Protein AF-0000000068388690 (afdb_homodimer)

Radius of gyration: 27.3 Å; Cα contacts (8 Å, |Δi|>4): 1243; chains: 2; bounding box: 84×77×70 Å

Solvent-accessible surface area (backbone atoms only — not comparable to full-atom values): 32000 Å² total; per-residue (Å²): 127,70,70,65,56,53,54,53,51,48,47,50,50,45,45,54,47,45,59,51,48,61,63,45,62,78,44,40,76,71,31,57,54,42,53,48,52,52,50,44,50,50,47,51,52,51,33,48,70,71,17,87,57,49,79,32,64,66,42,43,25,53,46,38,42,50,20,23,35,38,23,29,34,4,51,15,34,40,40,26,18,24,55,36,36,46,57,62,20,44,23,10,35,5,43,40,7,25,42,48,20,33,42,32,33,69,74,70,62,39,58,62,74,59,15,51,50,50,9,34,48,44,3,26,48,53,13,34,51,52,20,48,49,26,59,75,52,67,47,63,33,49,62,54,20,52,18,43,12,29,32,46,33,33,52,42,34,65,75,54,68,61,53,65,36,61,82,56,64,64,64,42,38,48,51,46,66,39,60,47,92,74,45,36,30,55,50,37,53,54,37,49,52,49,46,50,51,50,44,44,34,54,74,70,36,70,65,25,44,48,40,30,41,33,10,58,38,47,69,61,28,40,74,73,67,44,62,50,65,60,47,51,20,49,24,24,19,51,17,16,29,32,16,8,50,24,30,43,51,48,23,17,62,70,39,36,26,44,70,61,76,31,33,78,54,9,52,65,40,47,62,53,19,49,40,2,20,52,56,16,58,28,36,66,72,19,32,38,73,33,61,67,19,13,43,52,25,11,38,43,53,37,51,53,45,52,40,40,47,65,63,65,45,58,75,65,53,43,47,16,49,50,14,47,48,45,48,49,46,52,48,48,54,40,50,52,51,51,51,52,54,53,53,66,74,96,126,70,71,65,56,52,55,52,50,45,47,49,48,45,43,53,43,46,61,51,49,62,63,45,63,78,45,41,76,68,30,57,55,43,52,49,50,53,50,42,50,50,49,50,52,51,30,47,72,71,15,86,56,48,78,31,62,66,41,42,25,53,47,39,42,50,20,23,36,38,22,30,34,3,50,14,34,41,40,25,17,25,56,36,35,47,57,61,20,44,24,11,36,6,42,38,6,24,43,47,19,33,42,31,32,68,73,69,60,38,59,61,74,59,16,49,50,48,10,35,49,45,4,26,50,53,13,34,52,52,20,48,49,26,61,74,52,68,48,63,32,49,62,54,20,52,16,42,11,28,32,46,32,34,52,42,34,65,76,52,67,62,54,66,32,61,80,56,63,63,64,41,37,48,50,45,66,38,59,48,90,75,44,36,30,54,50,38,52,54,37,50,53,49,47,51,51,50,42,44,34,54,73,70,35,69,65,24,45,50,40,29,41,33,10,58,38,46,69,62,29,41,75,73,67,44,65,49,66,58,46,52,20,50,25,24,19,50,18,15,30,31,17,9,49,22,30,44,52,48,23,18,62,72,39,37,27,44,72,61,77,32,34,77,53,9,52,63,40,48,64,54,19,49,39,2,19,53,57,16,59,27,36,64,72,19,32,39,75,34,60,67,19,14,42,52,26,11,39,43,53,38,49,51,46,52,39,41,46,63,61,66,45,58,74,63,52,45,46,16,52,50,14,47,48,44,49,49,45,53,47,48,52,39,52,50,51,53,52,51,54,52,53,67,74,96

pLDDT: mean 87.23, std 14.78, range [34.41, 98.88]

InterPro domains:
  IPR001851 ABC transporter, permease [PF02653] (63-330)

Sequence (692 aa):
MTVNDSLLTKGVQDAEERMGSSLSQGRFFLTNEFGLILLIVVFAVSFGVAAGGFLSPFNLFTLGRSAAINIMIGLSMMAVIVTGGLNLAVGAIGVSAAMACGYLIEVLGVPWPLALIGGLATGAALGFINGWTVIRTGLHSFIITLATMSIFFGVMIFLTRAEAYRGLPPIFAAFGKMKLATYFSPLLLVTLVTALALSFLYRRTVLGREMLASGARPEAAELSGIRVDRIFIACHVLSGLLAALAALMLVTRTGAAIPSMAGQLGQDWLLPAFLGPVLGGTLLQGGKVSVLGTCLGALLVTMLTSGLLLLQLGEFWVQTFLGLLLLLAVLMDKARGSYLARRNLAMTVNDSLLTKGVQDAEERMGSSLSQGRFFLTNEFGLILLIVVFAVSFGVAAGGFLSPFNLFTLGRSAAINIMIGLSMMAVIVTGGLNLAVGAIGVSAAMACGYLIEVLGVPWPLALIGGLATGAALGFINGWTVIRTGLHSFIITLATMSIFFGVMIFLTRAEAYRGLPPIFAAFGKMKLATYFSPLLLVTLVTALALSFLYRRTVLGREMLASGARPEAAELSGIRVDRIFIACHVLSGLLAALAALMLVTRTGAAIPSMAGQLGQDWLLPAFLGPVLGGTLLQGGKVSVLGTCLGALLVTMLTSGLLLLQLGEFWVQTFLGLLLLLAVLMDKARGSYLARRNLA

Secondary structure (DSSP, 8-state):
--HHHHHHHHHHHHHHHHHHHHHHHTTSTTSHHHHHHHHHHHHHHHHHHHSTTTTSHHHHHHHHHHHHHHHHHHHHHHHHHTTT---TTHHHHHHHHHHHHHHHHHTT---HHHHHHHHHHHHHHHHHHHHHHHHHH---HHHHHHHHHHHHHHHHHHHHTT--B----HHHHHHHH--BTTTB-HHHHHHHHHHHHHHHHHHH-HHHHHHHHHHH-HHHHHHTT--HHHHHHHHHHHHHHHHHHHHHHHHHHHSSB-GGGG-GGGGGGHHHHHHHHHHHT--TTSS---HHHHHHHHHHHHHHHHHHHHTT--HHHHHHHHHHHHHHHHHHHHHHHHHHHHHHH-/--HHHHHHHHHHHHHHHHHHHHHHHTTSTTSHHHHHHHHHHHHHHHHHHHSTTTTSHHHHHHHHHHHHHHHHHHHHHHHHHTTT---TTHHHHHHHHHHHHHHHHHTT---HHHHHHHHHHHHHHHHHHHHHHHHHH---HHHHHHHHHHHHHHHHHHHHTT--B----HHHHHHHH--BTTTB-HHHHHHHHHHHHHHHHHHH-HHHHHHHHHHH-HHHHHHTT--HHHHHHHHHHHHHHHHHHHHHHHHHHHSSB-GGGG-GGGGGGHHHHHHHHHHHT--TTSS---HHHHHHHHHHHHHHHHHHHHTT--HHHHHHHHHHHHHHHHHHHHHHHHHHHHHHH-

Foldseek 3Di:
DVVVVVVVVVVVVVVVVVVVVVVVPVCVCVDLLVVLVVLVVVLCVVLPVLFPCCPPLVNLQVLQLQLLLLLLLQVLQLLLLQQLAGAQLLQLLQLLLLLQLLCCCPPVNDDNVVSLVSSLVSLLVLLLVLLLVCLVVVDGSVVSNVVVLVVSLVVSCVVNVQDKRQPDDCVLQCQQPDDDVSRHHVSNVVSVVVLVVVVCQLPPDPLNQLSLVCNVPVVVSVVVPRPSSVSSSVSSSSSSSSSNVSSSSLCSNVNMRGSCSCHDSNNVSRLSNNQLFLSLPRDSSHNDTDSSSSSSRSSSLSSLLSSCVSSVNDPVVSVVVSVVSSVVSVVVVVVSVVVVVVVVVD/DVVVVVVVVVVVVVVVVCVVPVVPPVCVCVDLLVVLVVLVVVLCVVLPVLFPCCPPLVNLQVLQLQLLLLLLLQVLQLLLLQQLAGAQLLQLLQLLLLLQLLCCCPPVNDDNVVSLVSSLVSLLVLLLVLLLVCLVVVDGSVVSNVVVLVVSLVVSCVVNVQDKRQPDDCVLQCQQPDDDVSRHHVSNVVSVVVLVVVVCQLPPDPLNQLSLVCNVPVVVSVVVPRPSSVSSSVSSSSSSSSSNVSSSSLCSNVNMRGSCSCHDSNNVSRLSNNQLFLSLPRDSSHNDTDSSSSSSRSSSLSSLLSSCVSSVNDPVVSVVVSVVSSVVSVVVVVVSVVVVVVVVVD

Nearest PDB structures (foldseek):
  4dbl-assembly2_F  TM=4.792E-01  e=1.348E-02  Escherichia coli K-12
  7lb8-assembly1_B  TM=5.293E-01  e=7.554E-02  Escherichia coli K-12
  5b57-assembly1_A  TM=4.530E-01  e=1.305E-01  Burkholderia cenocepacia J2315
  4dbl-assembly2_F  TM=4.797E-01  e=1.770E-02  Escherichia coli K-12
  7lb8-assembly1_B  TM=5.293E-01  e=7.963E-02  Escherichia coli K-12

Organism: Agrobacterium fabrum (strain C58 / ATCC 33970) (NCBI:txid176299)

Structure (mmCIF, N/CA/C/O backbone):
data_AF-0000000068388690-model_v1
#
loop_
_entity.id
_entity.type
_entity.pdbx_description
1 polymer 'Autoinducer 2 import system permease protein LsrC'
#
loop_
_atom_site.group_PDB
_atom_site.id
_atom_site.type_symbol
_atom_site.label_atom_id
_atom_site.label_alt_id
_atom_site.label_comp_id
_atom_site.label_asym_id
_atom_site.label_entity_id
_atom_site.label_seq_id
_atom_site.pdbx_PDB_ins_code
_atom_site.Cartn_x
_atom_site.Cartn_y
_atom_site.Cartn_z
_atom_site.occupancy
_atom_site.B_iso_or_equiv
_atom_site.auth_seq_id
_atom_site.auth_comp_id
_atom_site.auth_asym_id
_atom_site.auth_atom_id
_atom_site.pdbx_PDB_model_num
ATOM 1 N N . MET A 1 1 ? -36.062 43.844 33.125 1 34.47 1 MET A N 1
ATOM 2 C CA . MET A 1 1 ? -36.156 42.406 33 1 34.47 1 MET A CA 1
ATOM 3 C C . MET A 1 1 ? -34.969 41.844 32.188 1 34.47 1 MET A C 1
ATOM 5 O O . MET A 1 1 ? -34.906 40.625 31.953 1 34.47 1 MET A O 1
ATOM 9 N N . THR A 1 2 ? -34.188 42.656 31.453 1 46.12 2 THR A N 1
ATOM 10 C CA . THR A 1 2 ? -33.156 42.344 30.484 1 46.12 2 THR A CA 1
ATOM 11 C C . THR A 1 2 ? -31.844 42.031 31.188 1 46.12 2 THR A C 1
ATOM 13 O O . THR A 1 2 ? -30.984 41.344 30.625 1 46.12 2 THR A O 1
ATOM 16 N N . VAL A 1 3 ? -31.609 42.562 32.438 1 53.59 3 VAL A N 1
ATOM 17 C CA . VAL A 1 3 ? -30.312 42.438 33.062 1 53.59 3 VAL A CA 1
ATOM 18 C C . VAL A 1 3 ? -30.188 41.031 33.688 1 53.59 3 VAL A C 1
ATOM 20 O O . VAL A 1 3 ? -29.094 40.469 33.75 1 53.59 3 VAL A O 1
ATOM 23 N N . ASN A 1 4 ? -31.328 40.406 34.094 1 48.12 4 ASN A N 1
ATOM 24 C CA . ASN A 1 4 ? -31.25 39.125 34.781 1 48.12 4 ASN A CA 1
ATOM 25 C C . ASN A 1 4 ? -31 37.969 33.812 1 48.12 4 ASN A C 1
ATOM 27 O O . ASN A 1 4 ? -30.562 36.906 34.219 1 48.12 4 ASN A O 1
ATOM 31 N N . ASP A 1 5 ? -31.406 38.156 32.531 1 50.31 5 ASP A N 1
ATOM 32 C CA . ASP A 1 5 ? -31.188 37.062 31.562 1 50.31 5 ASP A CA 1
ATOM 33 C C . ASP A 1 5 ? -29.719 37 31.156 1 50.31 5 ASP A C 1
ATOM 35 O O . ASP A 1 5 ? -29.234 35.906 30.797 1 50.31 5 ASP A O 1
ATOM 39 N N . SER A 1 6 ? -28.969 38.125 31.297 1 53.84 6 SER A N 1
ATOM 40 C CA . SER A 1 6 ? -27.578 38.094 30.906 1 53.84 6 SER A CA 1
ATOM 41 C C . SER A 1 6 ? -26.703 37.406 31.953 1 53.84 6 SER A C 1
ATOM 43 O O . SER A 1 6 ? -25.734 36.75 31.609 1 53.84 6 SER A O 1
ATOM 45 N N . LEU A 1 7 ? -27.125 37.438 33.219 1 55.31 7 LEU A N 1
ATOM 46 C CA . LEU A 1 7 ? -26.328 36.812 34.25 1 55.31 7 LEU A CA 1
ATOM 47 C C . LEU A 1 7 ? -26.547 35.312 34.281 1 55.31 7 LEU A C 1
ATOM 49 O O . LEU A 1 7 ? -25.625 34.531 34.531 1 55.31 7 LEU A O 1
ATOM 53 N N . LEU A 1 8 ? -27.75 34.875 33.938 1 51.41 8 LEU A N 1
ATOM 54 C CA . LEU A 1 8 ? -28 33.438 33.906 1 51.41 8 LEU A CA 1
ATOM 55 C C . LEU A 1 8 ? -27.328 32.781 32.719 1 51.41 8 LEU A C 1
ATOM 57 O O . LEU A 1 8 ? -26.781 31.688 32.812 1 51.41 8 LEU A O 1
ATOM 61 N N . THR A 1 9 ? -27.328 33.531 31.562 1 52.34 9 THR A N 1
ATOM 62 C CA . THR A 1 9 ? -26.656 32.969 30.406 1 52.34 9 THR A CA 1
ATOM 63 C C . THR A 1 9 ? -25.141 32.938 30.594 1 52.34 9 THR A C 1
ATOM 65 O O . THR A 1 9 ? -24.453 32 30.203 1 52.34 9 THR A O 1
ATOM 68 N N . LYS A 1 10 ? -24.578 33.969 31.297 1 55.47 10 LYS A N 1
ATOM 69 C CA . LYS A 1 10 ? -23.141 33.938 31.578 1 55.47 10 LYS A CA 1
ATOM 70 C C . LYS A 1 10 ? -22.812 32.844 32.625 1 55.47 10 LYS A C 1
ATOM 72 O O . LYS A 1 10 ? -21.766 32.188 32.531 1 55.47 10 LYS A O 1
ATOM 77 N N . GLY A 1 11 ? -23.688 32.562 33.531 1 51.31 11 GLY A N 1
ATOM 78 C CA . GLY A 1 11 ? -23.438 31.5 34.469 1 51.31 11 GLY A CA 1
ATOM 79 C C . GLY A 1 11 ? -23.484 30.125 33.844 1 51.31 11 GLY A C 1
ATOM 80 O O . GLY A 1 11 ? -22.703 29.234 34.188 1 51.31 11 GLY A O 1
ATOM 81 N N . VAL A 1 12 ? -24.516 29.969 32.906 1 52.34 12 VAL A N 1
ATOM 82 C CA . VAL A 1 12 ? -24.547 28.688 32.219 1 52.34 12 VAL A CA 1
ATOM 83 C C . VAL A 1 12 ? -23.359 28.594 31.25 1 52.34 12 VAL A C 1
ATOM 85 O O . VAL A 1 12 ? -22.812 27.516 31.047 1 52.34 12 VAL A O 1
ATOM 88 N N . GLN A 1 13 ? -23.031 29.766 30.594 1 47.91 13 GLN A N 1
ATOM 89 C CA . GLN A 1 13 ? -21.844 29.734 29.734 1 47.91 13 GLN A CA 1
ATOM 90 C C . GLN A 1 13 ? -20.578 29.531 30.562 1 47.91 13 GLN A C 1
ATOM 92 O O . GLN A 1 13 ? -19.672 28.797 30.156 1 47.91 13 GLN A O 1
ATOM 97 N N . ASP A 1 14 ? -20.516 30.203 31.656 1 49.72 14 ASP A N 1
ATOM 98 C CA . ASP A 1 14 ? -19.359 29.984 32.531 1 49.72 14 ASP A CA 1
ATOM 99 C C . ASP A 1 14 ? -19.391 28.562 33.125 1 49.72 14 ASP A C 1
ATOM 101 O O . ASP A 1 14 ? -18.328 27.969 33.344 1 49.72 14 ASP A O 1
ATOM 105 N N . ALA A 1 15 ? -20.547 28.047 33.562 1 48.69 15 ALA A N 1
ATOM 106 C CA . ALA A 1 15 ? -20.641 26.672 34.031 1 48.69 15 ALA A CA 1
ATOM 107 C C . ALA A 1 15 ? -20.344 25.672 32.906 1 48.69 15 ALA A C 1
ATOM 109 O O . ALA A 1 15 ? -19.688 24.656 33.156 1 48.69 15 ALA A O 1
ATOM 110 N N . GLU A 1 16 ? -20.859 25.891 31.672 1 46.75 16 GLU A N 1
ATOM 111 C CA . GLU A 1 16 ? -20.484 25.047 30.547 1 46.75 16 GLU A CA 1
ATOM 112 C C . GLU A 1 16 ? -19 25.188 30.234 1 46.75 16 GLU A C 1
ATOM 114 O O . GLU A 1 16 ? -18.328 24.203 29.891 1 46.75 16 GLU A O 1
ATOM 119 N N . GLU A 1 17 ? -18.406 26.422 30.344 1 45.44 17 GLU A N 1
ATOM 120 C CA . GLU A 1 17 ? -16.969 26.578 30.188 1 45.44 17 GLU A CA 1
ATOM 121 C C . GLU A 1 17 ? -16.219 25.984 31.391 1 45.44 17 GLU A C 1
ATOM 123 O O . GLU A 1 17 ? -15.141 25.406 31.234 1 45.44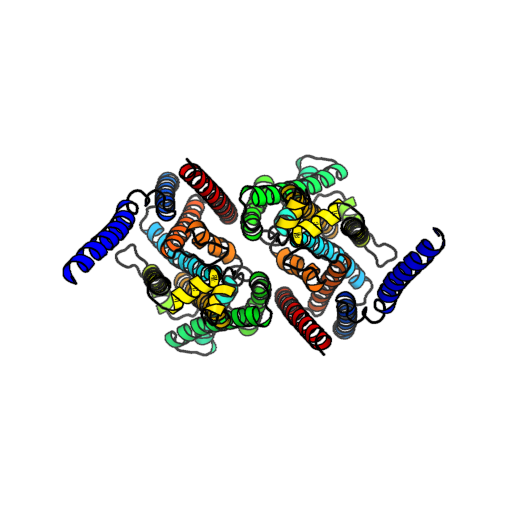 17 GLU A O 1
ATOM 128 N N . ARG A 1 18 ? -16.656 26.266 32.656 1 44.41 18 ARG A N 1
ATOM 129 C CA . ARG A 1 18 ? -16 25.656 33.812 1 44.41 18 ARG A CA 1
ATOM 130 C C . ARG A 1 18 ? -16.25 24.156 33.875 1 44.41 18 ARG A C 1
ATOM 132 O O . ARG A 1 18 ? -15.367 23.391 34.281 1 44.41 18 ARG A O 1
ATOM 139 N N . MET A 1 19 ? -17.453 23.594 33.688 1 41.88 19 MET A N 1
ATOM 140 C CA . MET A 1 19 ? -17.609 22.156 33.594 1 41.88 19 MET A CA 1
ATOM 141 C C . MET A 1 19 ? -16.812 21.609 32.406 1 41.88 19 MET A C 1
ATOM 143 O O . MET A 1 19 ? -16.406 20.453 32.375 1 41.88 19 MET A O 1
ATOM 147 N N . GLY A 1 20 ? -16.672 22.328 31.312 1 41.03 20 GLY A N 1
ATOM 148 C CA . GLY A 1 20 ? -15.797 21.953 30.203 1 41.03 20 GLY A CA 1
ATOM 149 C C . GLY A 1 20 ? -14.32 22.078 30.547 1 41.03 20 GLY A C 1
ATOM 150 O O . GLY A 1 20 ? -13.492 21.328 30.031 1 41.03 20 GLY A O 1
ATOM 151 N N . SER A 1 21 ? -13.891 23.125 31.312 1 40.75 21 SER A N 1
ATOM 152 C CA . SER A 1 21 ? -12.492 23.328 31.672 1 40.75 21 SER A CA 1
ATOM 153 C C . SER A 1 21 ? -12.055 22.359 32.75 1 40.75 21 SER A C 1
ATOM 155 O O . SER A 1 21 ? -10.906 21.906 32.781 1 40.75 21 SER A O 1
ATOM 157 N N . SER A 1 22 ? -12.664 22.297 33.906 1 41.59 22 SER A N 1
ATOM 158 C CA . SER A 1 22 ? -12.211 21.453 35.031 1 41.59 22 SER A CA 1
ATOM 159 C C . SER A 1 22 ? -12.203 19.984 34.625 1 41.59 22 SER A C 1
ATOM 161 O O . SER A 1 22 ? -11.375 19.203 35.094 1 41.59 22 SER A O 1
ATOM 163 N N . LEU A 1 23 ? -13.203 19.438 34.062 1 39.5 23 LEU A N 1
ATOM 164 C CA . LEU A 1 23 ? -13.203 18.078 33.531 1 39.5 23 LEU A CA 1
ATOM 165 C C . LEU A 1 23 ? -12.133 17.922 32.469 1 39.5 23 LEU A C 1
ATOM 167 O O . LEU A 1 23 ? -11.875 16.812 31.984 1 39.5 23 LEU A O 1
ATOM 171 N N . SER A 1 24 ? -11.602 18.969 31.906 1 42.5 24 SER A N 1
ATOM 172 C CA . SER A 1 24 ? -10.602 19.031 30.844 1 42.5 24 SER A CA 1
ATOM 173 C C . SER A 1 24 ? -9.211 18.703 31.391 1 42.5 24 SER A C 1
ATOM 175 O O . SER A 1 24 ? -8.383 18.125 30.672 1 42.5 24 SER A O 1
ATOM 177 N N . GLN A 1 25 ? -8.789 19.156 32.594 1 43.09 25 GLN A N 1
ATOM 178 C CA . GLN A 1 25 ? -7.441 18.953 33.125 1 43.09 25 GLN A CA 1
ATOM 179 C C . GLN A 1 25 ? -7.207 17.484 33.469 1 43.09 25 GLN A C 1
ATOM 181 O O . GLN A 1 25 ? -6.098 16.969 33.281 1 43.09 25 GLN A O 1
ATOM 186 N N . GLY A 1 26 ? -7.93 16.844 34.344 1 44.97 26 GLY A N 1
ATOM 187 C CA . GLY A 1 26 ? -7.844 15.453 34.812 1 44.97 26 GLY A CA 1
ATOM 188 C C . GLY A 1 26 ? -7.797 14.469 33.656 1 44.97 26 GLY A C 1
ATOM 189 O O . GLY A 1 26 ? -7.316 13.344 33.812 1 44.97 26 GLY A O 1
ATOM 190 N N . ARG A 1 27 ? -8.422 14.766 32.531 1 51.78 27 ARG A N 1
ATOM 191 C CA . ARG A 1 27 ? -8.688 13.914 31.375 1 51.78 27 ARG A CA 1
ATOM 192 C C . ARG A 1 27 ? -7.539 13.984 30.375 1 51.78 27 ARG A C 1
ATOM 194 O O . ARG A 1 27 ? -7.602 13.359 29.312 1 51.78 27 ARG A O 1
ATOM 201 N N . PHE A 1 28 ? -6.59 14.938 30.703 1 52.03 28 PHE A N 1
ATOM 202 C CA . PHE A 1 28 ? -5.422 15.008 29.828 1 52.03 28 PHE A CA 1
ATOM 203 C C . PHE A 1 28 ? -4.688 13.68 29.797 1 52.03 28 PHE A C 1
ATOM 205 O O . PHE A 1 28 ? -4.227 13.242 28.75 1 52.03 28 PHE A O 1
ATOM 212 N N . PHE A 1 29 ? -4.551 13.047 31.031 1 54.53 29 PHE A N 1
ATOM 213 C CA . PHE A 1 29 ? -3.836 11.773 31.125 1 54.53 29 PHE A CA 1
ATOM 214 C C . PHE A 1 29 ? -4.57 10.68 30.359 1 54.53 29 PHE A C 1
ATOM 216 O O . PHE A 1 29 ? -4.012 9.609 30.125 1 54.53 29 PHE A O 1
ATOM 223 N N . LEU A 1 30 ? -5.715 11.094 30 1 59.34 30 LEU A N 1
ATOM 224 C CA . LEU A 1 30 ? -6.48 10.086 29.266 1 59.34 30 LEU A CA 1
ATOM 225 C C . LEU A 1 30 ? -6.527 10.398 27.781 1 59.34 30 LEU A C 1
ATOM 227 O O . LEU A 1 30 ? -7.184 9.688 27.016 1 59.34 30 LEU A O 1
ATOM 231 N N . THR A 1 31 ? -5.719 11.492 27.531 1 69.62 31 THR A N 1
ATOM 232 C CA . THR A 1 31 ? -5.742 11.852 26.109 1 69.62 31 THR A CA 1
ATOM 233 C C . THR A 1 31 ? -4.699 11.055 25.344 1 69.62 31 THR A C 1
ATOM 235 O O . THR A 1 31 ? -3.768 10.508 25.922 1 69.62 31 THR A O 1
ATOM 238 N N . ASN A 1 32 ? -4.906 10.766 24.078 1 78.44 32 ASN A N 1
ATOM 239 C CA . ASN A 1 32 ? -3.963 10.094 23.188 1 78.44 32 ASN A CA 1
ATOM 240 C C . ASN A 1 32 ? -2.602 10.789 23.188 1 78.44 32 ASN A C 1
ATOM 242 O O . ASN A 1 32 ? -1.563 10.125 23.141 1 78.44 32 ASN A O 1
ATOM 246 N N . GLU A 1 33 ? -2.619 12.07 23.375 1 80.38 33 GLU A N 1
ATOM 247 C CA . GLU A 1 33 ? -1.381 12.844 23.344 1 80.38 33 GLU A CA 1
ATOM 248 C C . GLU A 1 33 ? -0.525 12.555 24.578 1 80.38 33 GLU A C 1
ATOM 250 O O . GLU A 1 33 ? 0.701 12.469 24.484 1 80.38 33 GLU A O 1
ATOM 255 N N . PHE A 1 34 ? -1.177 12.375 25.688 1 80.19 34 PHE A N 1
ATOM 256 C CA . PHE A 1 34 ? -0.438 12.062 26.906 1 80.19 34 PHE A CA 1
ATOM 257 C C . PHE A 1 34 ? 0.212 10.688 26.797 1 80.19 34 PHE A C 1
ATOM 259 O O . PHE A 1 34 ? 1.36 10.5 27.203 1 80.19 34 PHE A O 1
ATOM 266 N N . GLY A 1 35 ? -0.525 9.766 26.266 1 80.31 35 GLY A N 1
ATOM 267 C CA . GLY A 1 35 ? 0.038 8.445 26.062 1 80.31 35 GLY A CA 1
ATOM 268 C C . GLY A 1 35 ? 1.257 8.453 25.156 1 80.31 35 GLY A C 1
ATOM 269 O O . GLY A 1 35 ? 2.234 7.746 25.406 1 80.31 35 GLY A O 1
ATOM 270 N N . LEU A 1 36 ? 1.175 9.297 24.172 1 86.88 36 LEU A N 1
ATOM 271 C CA . LEU A 1 36 ? 2.283 9.375 23.234 1 86.88 36 LEU A CA 1
ATOM 272 C C . LEU A 1 36 ? 3.506 10.016 23.891 1 86.88 36 LEU A C 1
ATOM 274 O O . LEU A 1 36 ? 4.637 9.586 23.641 1 86.88 36 LEU A O 1
ATOM 278 N N . ILE A 1 37 ? 3.248 10.992 24.688 1 88.62 37 ILE A N 1
ATOM 279 C CA . ILE A 1 37 ? 4.352 11.648 25.391 1 88.62 37 ILE A CA 1
ATOM 280 C C . ILE A 1 37 ? 5.039 10.664 26.328 1 88.62 37 ILE A C 1
ATOM 282 O O . ILE A 1 37 ? 6.27 10.602 26.375 1 88.62 37 ILE A O 1
ATOM 286 N N . LEU A 1 38 ? 4.258 9.891 27 1 85.44 38 LEU A N 1
ATOM 287 C CA . LEU A 1 38 ? 4.816 8.867 27.875 1 85.44 38 LEU A CA 1
ATOM 288 C C . LEU A 1 38 ? 5.637 7.855 27.078 1 85.44 38 LEU A C 1
ATOM 290 O O . LEU A 1 38 ? 6.723 7.461 27.516 1 85.44 38 LEU A O 1
ATOM 294 N N . LEU A 1 39 ? 5.137 7.457 25.969 1 86.5 39 LEU A N 1
ATOM 295 C CA . LEU A 1 39 ? 5.848 6.5 25.141 1 86.5 39 LEU A CA 1
ATOM 296 C C . LEU A 1 39 ? 7.156 7.098 24.625 1 86.5 39 LEU A C 1
ATOM 298 O O . LEU A 1 39 ? 8.164 6.398 24.516 1 86.5 39 LEU A O 1
ATOM 302 N N . ILE A 1 40 ? 7.098 8.344 24.281 1 90.69 40 ILE A N 1
ATOM 303 C CA . ILE A 1 40 ? 8.297 9.039 23.828 1 90.69 40 ILE A CA 1
ATOM 304 C C . ILE A 1 40 ? 9.344 9.055 24.922 1 90.69 40 ILE A C 1
ATOM 306 O O . ILE A 1 40 ? 10.523 8.781 24.672 1 90.69 40 ILE A O 1
ATOM 310 N N . VAL A 1 41 ? 8.906 9.281 26.125 1 90.69 41 VAL A N 1
ATOM 311 C CA . VAL A 1 41 ? 9.82 9.297 27.266 1 90.69 41 VAL A CA 1
ATOM 312 C C . VAL A 1 41 ? 10.391 7.898 27.484 1 90.69 41 VAL A C 1
ATOM 314 O O . VAL A 1 41 ? 11.594 7.738 27.719 1 90.69 41 VAL A O 1
ATOM 317 N N . VAL A 1 42 ? 9.594 6.91 27.391 1 89.56 42 VAL A N 1
ATOM 318 C CA . VAL A 1 42 ? 10.023 5.531 27.578 1 89.56 42 VAL A CA 1
ATOM 319 C C . VAL A 1 42 ? 11.055 5.172 26.516 1 89.56 42 VAL A C 1
ATOM 321 O O . VAL A 1 42 ? 12.078 4.547 26.812 1 89.56 42 VAL A O 1
ATOM 324 N N . PHE A 1 43 ? 10.789 5.547 25.266 1 90.44 43 PHE A N 1
ATOM 325 C CA . PHE A 1 43 ? 11.734 5.266 24.188 1 90.44 43 PHE A CA 1
ATOM 3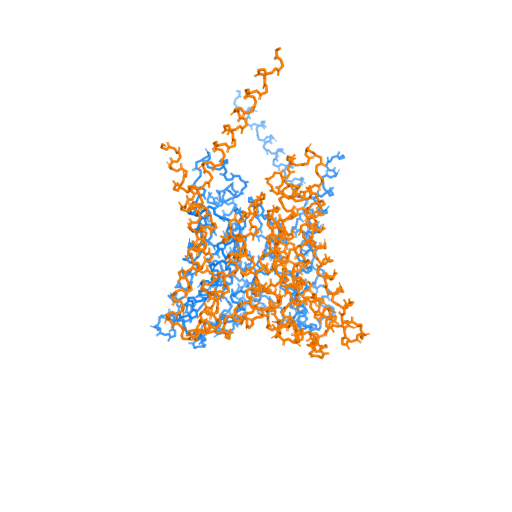26 C C . PHE A 1 43 ? 13.039 6.012 24.406 1 90.44 43 PHE A C 1
ATOM 328 O O . PHE A 1 43 ? 14.125 5.453 24.203 1 90.44 43 PHE A O 1
ATOM 335 N N . ALA A 1 44 ? 12.906 7.262 24.812 1 90.5 44 ALA A N 1
ATOM 336 C CA . ALA A 1 44 ? 14.102 8.07 25.047 1 90.5 44 ALA A CA 1
ATOM 337 C C . ALA A 1 44 ? 14.984 7.441 26.125 1 90.5 44 ALA A C 1
ATOM 339 O O . ALA A 1 44 ? 16.203 7.352 25.969 1 90.5 44 ALA A O 1
ATOM 340 N N . VAL A 1 45 ? 14.352 6.98 27.172 1 91.94 45 VAL A N 1
ATOM 341 C CA . VAL A 1 45 ? 15.094 6.379 28.281 1 91.94 45 VAL A CA 1
ATOM 342 C C . VAL A 1 45 ? 15.648 5.023 27.844 1 91.94 45 VAL A C 1
ATOM 344 O O . VAL A 1 45 ? 16.812 4.723 28.094 1 91.94 45 VAL A O 1
ATOM 347 N N . SER A 1 46 ? 14.867 4.23 27.188 1 92.12 46 SER A N 1
ATOM 348 C CA . SER A 1 46 ? 15.289 2.891 26.797 1 92.12 46 SER A CA 1
ATOM 349 C C . SER A 1 46 ? 16.453 2.947 25.812 1 92.12 46 SER A C 1
ATOM 351 O O . SER A 1 46 ? 17.453 2.258 26 1 92.12 46 SER A O 1
ATOM 353 N N . PHE A 1 47 ? 16.344 3.822 24.812 1 91.88 47 PHE A N 1
ATOM 354 C CA . PHE A 1 47 ? 17.406 3.914 23.812 1 91.88 47 PHE A CA 1
ATOM 355 C C . PHE A 1 47 ? 18.594 4.691 24.375 1 91.88 47 PHE A C 1
ATOM 357 O O . PHE A 1 47 ? 19.734 4.449 23.984 1 91.88 47 PHE A O 1
ATOM 364 N N . GLY A 1 48 ? 18.328 5.648 25.281 1 91.31 48 GLY A N 1
ATOM 365 C CA . GLY A 1 48 ? 19.406 6.363 25.938 1 91.31 48 GLY A CA 1
ATOM 366 C C . GLY A 1 48 ? 20.328 5.453 26.719 1 91.31 48 GLY A C 1
ATOM 367 O O . GLY A 1 48 ? 21.547 5.66 26.75 1 91.31 48 GLY A O 1
ATOM 368 N N . VAL A 1 49 ? 19.734 4.414 27.266 1 91.12 49 VAL A N 1
ATOM 369 C CA . VAL A 1 49 ? 20.5 3.482 28.078 1 91.12 49 VAL A CA 1
ATOM 370 C C . VAL A 1 49 ? 21.078 2.375 27.203 1 91.12 49 VAL A C 1
ATOM 372 O O . VAL A 1 49 ? 22.234 1.971 27.375 1 91.12 49 VAL A O 1
ATOM 375 N N . ALA A 1 50 ? 20.375 1.947 26.266 1 90.44 50 ALA A N 1
ATOM 376 C CA . ALA A 1 50 ? 20.734 0.755 25.516 1 90.44 50 ALA A CA 1
ATOM 377 C C . ALA A 1 50 ? 21.672 1.104 24.359 1 90.44 50 ALA A C 1
ATOM 379 O O . ALA A 1 50 ? 22.5 0.282 23.938 1 90.44 50 ALA A O 1
ATOM 380 N N . ALA A 1 51 ? 21.516 2.248 23.75 1 87.38 51 ALA A N 1
ATOM 381 C CA . ALA A 1 51 ? 22.281 2.641 22.578 1 87.38 51 ALA A CA 1
ATOM 382 C C . ALA A 1 51 ? 23.25 3.777 22.906 1 87.38 51 ALA A C 1
ATOM 384 O O . ALA A 1 51 ? 22.828 4.934 23.031 1 87.38 51 ALA A O 1
ATOM 385 N N . GLY A 1 52 ? 24.469 3.467 22.984 1 85.44 52 GLY A N 1
ATOM 386 C CA . GLY A 1 52 ? 25.484 4.477 23.25 1 85.44 52 GLY A CA 1
ATOM 387 C C . GLY A 1 52 ? 25.469 5.617 22.25 1 85.44 52 GLY A C 1
ATOM 388 O O . GLY A 1 52 ? 25.453 5.387 21.047 1 85.44 52 GLY A O 1
ATOM 389 N N . GLY A 1 53 ? 25.219 6.879 22.719 1 88.25 53 GLY A N 1
ATOM 390 C CA . GLY A 1 53 ? 25.266 8.031 21.828 1 88.25 53 GLY A CA 1
ATOM 391 C C . GLY A 1 53 ? 23.906 8.523 21.406 1 88.25 53 GLY A C 1
ATOM 392 O O . GLY A 1 53 ? 23.781 9.523 20.703 1 88.25 53 GLY A O 1
ATOM 393 N N . PHE A 1 54 ? 22.922 7.824 21.859 1 91.19 54 PHE A N 1
ATOM 394 C CA . PHE A 1 54 ? 21.578 8.203 21.453 1 91.19 54 PHE A CA 1
ATOM 395 C C . PHE A 1 54 ? 21.266 9.641 21.828 1 91.19 54 PHE A C 1
ATOM 397 O O . PHE A 1 54 ? 20.672 10.383 21.047 1 91.19 54 PHE A O 1
ATOM 404 N N . LEU A 1 55 ? 21.766 10.047 23 1 87.94 55 LEU A N 1
ATOM 405 C CA . LEU A 1 55 ? 21.453 11.391 23.469 1 87.94 55 LEU A CA 1
ATOM 406 C C . LEU A 1 55 ? 22.594 12.352 23.156 1 87.94 55 LEU A C 1
ATOM 408 O O . LEU A 1 55 ? 22.656 13.461 23.688 1 87.94 55 LEU A O 1
ATOM 412 N N . SER A 1 56 ? 23.547 11.969 22.312 1 88.25 56 SER A N 1
ATOM 413 C CA . SER A 1 56 ? 24.625 12.859 21.859 1 88.25 56 SER A CA 1
ATOM 414 C C . SER A 1 56 ? 24.078 14 21.016 1 88.25 56 SER A C 1
ATOM 416 O O . SER A 1 56 ? 23.047 13.859 20.359 1 88.25 56 SER A O 1
ATOM 418 N N . PRO A 1 57 ? 24.75 15.117 21.109 1 85.56 57 PRO A N 1
ATOM 419 C CA . PRO A 1 57 ? 24.297 16.25 20.297 1 85.56 57 PRO A CA 1
ATOM 420 C C . PRO A 1 57 ? 24.203 15.93 18.812 1 85.56 57 PRO A C 1
ATOM 422 O O . PRO A 1 57 ? 23.297 16.391 18.125 1 85.56 57 PRO A O 1
ATOM 425 N N . PHE A 1 58 ? 25.125 15.164 18.391 1 85.69 58 PHE A N 1
ATOM 426 C CA . PHE A 1 58 ? 25.125 14.781 16.984 1 85.69 58 PHE A CA 1
ATOM 427 C C . PHE A 1 58 ? 23.891 13.961 16.641 1 85.69 58 PHE A C 1
ATOM 429 O O . PHE A 1 58 ? 23.203 14.25 15.656 1 85.69 58 PHE A O 1
ATOM 436 N N . ASN A 1 59 ? 23.641 13.016 17.5 1 88.62 59 ASN A N 1
ATOM 437 C CA . ASN A 1 59 ? 22.484 12.156 17.23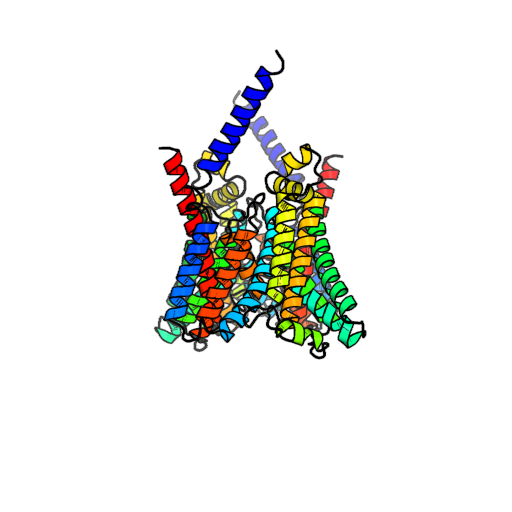4 1 88.62 59 ASN A CA 1
ATOM 438 C C . ASN A 1 59 ? 21.172 12.914 17.391 1 88.62 59 ASN A C 1
ATOM 440 O O . ASN A 1 59 ? 20.219 12.688 16.625 1 88.62 59 ASN A O 1
ATOM 444 N N . LEU A 1 60 ? 21.141 13.719 18.328 1 87.88 60 LEU A N 1
ATOM 445 C CA . LEU A 1 60 ? 19.922 14.5 18.531 1 87.88 60 LEU A CA 1
ATOM 446 C C . LEU A 1 60 ? 19.672 15.43 17.359 1 87.88 60 LEU A C 1
ATOM 448 O O . LEU A 1 60 ? 18.516 15.641 16.953 1 87.88 60 LEU A O 1
ATOM 452 N N . PHE A 1 61 ? 20.719 15.969 16.828 1 88.75 61 PHE A N 1
ATOM 453 C CA . PHE A 1 61 ? 20.594 16.812 15.648 1 88.75 61 PHE A CA 1
ATOM 454 C C . PHE A 1 61 ? 20.078 16.016 14.453 1 88.75 61 PHE A C 1
ATOM 456 O O . PHE A 1 61 ? 19.156 16.438 13.766 1 88.75 61 PHE A O 1
ATOM 463 N N . THR A 1 62 ? 20.656 14.867 14.242 1 89.88 62 THR A N 1
ATOM 464 C CA . THR A 1 62 ? 20.25 14.023 13.117 1 89.88 62 THR A CA 1
ATOM 465 C C . THR A 1 62 ? 18.828 13.5 13.312 1 89.88 62 THR A C 1
ATOM 467 O O . THR A 1 62 ? 18.062 13.406 12.352 1 89.88 62 THR A O 1
ATOM 470 N N . LEU A 1 63 ? 18.562 13.203 14.508 1 91.69 63 LEU A N 1
ATOM 471 C CA . LEU A 1 63 ? 17.203 12.766 14.852 1 91.69 63 LEU A CA 1
ATOM 472 C C . LEU A 1 63 ? 16.203 13.867 14.57 1 91.69 63 LEU A C 1
ATOM 474 O O . LEU A 1 63 ? 15.109 13.602 14.062 1 91.69 63 LEU A O 1
ATOM 478 N N . GLY A 1 64 ? 16.562 15.039 14.922 1 92.06 64 GLY A N 1
ATOM 479 C CA . GLY A 1 64 ? 15.688 16.172 14.656 1 92.06 64 GLY A CA 1
ATOM 480 C C . GLY A 1 64 ? 15.406 16.375 13.18 1 92.06 64 GLY A C 1
ATOM 481 O O . GLY A 1 64 ? 14.273 16.656 12.789 1 92.06 64 GLY A O 1
ATOM 482 N N . ARG A 1 65 ? 16.438 16.219 12.398 1 93.12 65 ARG A N 1
ATOM 483 C CA . ARG A 1 65 ? 16.281 16.375 10.953 1 93.12 65 ARG A CA 1
ATOM 484 C C . ARG A 1 65 ? 15.367 15.297 10.383 1 93.12 65 ARG A C 1
ATOM 486 O O . ARG A 1 65 ? 14.477 15.586 9.578 1 93.12 65 ARG A O 1
ATOM 493 N N . SER A 1 66 ? 15.594 14.102 10.844 1 94.44 66 SER A N 1
ATOM 494 C CA . SER A 1 66 ? 14.781 12.984 10.383 1 94.44 66 SER A CA 1
ATOM 495 C C . SER A 1 66 ? 13.344 13.109 10.859 1 94.44 66 SER A C 1
ATOM 497 O O . SER A 1 66 ? 12.406 12.789 10.117 1 94.44 66 SER A O 1
ATOM 499 N N . ALA A 1 67 ? 13.227 13.547 12.039 1 96.19 67 ALA A N 1
ATOM 500 C CA . ALA A 1 67 ? 11.891 13.734 12.602 1 96.19 67 ALA A CA 1
ATOM 501 C C . ALA A 1 67 ? 11.109 14.781 11.805 1 96.19 67 ALA A C 1
ATOM 503 O O . ALA A 1 67 ? 9.914 14.609 11.555 1 96.19 67 ALA A O 1
ATOM 504 N N . ALA A 1 68 ? 11.789 15.844 11.484 1 97 68 ALA A N 1
ATOM 505 C CA . ALA A 1 68 ? 11.133 16.906 10.719 1 97 68 ALA A CA 1
ATOM 506 C C . ALA A 1 68 ? 10.531 16.359 9.43 1 97 68 ALA A C 1
ATOM 508 O O . ALA A 1 68 ? 9.383 16.656 9.102 1 97 68 ALA A O 1
ATOM 509 N N . ILE A 1 69 ? 11.234 15.562 8.75 1 97.12 69 ILE A N 1
ATOM 510 C CA . ILE A 1 69 ? 10.805 15.008 7.473 1 97.12 69 ILE A CA 1
ATOM 511 C C . ILE A 1 69 ? 9.68 14 7.703 1 97.12 69 ILE A C 1
ATOM 513 O O . ILE A 1 69 ? 8.656 14.047 7.02 1 97.12 69 ILE A O 1
ATOM 517 N N . ASN A 1 70 ? 9.812 13.148 8.688 1 97.5 70 ASN A N 1
ATOM 518 C CA . ASN A 1 70 ? 8.797 12.141 8.961 1 97.5 70 ASN A CA 1
ATOM 519 C C . ASN A 1 70 ? 7.484 12.773 9.422 1 97.5 70 ASN A C 1
ATOM 521 O O . ASN A 1 70 ? 6.402 12.266 9.117 1 97.5 70 ASN A O 1
ATOM 525 N N . ILE A 1 71 ? 7.617 13.789 10.203 1 98.44 71 ILE A N 1
ATOM 526 C CA . ILE A 1 71 ? 6.418 14.508 10.617 1 98.44 71 ILE A CA 1
ATOM 527 C C . ILE A 1 71 ? 5.695 15.062 9.391 1 98.44 71 ILE A C 1
ATOM 529 O O . ILE A 1 71 ? 4.477 14.938 9.273 1 98.44 71 ILE A O 1
ATOM 533 N N . MET A 1 72 ? 6.438 15.641 8.5 1 98.62 72 MET A N 1
ATOM 534 C CA . MET A 1 72 ? 5.848 16.188 7.281 1 98.62 72 MET A CA 1
ATOM 535 C C . MET A 1 72 ? 5.145 15.094 6.48 1 98.62 72 MET A C 1
ATOM 537 O O . MET A 1 72 ? 4.051 15.312 5.961 1 98.62 72 MET A O 1
ATOM 541 N N . ILE A 1 73 ? 5.762 13.953 6.398 1 98.44 73 ILE A N 1
ATOM 542 C CA . ILE A 1 73 ? 5.18 12.805 5.715 1 98.44 73 ILE A CA 1
ATOM 543 C C . ILE A 1 73 ? 3.871 12.406 6.395 1 98.44 73 ILE A C 1
ATOM 545 O O . ILE A 1 73 ? 2.861 12.18 5.727 1 98.44 73 ILE A O 1
ATOM 549 N N . GLY A 1 74 ? 3.883 12.328 7.688 1 98.38 74 GLY A N 1
ATOM 550 C CA . GLY A 1 74 ? 2.672 12.023 8.43 1 98.38 74 GLY A CA 1
ATOM 551 C C . GLY A 1 74 ? 1.571 13.047 8.227 1 98.38 74 GLY A C 1
ATOM 552 O O . GLY A 1 74 ? 0.401 12.688 8.086 1 98.38 74 GLY A O 1
ATOM 553 N N . LEU A 1 75 ? 1.955 14.312 8.25 1 98.75 75 LEU A N 1
ATOM 554 C CA . LEU A 1 75 ? 0.983 15.375 8.031 1 98.75 75 LEU A CA 1
ATOM 555 C C . LEU A 1 75 ? 0.379 15.289 6.637 1 98.75 75 LEU A C 1
ATOM 557 O O . LEU A 1 75 ? -0.796 15.609 6.441 1 98.75 75 LEU A O 1
ATOM 561 N N . SER A 1 76 ? 1.197 14.906 5.691 1 98.75 76 SER A N 1
ATOM 562 C CA . SER A 1 76 ? 0.708 14.711 4.332 1 98.75 76 SER A CA 1
ATOM 563 C C . SER A 1 76 ? -0.413 13.68 4.289 1 98.75 76 SER A C 1
ATOM 565 O O . SER A 1 76 ? -1.461 13.914 3.686 1 98.75 76 SER A O 1
ATOM 567 N N . MET A 1 77 ? -0.241 12.602 4.926 1 98 77 MET A N 1
ATOM 568 C CA . MET A 1 77 ? -1.258 11.555 4.977 1 98 77 MET A CA 1
ATOM 569 C C . MET A 1 77 ? -2.482 12.023 5.758 1 98 77 MET A C 1
ATOM 571 O O . MET A 1 77 ? -3.617 11.758 5.355 1 98 77 MET A O 1
ATOM 575 N N . MET A 1 78 ? -2.256 12.688 6.84 1 98.19 78 MET A N 1
ATOM 576 C CA . MET A 1 78 ? -3.342 13.188 7.68 1 98.19 78 MET A CA 1
ATOM 577 C C . MET A 1 78 ? -4.301 14.055 6.871 1 98.19 78 MET A C 1
ATOM 579 O O . MET A 1 78 ? -5.516 14 7.074 1 98.19 78 MET A O 1
ATOM 583 N N . ALA A 1 79 ? -3.754 14.781 5.941 1 98.56 79 ALA A N 1
ATOM 584 C CA . ALA A 1 79 ? -4.543 15.727 5.145 1 98.56 79 ALA A CA 1
ATOM 585 C C . ALA A 1 79 ? -5.586 14.992 4.309 1 98.56 79 ALA A C 1
ATOM 587 O O . ALA A 1 79 ? -6.637 15.555 3.984 1 98.56 79 ALA A O 1
ATOM 588 N N . VAL A 1 80 ? -5.309 13.773 3.971 1 98.06 80 VAL A N 1
ATOM 589 C CA . VAL A 1 80 ? -6.281 13.023 3.186 1 98.06 80 VAL A CA 1
ATOM 590 C C . VAL A 1 80 ? -7.145 12.172 4.113 1 98.06 80 VAL A C 1
ATOM 592 O O . VAL A 1 80 ? -8.336 11.977 3.859 1 98.06 80 VAL A O 1
ATOM 595 N N . ILE A 1 81 ? -6.582 11.703 5.176 1 95.94 81 ILE A N 1
ATOM 596 C CA . ILE A 1 81 ? -7.312 10.875 6.125 1 95.94 81 ILE A CA 1
ATOM 597 C C . ILE A 1 81 ? -8.477 11.664 6.711 1 95.94 81 ILE A C 1
ATOM 599 O O . ILE A 1 81 ? -9.523 11.102 7.035 1 95.94 81 ILE A O 1
ATOM 603 N N . VAL A 1 82 ? -8.359 12.977 6.77 1 96.94 82 VAL A N 1
ATOM 604 C CA . VAL A 1 82 ? -9.414 13.828 7.309 1 96.94 82 VAL A CA 1
ATOM 605 C C . VAL A 1 82 ? -10.734 13.523 6.598 1 96.94 82 VAL A C 1
ATOM 607 O O . VAL A 1 82 ? -11.805 13.617 7.203 1 96.94 82 VAL A O 1
ATOM 610 N N . THR A 1 83 ? -10.68 13.078 5.344 1 95.69 83 THR A N 1
ATOM 611 C CA . THR A 1 83 ? -11.875 12.82 4.547 1 95.69 83 THR A CA 1
ATOM 612 C C . THR A 1 83 ? -12.203 11.336 4.531 1 95.69 83 THR A C 1
ATOM 614 O O . THR A 1 83 ? -13.078 10.891 3.779 1 95.69 83 THR A O 1
ATOM 617 N N . GLY A 1 84 ? -11.469 10.586 5.27 1 92.44 84 GLY A N 1
ATOM 618 C CA . GLY A 1 84 ? -11.656 9.148 5.234 1 92.44 84 GLY A CA 1
ATOM 619 C C . GLY A 1 84 ? -10.938 8.477 4.078 1 92.44 84 GLY A C 1
ATOM 620 O O . GLY A 1 84 ? -11.094 7.277 3.848 1 92.44 84 GLY A O 1
ATOM 621 N N . GLY A 1 85 ? -10.156 9.242 3.375 1 92.5 85 GLY A N 1
ATOM 622 C CA . GLY A 1 85 ? -9.383 8.711 2.26 1 92.5 85 GLY A CA 1
ATOM 623 C C . GLY A 1 85 ? -7.957 8.359 2.631 1 92.5 85 GLY A C 1
ATOM 624 O O . GLY A 1 85 ? -7.566 8.477 3.795 1 92.5 85 GLY A O 1
ATOM 625 N N . LEU A 1 86 ? -7.234 7.789 1.688 1 93.62 86 LEU A N 1
ATOM 626 C CA . LEU A 1 86 ? -5.828 7.426 1.83 1 93.62 86 LEU A CA 1
ATOM 627 C C . LEU A 1 86 ? -5.023 7.879 0.616 1 93.62 86 LEU A C 1
ATOM 629 O O . LEU A 1 86 ? -5.582 8.062 -0.468 1 93.62 86 LEU A O 1
ATOM 633 N N . ASN A 1 87 ? -3.842 8.18 0.837 1 96.5 87 ASN A N 1
ATOM 634 C CA . ASN A 1 87 ? -2.936 8.516 -0.255 1 96.5 87 ASN A CA 1
ATOM 635 C C . ASN A 1 87 ? -1.73 7.582 -0.294 1 96.5 87 ASN A C 1
ATOM 637 O O . ASN A 1 87 ? -0.709 7.848 0.342 1 96.5 87 ASN A O 1
ATOM 641 N N . LEU A 1 88 ? -1.792 6.59 -1.122 1 94.69 88 LEU A N 1
ATOM 642 C CA . LEU A 1 88 ? -0.686 5.645 -1.228 1 94.69 88 LEU A CA 1
ATOM 643 C C . LEU A 1 88 ? 0.439 6.219 -2.082 1 94.69 88 LEU A C 1
ATOM 645 O O . LEU A 1 88 ? 1.543 5.672 -2.111 1 94.69 88 LEU A O 1
ATOM 649 N N . ALA A 1 89 ? 0.172 7.297 -2.719 1 97.19 89 ALA A N 1
ATOM 650 C CA . ALA A 1 89 ? 1.136 7.867 -3.658 1 97.19 89 ALA A CA 1
ATOM 651 C C . ALA A 1 89 ? 1.976 8.953 -2.992 1 97.19 89 ALA A C 1
ATOM 653 O O . ALA A 1 89 ? 2.631 9.742 -3.674 1 97.19 89 ALA A O 1
ATOM 654 N N . VAL A 1 90 ? 1.932 9.031 -1.698 1 97.81 90 VAL A N 1
ATOM 655 C CA . VAL A 1 90 ? 2.607 10.094 -0.971 1 97.81 90 VAL A CA 1
ATOM 656 C C . VAL A 1 90 ? 4.082 10.133 -1.363 1 97.81 90 VAL A C 1
ATOM 658 O O . VAL A 1 90 ? 4.617 11.203 -1.687 1 97.81 90 VAL A O 1
ATOM 661 N N . GLY A 1 91 ? 4.707 9.008 -1.366 1 97.44 91 GLY A N 1
ATOM 662 C CA . GLY A 1 91 ? 6.117 8.945 -1.721 1 97.44 91 GLY A CA 1
ATOM 663 C C . GLY A 1 91 ? 6.379 9.273 -3.178 1 97.44 91 GLY A C 1
ATOM 664 O O . GLY A 1 91 ? 7.312 10.016 -3.492 1 97.44 91 GLY A O 1
ATOM 665 N N . ALA A 1 92 ? 5.57 8.719 -4.047 1 97.31 92 ALA A N 1
ATOM 666 C CA . ALA A 1 92 ? 5.734 8.969 -5.477 1 97.31 92 ALA A CA 1
ATOM 667 C C . ALA A 1 92 ? 5.559 10.453 -5.793 1 97.31 92 ALA A C 1
ATOM 669 O O . ALA A 1 92 ? 6.285 11.008 -6.621 1 97.31 92 ALA A O 1
ATOM 670 N N . ILE A 1 93 ? 4.613 11.062 -5.168 1 98.56 93 ILE A N 1
ATOM 671 C CA . ILE A 1 93 ? 4.375 12.492 -5.359 1 98.56 93 ILE A CA 1
ATOM 672 C C . ILE A 1 93 ? 5.574 13.289 -4.852 1 98.56 93 ILE A C 1
ATOM 674 O O . ILE A 1 93 ? 6.07 14.188 -5.539 1 98.56 93 ILE A O 1
ATOM 678 N N . GLY A 1 94 ? 6.039 12.969 -3.688 1 98.56 94 GLY A N 1
ATOM 679 C CA . GLY A 1 94 ? 7.191 13.656 -3.125 1 98.56 94 GLY A CA 1
ATOM 680 C C . GLY A 1 94 ? 8.43 13.547 -3.992 1 98.56 94 GLY A C 1
ATOM 681 O O . GLY A 1 94 ? 9.07 14.555 -4.301 1 98.56 94 GLY A O 1
ATOM 682 N N . VAL A 1 95 ? 8.719 12.359 -4.387 1 97.56 95 VAL A N 1
ATOM 683 C CA . VAL A 1 95 ? 9.914 12.125 -5.195 1 97.56 95 VAL A CA 1
ATOM 684 C C . VAL A 1 95 ? 9.789 12.859 -6.527 1 97.56 95 VAL A C 1
ATOM 686 O O . VAL A 1 95 ? 10.758 13.453 -7.012 1 97.56 95 VAL A O 1
ATOM 689 N N . SER A 1 96 ? 8.609 12.797 -7.109 1 97.94 96 SER A N 1
ATOM 690 C CA . SER A 1 96 ? 8.391 13.508 -8.359 1 97.94 96 SER A CA 1
ATOM 691 C C . SER A 1 96 ? 8.617 15.008 -8.195 1 97.94 96 SER A C 1
ATOM 693 O O . SER A 1 96 ? 9.188 15.656 -9.078 1 97.94 96 SER A O 1
ATOM 695 N N . ALA A 1 97 ? 8.195 15.523 -7.109 1 98.56 97 ALA A N 1
ATOM 696 C CA . ALA A 1 97 ? 8.375 16.953 -6.828 1 98.56 97 ALA A CA 1
ATOM 697 C C . ALA A 1 97 ? 9.852 17.297 -6.664 1 98.56 97 ALA A C 1
ATOM 699 O O . ALA A 1 97 ? 10.32 18.297 -7.195 1 98.56 97 ALA A O 1
ATOM 700 N N . ALA A 1 98 ? 10.562 16.484 -5.93 1 97.75 98 ALA A N 1
ATOM 701 C CA . ALA A 1 98 ? 11.992 16.703 -5.723 1 97.75 98 ALA A CA 1
ATOM 702 C C . ALA A 1 98 ? 12.75 16.609 -7.043 1 97.75 98 ALA A C 1
ATOM 704 O O . ALA A 1 98 ? 13.625 17.438 -7.32 1 97.75 98 ALA A O 1
ATOM 705 N N . MET A 1 99 ? 12.375 15.633 -7.809 1 97.56 99 MET A N 1
ATOM 706 C CA . MET A 1 99 ? 13.031 15.438 -9.102 1 97.56 99 MET A CA 1
ATOM 707 C C . MET A 1 99 ? 12.711 16.578 -10.047 1 97.56 99 MET A C 1
ATOM 709 O O . MET A 1 99 ? 13.562 17 -10.836 1 97.56 99 MET A O 1
ATOM 713 N N . ALA A 1 100 ? 11.508 17.031 -10 1 97.69 100 ALA A N 1
ATOM 714 C CA . ALA A 1 100 ? 11.141 18.188 -10.805 1 97.69 100 ALA A CA 1
ATOM 715 C C . ALA A 1 100 ? 11.977 19.422 -10.422 1 97.69 100 ALA A C 1
ATOM 717 O O . ALA A 1 100 ? 12.461 20.141 -11.289 1 97.69 100 ALA A O 1
ATOM 718 N N . CYS A 1 101 ? 12.117 19.641 -9.172 1 97.38 101 CYS A N 1
ATOM 719 C CA . CYS A 1 101 ? 12.945 20.734 -8.688 1 97.38 101 CYS A CA 1
ATOM 720 C C . CYS A 1 101 ? 14.383 20.594 -9.172 1 97.38 101 CYS A C 1
ATOM 722 O O . CYS A 1 101 ? 14.969 21.547 -9.688 1 97.38 101 CYS A O 1
ATOM 724 N N . GLY A 1 102 ? 14.953 19.422 -8.969 1 96.31 102 GLY A N 1
ATOM 725 C CA . GLY A 1 102 ? 16.297 19.156 -9.445 1 96.31 102 GLY A CA 1
ATOM 726 C C . GLY A 1 102 ? 16.453 19.359 -10.938 1 96.31 102 GLY A C 1
ATOM 727 O O . GLY A 1 102 ? 17.453 19.938 -11.391 1 96.31 102 GLY A O 1
ATOM 728 N N . TYR A 1 103 ? 15.469 18.891 -11.68 1 96.31 103 TYR A N 1
ATOM 729 C CA . TYR A 1 103 ? 15.484 19.031 -13.125 1 96.31 103 TYR A CA 1
ATOM 730 C C . TYR A 1 103 ? 15.469 20.5 -13.531 1 96.31 10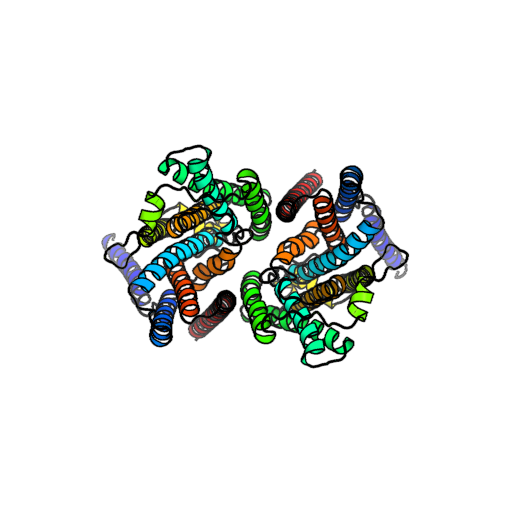3 TYR A C 1
ATOM 732 O O . TYR A 1 103 ? 16.219 20.922 -14.422 1 96.31 103 TYR A O 1
ATOM 740 N N . LEU A 1 104 ? 14.656 21.297 -12.93 1 96.44 104 LEU A N 1
ATOM 741 C CA . LEU A 1 104 ? 14.547 22.734 -13.219 1 96.44 104 LEU A CA 1
ATOM 742 C C . LEU A 1 104 ? 15.875 23.438 -12.961 1 96.44 104 LEU A C 1
ATOM 744 O O . LEU A 1 104 ? 16.281 24.312 -13.727 1 96.44 104 LEU A O 1
ATOM 748 N N . ILE A 1 105 ? 16.578 23.047 -11.961 1 95.5 105 ILE A N 1
ATOM 749 C CA . ILE A 1 105 ? 17.812 23.703 -11.586 1 95.5 105 ILE A CA 1
ATOM 750 C C . ILE A 1 105 ? 18.938 23.25 -12.508 1 95.5 105 ILE A C 1
ATOM 752 O O . ILE A 1 105 ? 19.578 24.078 -13.172 1 95.5 105 ILE A O 1
ATOM 756 N N . GLU A 1 106 ? 19.109 21.984 -12.602 1 94.31 106 GLU A N 1
ATOM 757 C CA . GLU A 1 106 ? 20.297 21.453 -13.234 1 94.31 106 GLU A CA 1
ATOM 758 C C . GLU A 1 106 ? 20.156 21.406 -14.75 1 94.31 106 GLU A C 1
ATOM 760 O O . GLU A 1 106 ? 21.109 21.609 -15.492 1 94.31 106 GLU A O 1
ATOM 765 N N . VAL A 1 107 ? 19 21.094 -15.242 1 93.81 107 VAL A N 1
ATOM 766 C CA . VAL A 1 107 ? 18.812 20.891 -16.672 1 93.81 107 VAL A CA 1
ATOM 767 C C . VAL A 1 107 ? 18.328 22.188 -17.312 1 93.81 107 VAL A C 1
ATOM 769 O O . VAL A 1 107 ? 18.875 22.625 -18.344 1 93.81 107 VAL A O 1
ATOM 772 N N . LEU A 1 108 ? 17.406 22.875 -16.719 1 95.06 108 LEU A N 1
ATOM 773 C CA . LEU A 1 108 ? 16.828 24.062 -17.344 1 95.06 108 LEU A CA 1
ATOM 774 C C . LEU A 1 108 ? 17.516 25.328 -16.828 1 95.06 108 LEU A C 1
ATOM 776 O O . LEU A 1 108 ? 17.297 26.406 -17.375 1 95.06 108 LEU A O 1
ATOM 780 N N . GLY A 1 109 ? 18.266 25.25 -15.703 1 94.31 109 GLY A N 1
ATOM 781 C CA . GLY A 1 109 ? 19.031 26.391 -15.195 1 94.31 109 GLY A CA 1
ATOM 782 C C . GLY A 1 109 ? 18.172 27.391 -14.461 1 94.31 109 GLY A C 1
ATOM 783 O O . GLY A 1 109 ? 18.516 28.578 -14.383 1 94.31 109 GLY A O 1
ATOM 784 N N . VAL A 1 110 ? 17.125 26.984 -13.969 1 95.94 110 VAL A N 1
ATOM 785 C CA . VAL A 1 110 ? 16.219 27.859 -13.234 1 95.94 110 VAL A CA 1
ATOM 786 C C . VAL A 1 110 ? 16.797 28.188 -11.859 1 95.94 110 VAL A C 1
ATOM 788 O O . VAL A 1 110 ? 17.359 27.312 -11.203 1 95.94 110 VAL A O 1
ATOM 791 N N . PRO A 1 111 ? 16.656 29.5 -11.492 1 96.25 111 PRO A N 1
ATOM 792 C CA . PRO A 1 111 ? 17.125 29.812 -10.141 1 96.25 111 PRO A CA 1
ATOM 793 C C . PRO A 1 111 ? 16.406 28.984 -9.062 1 96.25 111 PRO A C 1
ATOM 795 O O . PRO A 1 111 ? 15.227 28.688 -9.195 1 96.25 111 PRO A O 1
ATOM 798 N N . TRP A 1 112 ? 17.078 28.672 -7.957 1 93.31 112 TRP A N 1
ATOM 799 C CA . TRP A 1 112 ? 16.656 27.672 -6.98 1 93.31 112 TRP A CA 1
ATOM 800 C C . TRP A 1 112 ? 15.336 28.078 -6.328 1 93.31 112 TRP A C 1
ATOM 802 O O . TRP A 1 112 ? 14.484 27.234 -6.059 1 93.31 112 TRP A O 1
ATOM 812 N N . PRO A 1 113 ? 15.125 29.375 -6.027 1 95.19 113 PRO A N 1
ATOM 813 C CA . PRO A 1 113 ? 13.844 29.703 -5.395 1 95.19 113 PRO A CA 1
ATOM 814 C C . PRO A 1 113 ? 12.648 29.391 -6.293 1 95.19 113 PRO A C 1
ATOM 816 O O . PRO A 1 113 ? 11.617 28.922 -5.809 1 95.19 113 PRO A O 1
ATOM 819 N N . LEU A 1 114 ? 12.789 29.641 -7.547 1 96.62 114 LEU A N 1
ATOM 820 C CA . LEU A 1 114 ? 11.727 29.328 -8.5 1 96.62 114 LEU A CA 1
ATOM 821 C C . LEU A 1 114 ? 11.57 27.828 -8.672 1 96.62 114 LEU A C 1
ATOM 823 O O . LEU A 1 114 ? 10.461 27.328 -8.859 1 96.62 114 LEU A O 1
ATOM 827 N N . ALA A 1 115 ? 12.734 27.141 -8.664 1 97.19 115 ALA A N 1
ATOM 828 C CA . ALA A 1 115 ? 12.695 25.688 -8.773 1 97.19 115 ALA A CA 1
ATOM 829 C C . ALA A 1 115 ? 11.992 25.062 -7.578 1 97.19 115 ALA A C 1
ATOM 831 O O . ALA A 1 115 ? 11.289 24.062 -7.719 1 97.19 115 ALA A O 1
ATOM 832 N N . LEU A 1 116 ? 12.219 25.641 -6.434 1 97.06 116 LEU A N 1
ATOM 833 C CA . LEU A 1 116 ? 11.531 25.188 -5.238 1 97.06 116 LEU A CA 1
ATOM 834 C C . LEU A 1 116 ? 10.016 25.328 -5.391 1 97.06 116 LEU A C 1
ATOM 836 O O . LEU A 1 116 ? 9.266 24.406 -5.051 1 97.06 116 LEU A O 1
ATOM 840 N N . ILE A 1 117 ? 9.57 26.422 -5.902 1 98.06 117 ILE A N 1
ATOM 841 C CA . ILE A 1 117 ? 8.148 26.672 -6.141 1 98.06 117 ILE A CA 1
ATOM 842 C C . ILE A 1 117 ? 7.629 25.688 -7.188 1 98.06 117 ILE A C 1
ATOM 844 O O . ILE A 1 117 ? 6.504 25.188 -7.078 1 98.06 117 ILE A O 1
ATOM 848 N N . GLY A 1 118 ? 8.484 25.438 -8.188 1 98.25 118 GLY A N 1
ATOM 849 C CA . GLY A 1 118 ? 8.117 24.453 -9.195 1 98.25 118 GLY A CA 1
ATOM 850 C C . GLY A 1 118 ? 7.914 23.062 -8.617 1 98.25 118 GLY A C 1
ATOM 851 O O . GLY A 1 118 ? 6.98 22.359 -9 1 98.25 118 GLY A O 1
ATOM 852 N N . GLY A 1 119 ? 8.859 22.625 -7.707 1 98.31 119 GLY A N 1
ATOM 853 C CA . GLY A 1 119 ? 8.695 21.359 -7.02 1 98.31 119 GLY A CA 1
ATOM 854 C C . GLY A 1 119 ? 7.418 21.281 -6.199 1 98.31 119 GLY A C 1
ATOM 855 O O . GLY A 1 119 ? 6.684 20.297 -6.273 1 98.31 119 GLY A O 1
ATOM 856 N N . LEU A 1 120 ? 7.168 22.359 -5.473 1 98.69 120 LEU A N 1
ATOM 857 C CA . LEU A 1 120 ? 5.957 22.422 -4.66 1 98.69 120 LEU A CA 1
ATOM 858 C C . LEU A 1 120 ? 4.711 22.391 -5.539 1 98.69 120 LEU A C 1
ATOM 860 O O . LEU A 1 120 ? 3.736 21.703 -5.215 1 98.69 120 LEU A O 1
ATOM 864 N N . ALA A 1 121 ? 4.711 23.094 -6.633 1 98.75 121 ALA A N 1
ATOM 865 C CA . ALA A 1 121 ? 3.598 23.125 -7.578 1 98.75 121 ALA A CA 1
ATOM 866 C C . ALA A 1 121 ? 3.352 21.75 -8.18 1 98.75 121 ALA A C 1
ATOM 868 O O . ALA A 1 121 ? 2.203 21.359 -8.422 1 98.75 121 ALA A O 1
ATOM 869 N N . THR A 1 122 ? 4.473 21.047 -8.445 1 98.69 122 THR A N 1
ATOM 870 C CA . THR A 1 122 ? 4.344 19.688 -8.969 1 98.69 122 THR A CA 1
ATOM 871 C C . THR A 1 122 ? 3.602 18.797 -7.973 1 98.69 122 THR A C 1
ATOM 873 O O . THR A 1 122 ? 2.697 18.047 -8.352 1 98.69 122 THR A O 1
ATOM 876 N N . GLY A 1 123 ? 4.02 18.859 -6.699 1 98.88 123 GLY A N 1
ATOM 877 C CA . GLY A 1 123 ? 3.32 18.109 -5.676 1 98.88 123 GLY A CA 1
ATOM 878 C C . GLY A 1 123 ? 1.847 18.438 -5.578 1 98.88 123 GLY A C 1
ATOM 879 O O . GLY A 1 123 ? 0.999 17.547 -5.523 1 98.88 123 GLY A O 1
ATOM 880 N N . ALA A 1 124 ? 1.541 19.719 -5.59 1 98.88 124 ALA A N 1
ATOM 881 C CA . ALA A 1 124 ? 0.155 20.172 -5.531 1 98.88 124 ALA A CA 1
ATOM 882 C C . ALA A 1 124 ? -0.63 19.703 -6.754 1 98.88 124 ALA A C 1
ATOM 884 O O . ALA A 1 124 ? -1.786 19.297 -6.633 1 98.88 124 ALA A O 1
ATOM 885 N N . ALA A 1 125 ? -0.05 19.766 -7.898 1 98.88 125 ALA A N 1
ATOM 886 C CA . ALA A 1 125 ? -0.699 19.359 -9.141 1 98.88 125 ALA A CA 1
ATOM 887 C C . ALA A 1 125 ? -1.019 17.875 -9.141 1 98.88 125 ALA A C 1
ATOM 889 O O . ALA A 1 125 ? -2.104 17.469 -9.562 1 98.88 125 ALA A O 1
ATOM 890 N N . LEU A 1 126 ? -0.071 17.109 -8.711 1 98.81 126 LEU A N 1
ATOM 891 C CA . LEU A 1 126 ? -0.3 15.664 -8.656 1 98.81 126 LEU A CA 1
ATOM 892 C C . LEU A 1 126 ? -1.362 15.32 -7.617 1 98.81 126 LEU A C 1
ATOM 894 O O . LEU A 1 126 ? -2.154 14.398 -7.816 1 98.81 126 LEU A O 1
ATOM 898 N N . GLY A 1 127 ? -1.318 16.031 -6.48 1 98.81 127 GLY A N 1
ATOM 899 C CA . GLY A 1 127 ? -2.416 15.891 -5.539 1 98.81 127 GLY A CA 1
ATOM 900 C C . GLY A 1 127 ? -3.766 16.234 -6.137 1 98.81 127 GLY A C 1
ATOM 901 O O . GLY A 1 127 ? -4.758 15.547 -5.879 1 98.81 127 GLY A O 1
ATOM 902 N N . PHE A 1 128 ? -3.795 17.266 -6.945 1 98.81 128 PHE A N 1
ATOM 903 C CA . PHE A 1 128 ? -5.023 17.656 -7.625 1 98.81 128 PHE A CA 1
ATOM 904 C C . PHE A 1 128 ? -5.512 16.547 -8.547 1 98.81 128 PHE A C 1
ATOM 906 O O . PHE A 1 128 ? -6.707 16.25 -8.578 1 98.81 128 PHE A O 1
ATOM 913 N N . ILE A 1 129 ? -4.625 15.984 -9.297 1 98 129 ILE A N 1
ATOM 914 C CA . ILE A 1 129 ? -4.988 14.898 -10.203 1 98 129 ILE A CA 1
ATOM 915 C C . ILE A 1 129 ? -5.633 13.758 -9.414 1 98 129 ILE A C 1
ATOM 917 O O . ILE A 1 129 ? -6.676 13.234 -9.805 1 98 129 ILE A O 1
ATOM 921 N N . ASN A 1 130 ? -5.035 13.383 -8.32 1 97.94 130 ASN A N 1
ATOM 922 C CA . ASN A 1 130 ? -5.586 12.32 -7.488 1 97.94 130 ASN A CA 1
ATOM 923 C C . ASN A 1 130 ? -6.977 12.68 -6.973 1 97.94 130 ASN A C 1
ATOM 925 O O . ASN A 1 130 ? -7.922 11.898 -7.121 1 97.94 130 ASN A O 1
ATOM 929 N N . GLY A 1 131 ? -7.062 13.898 -6.348 1 97.94 131 GLY A N 1
ATOM 930 C CA . GLY A 1 131 ? -8.352 14.32 -5.824 1 97.94 131 GLY A CA 1
ATOM 931 C C . GLY A 1 131 ? -9.43 14.398 -6.887 1 97.94 131 GLY A C 1
ATOM 932 O O . GLY A 1 131 ? -10.555 13.938 -6.676 1 97.94 131 GLY A O 1
ATOM 933 N N . TRP A 1 132 ? -9.07 14.953 -7.984 1 96.75 132 TRP A N 1
ATOM 934 C CA . TRP A 1 132 ? -10.008 15.086 -9.094 1 96.75 132 TRP A CA 1
ATOM 935 C C . TRP A 1 132 ? -10.461 13.719 -9.594 1 96.75 132 TRP A C 1
ATOM 937 O O . TRP A 1 132 ? -11.641 13.516 -9.883 1 96.75 132 TRP A O 1
ATOM 947 N N . THR A 1 133 ? -9.586 12.82 -9.75 1 94.56 133 THR A N 1
ATOM 948 C CA . THR A 1 133 ? -9.906 11.484 -10.242 1 94.56 133 THR A CA 1
ATOM 949 C C . THR A 1 133 ? -10.789 10.742 -9.242 1 94.56 133 THR A C 1
ATOM 951 O O . THR A 1 133 ? -11.703 10.016 -9.633 1 94.56 133 THR A O 1
ATOM 954 N N . VAL A 1 134 ? -10.484 10.875 -7.965 1 94.31 134 VAL A N 1
ATOM 955 C CA . VAL A 1 134 ? -11.289 10.25 -6.922 1 94.31 134 VAL A CA 1
ATOM 956 C C . VAL A 1 134 ? -12.734 10.719 -7.035 1 94.31 134 VAL A C 1
ATOM 958 O O . VAL A 1 134 ? -13.664 9.906 -7.031 1 94.31 134 VAL A O 1
ATOM 961 N N . ILE A 1 135 ? -12.93 12.008 -7.188 1 93.88 135 ILE A N 1
ATOM 962 C CA . ILE A 1 135 ? -14.266 12.594 -7.219 1 93.88 135 ILE A CA 1
ATOM 963 C C . ILE A 1 135 ? -14.961 12.211 -8.523 1 93.88 135 ILE A C 1
ATOM 965 O O . ILE A 1 135 ? -16.141 11.852 -8.516 1 93.88 135 ILE A O 1
ATOM 969 N N . ARG A 1 136 ? -14.289 12.273 -9.578 1 89.31 136 ARG A N 1
ATOM 970 C CA . ARG A 1 136 ? -14.891 12 -10.883 1 89.31 136 ARG A CA 1
ATOM 971 C C . ARG A 1 136 ? -15.289 10.539 -11.008 1 89.31 136 ARG A C 1
ATOM 973 O O . ARG A 1 136 ? -16.281 10.211 -11.656 1 89.31 136 ARG A O 1
ATOM 980 N N . THR A 1 137 ? -14.531 9.648 -10.398 1 86.12 137 THR A N 1
ATOM 981 C CA . THR A 1 137 ? -14.797 8.219 -10.547 1 86.12 137 THR A CA 1
ATOM 982 C C . THR A 1 137 ? -15.711 7.723 -9.43 1 86.12 137 THR A C 1
ATOM 984 O O . THR A 1 137 ? -16.391 6.711 -9.586 1 86.12 137 THR A O 1
ATOM 987 N N . GLY A 1 138 ? -15.625 8.414 -8.266 1 86.12 138 GLY A N 1
ATOM 988 C CA . GLY A 1 138 ? -16.391 7.977 -7.109 1 86.12 138 GLY A CA 1
ATOM 989 C C . GLY A 1 138 ? -15.766 6.789 -6.398 1 86.12 138 GLY A C 1
ATOM 990 O O . GLY A 1 138 ? -16.375 6.207 -5.5 1 86.12 138 GLY A O 1
ATOM 991 N N . LEU A 1 139 ? -14.578 6.473 -6.781 1 83 139 LEU A N 1
ATOM 992 C CA . LEU A 1 139 ? -13.891 5.336 -6.18 1 83 139 LEU A CA 1
ATOM 993 C C . LEU A 1 139 ? -13.102 5.77 -4.949 1 83 139 LEU A C 1
ATOM 995 O O . LEU A 1 139 ? -12.773 6.949 -4.801 1 83 139 LEU A O 1
ATOM 999 N N . HIS A 1 140 ? -12.805 4.727 -4.184 1 84.38 140 HIS A N 1
ATOM 1000 C CA . HIS A 1 140 ? -12 4.996 -2.998 1 84.38 140 HIS A CA 1
ATOM 1001 C C . HIS A 1 140 ? -10.594 5.457 -3.377 1 84.38 140 HIS A C 1
ATOM 1003 O O . HIS A 1 140 ? -10 4.938 -4.32 1 84.38 140 HIS A O 1
ATOM 1009 N N . SER A 1 141 ? -10.133 6.422 -2.652 1 92.31 141 SER A N 1
ATOM 1010 C CA . SER A 1 141 ? -8.852 7.047 -2.957 1 92.31 141 SER A CA 1
ATOM 1011 C C . SER A 1 141 ? -7.715 6.027 -2.922 1 92.31 141 SER A C 1
ATOM 1013 O O . SER A 1 141 ? -6.703 6.191 -3.607 1 92.31 141 SER A O 1
ATOM 1015 N N . PHE A 1 142 ? -7.93 4.953 -2.227 1 88.19 142 PHE A N 1
ATOM 1016 C CA . PHE A 1 142 ? -6.906 3.922 -2.119 1 88.19 142 PHE A CA 1
ATOM 1017 C C . PHE A 1 142 ? -6.535 3.381 -3.496 1 88.19 142 PHE A C 1
ATOM 1019 O O . PHE A 1 142 ? -5.355 3.332 -3.854 1 88.19 142 PHE A O 1
ATOM 1026 N N . ILE A 1 143 ? -7.449 3.002 -4.246 1 87.44 143 ILE A N 1
ATOM 1027 C CA . ILE A 1 143 ? -7.227 2.369 -5.539 1 87.44 143 ILE A CA 1
ATOM 1028 C C . ILE A 1 143 ? -6.645 3.389 -6.52 1 87.44 143 ILE A C 1
ATOM 1030 O O . ILE A 1 143 ? -5.762 3.062 -7.316 1 87.44 143 ILE A O 1
ATOM 1034 N N . ILE A 1 144 ? -7.168 4.598 -6.449 1 92.75 144 ILE A N 1
ATOM 1035 C CA . ILE A 1 144 ? -6.707 5.648 -7.348 1 92.75 144 ILE A CA 1
ATOM 1036 C C . ILE A 1 144 ? -5.234 5.949 -7.082 1 92.75 144 ILE A C 1
ATOM 1038 O O . ILE A 1 144 ? -4.434 6.035 -8.016 1 92.75 144 ILE A O 1
ATOM 1042 N N . THR A 1 145 ? -4.938 5.973 -5.809 1 95.56 145 THR A N 1
ATOM 1043 C CA . THR A 1 145 ? -3.576 6.395 -5.488 1 95.56 145 THR A CA 1
ATOM 1044 C C . THR A 1 145 ? -2.604 5.223 -5.613 1 95.56 145 THR A C 1
ATOM 1046 O O . THR A 1 145 ? -1.396 5.426 -5.75 1 95.56 145 THR A O 1
ATOM 1049 N N . LEU A 1 146 ? -3.143 4.039 -5.52 1 91.56 146 LEU A N 1
ATOM 1050 C CA . LEU A 1 146 ? -2.32 2.889 -5.875 1 91.56 146 LEU A CA 1
ATOM 1051 C C . LEU A 1 146 ? -1.921 2.941 -7.344 1 91.56 146 LEU A C 1
ATOM 1053 O O . LEU A 1 146 ? -0.758 2.709 -7.688 1 91.56 146 LEU A O 1
ATOM 1057 N N . ALA A 1 147 ? -2.861 3.232 -8.156 1 92.62 147 ALA A N 1
ATOM 1058 C CA . ALA A 1 147 ? -2.607 3.324 -9.594 1 92.62 147 ALA A CA 1
ATOM 1059 C C . ALA A 1 147 ? -1.675 4.488 -9.914 1 92.62 147 ALA A C 1
ATOM 1061 O O . ALA A 1 147 ? -0.697 4.328 -10.641 1 92.62 147 ALA A O 1
ATOM 1062 N N . THR A 1 148 ? -1.935 5.609 -9.336 1 95.5 148 THR A N 1
ATOM 1063 C CA . THR A 1 148 ? -1.197 6.812 -9.703 1 95.5 148 THR A CA 1
ATOM 1064 C C . THR A 1 148 ? 0.217 6.777 -9.133 1 95.5 148 THR A C 1
ATOM 1066 O O . THR A 1 148 ? 1.123 7.422 -9.664 1 95.5 148 THR A O 1
ATOM 1069 N N . MET A 1 149 ? 0.35 6.051 -8.023 1 95.12 149 MET A N 1
ATOM 1070 C CA . MET A 1 149 ? 1.698 5.887 -7.488 1 95.12 149 MET A CA 1
ATOM 1071 C C . MET A 1 149 ? 2.652 5.379 -8.562 1 95.12 149 MET A C 1
ATOM 1073 O O . MET A 1 149 ? 3.73 5.945 -8.758 1 95.12 149 MET A O 1
ATOM 1077 N N . SER A 1 150 ? 2.219 4.367 -9.281 1 92.81 150 SER A N 1
ATOM 1078 C CA . SER A 1 150 ? 3.033 3.785 -10.344 1 92.81 150 SER A CA 1
ATOM 1079 C C . SER A 1 150 ? 3.131 4.723 -11.547 1 92.81 150 SER A C 1
ATOM 1081 O O . SER A 1 150 ? 4.191 4.84 -12.164 1 92.81 150 SER A O 1
ATOM 1083 N N . ILE A 1 151 ? 2.074 5.395 -11.852 1 94.38 151 ILE A N 1
ATOM 1084 C CA . ILE A 1 151 ? 2.033 6.289 -13 1 94.38 151 ILE A CA 1
ATOM 1085 C C . ILE A 1 151 ? 2.936 7.492 -12.75 1 94.38 151 ILE A C 1
ATOM 1087 O O . ILE A 1 151 ? 3.775 7.832 -13.586 1 94.38 151 ILE A O 1
ATOM 1091 N N . PHE A 1 152 ? 2.766 8.133 -11.602 1 96.62 152 PHE A N 1
ATOM 1092 C CA . PHE A 1 152 ? 3.562 9.305 -11.273 1 96.62 152 PHE A CA 1
ATOM 1093 C C . PHE A 1 152 ? 5.047 8.969 -11.25 1 96.62 152 PHE A C 1
ATOM 1095 O O . PHE A 1 152 ? 5.863 9.695 -11.82 1 96.62 152 PHE A O 1
ATOM 1102 N N . PHE A 1 153 ? 5.363 7.879 -10.633 1 93.62 153 PHE A N 1
ATOM 1103 C CA . PHE A 1 153 ? 6.762 7.465 -10.547 1 93.62 153 PHE A CA 1
ATOM 1104 C C . PHE A 1 153 ? 7.32 7.156 -11.93 1 93.62 153 PHE A C 1
ATOM 1106 O O . PHE A 1 153 ? 8.43 7.566 -12.258 1 93.62 153 PHE A O 1
ATOM 1113 N N . GLY A 1 154 ? 6.551 6.488 -12.719 1 91.69 154 GLY A N 1
ATOM 1114 C CA . GLY A 1 154 ? 6.98 6.148 -14.062 1 91.69 154 GLY A CA 1
ATOM 1115 C C . GLY A 1 154 ? 7.172 7.363 -14.953 1 91.69 154 GLY A C 1
ATOM 1116 O O . GLY A 1 154 ? 8.164 7.457 -15.68 1 91.69 154 GLY A O 1
ATOM 1117 N N . VAL A 1 155 ? 6.277 8.25 -14.938 1 93 155 VAL A N 1
ATOM 1118 C CA . VAL A 1 155 ? 6.367 9.469 -15.734 1 93 155 VAL A CA 1
ATOM 1119 C C . VAL A 1 155 ? 7.59 10.273 -15.297 1 93 155 VAL A C 1
ATOM 1121 O O . VAL A 1 155 ? 8.305 10.828 -16.141 1 93 155 VAL A O 1
ATOM 1124 N N . MET A 1 156 ? 7.793 10.32 -13.984 1 93.81 156 MET A N 1
ATOM 1125 C CA . MET A 1 156 ? 8.961 11.023 -13.461 1 93.81 156 MET A CA 1
ATOM 1126 C C . MET A 1 156 ? 10.25 10.398 -13.977 1 93.81 156 MET A C 1
ATOM 1128 O O . MET A 1 156 ? 11.164 11.102 -14.414 1 93.81 156 MET A O 1
ATOM 1132 N N . ILE A 1 157 ? 10.344 9.102 -13.961 1 91.38 157 ILE A N 1
ATOM 1133 C CA . ILE A 1 157 ? 11.523 8.391 -14.445 1 91.38 157 ILE A CA 1
ATOM 1134 C C . ILE A 1 157 ? 11.719 8.672 -15.938 1 91.38 157 ILE A C 1
ATOM 1136 O O . ILE A 1 157 ? 12.836 8.891 -16.391 1 91.38 157 ILE A O 1
ATOM 1140 N N . PHE A 1 158 ? 10.641 8.688 -16.672 1 88.12 158 PHE A N 1
ATOM 1141 C CA . PHE A 1 158 ? 10.688 8.93 -18.109 1 88.12 158 PHE A CA 1
ATOM 1142 C C . PHE A 1 158 ? 11.195 10.336 -18.406 1 88.12 158 PHE A C 1
ATOM 1144 O O . PHE A 1 158 ? 12.055 10.516 -19.266 1 88.12 158 PHE A O 1
ATOM 1151 N N . LEU A 1 159 ? 10.703 11.25 -17.688 1 89 159 LEU A N 1
ATOM 1152 C CA . LEU A 1 159 ? 11.023 12.648 -17.969 1 89 159 LEU A CA 1
ATOM 1153 C C . LEU A 1 159 ? 12.445 12.984 -17.531 1 89 159 LEU A C 1
ATOM 1155 O O . LEU A 1 159 ? 13.133 13.773 -18.172 1 89 159 LEU A O 1
ATOM 1159 N N . THR A 1 160 ? 12.914 12.336 -16.469 1 91.06 160 THR A N 1
ATOM 1160 C CA . THR A 1 160 ? 14.219 12.672 -15.914 1 91.06 160 THR A CA 1
ATOM 1161 C C . THR A 1 160 ? 15.266 11.648 -16.328 1 91.06 160 THR A C 1
ATOM 1163 O O . THR A 1 160 ? 16.453 11.812 -16.062 1 91.06 160 THR A O 1
ATOM 1166 N N . ARG A 1 161 ? 14.789 10.516 -16.984 1 86.81 161 ARG A N 1
ATOM 1167 C CA . ARG A 1 161 ? 15.641 9.398 -17.391 1 86.81 161 ARG A CA 1
ATOM 1168 C C . ARG A 1 161 ? 16.344 8.781 -16.188 1 86.81 161 ARG A C 1
ATOM 1170 O O . ARG A 1 161 ? 17.5 8.383 -16.281 1 86.81 161 ARG A O 1
ATOM 1177 N N . ALA A 1 162 ? 15.68 8.984 -15.031 1 83.88 162 ALA A N 1
ATOM 1178 C CA . ALA A 1 162 ? 16.141 8.391 -13.773 1 83.88 162 ALA A CA 1
ATOM 1179 C C . ALA A 1 162 ? 17.484 8.969 -13.352 1 83.88 162 ALA A C 1
ATOM 1181 O O . ALA A 1 162 ? 18.234 8.336 -12.609 1 83.88 162 ALA A O 1
ATOM 1182 N N . GLU A 1 163 ? 17.75 10.094 -13.812 1 89.12 163 GLU A N 1
ATOM 1183 C CA . GLU A 1 163 ? 19.016 10.734 -13.469 1 89.12 163 GLU A CA 1
ATOM 1184 C C . GLU A 1 163 ? 18.953 11.359 -12.07 1 89.12 163 GLU A C 1
ATOM 1186 O O . GLU A 1 163 ? 17.922 11.93 -11.688 1 89.12 163 GLU A O 1
ATOM 1191 N N . ALA A 1 164 ? 20.047 11.195 -11.398 1 92.12 164 ALA A N 1
ATOM 1192 C CA . ALA A 1 164 ? 20.188 11.859 -10.109 1 92.12 164 ALA A CA 1
ATOM 1193 C C . ALA A 1 164 ? 20.672 13.305 -10.281 1 92.12 164 ALA A C 1
ATOM 1195 O O . ALA A 1 164 ? 21.516 13.586 -11.133 1 92.12 164 ALA A O 1
ATOM 1196 N N . TYR A 1 165 ? 20.094 14.203 -9.539 1 93.25 165 TYR A N 1
ATOM 1197 C CA . TYR A 1 165 ? 20.531 15.594 -9.555 1 93.25 165 TYR A CA 1
ATOM 1198 C C . TYR A 1 165 ? 21.328 15.93 -8.305 1 93.25 165 TYR A C 1
ATOM 1200 O O . TYR A 1 165 ? 20.75 16.188 -7.242 1 93.25 165 TYR A O 1
ATOM 1208 N N . ARG A 1 166 ? 22.625 16.016 -8.469 1 88.12 166 ARG A N 1
ATOM 1209 C CA . ARG A 1 166 ? 23.547 16.172 -7.348 1 88.12 166 ARG A CA 1
ATOM 1210 C C . ARG A 1 166 ? 24.203 17.547 -7.379 1 88.12 166 ARG A C 1
ATOM 1212 O O . ARG A 1 166 ? 24.875 17.938 -6.426 1 88.12 166 ARG A O 1
ATOM 1219 N N . GLY A 1 167 ? 24.094 18.234 -8.484 1 87.06 167 GLY A N 1
ATOM 1220 C CA . GLY A 1 167 ? 24.719 19.547 -8.625 1 87.06 167 GLY A CA 1
ATOM 1221 C C . GLY A 1 167 ? 23.812 20.672 -8.156 1 87.06 167 GLY A C 1
ATOM 1222 O O . GLY A 1 167 ? 23.703 21.703 -8.828 1 87.06 167 GLY A O 1
ATOM 1223 N N . LEU A 1 168 ? 23.219 20.453 -7.035 1 89.25 168 LEU A N 1
ATOM 1224 C CA . LEU A 1 168 ? 22.328 21.484 -6.508 1 89.25 168 LEU A CA 1
ATOM 1225 C C . LEU A 1 168 ? 23.109 22.594 -5.816 1 89.25 168 LEU A C 1
ATOM 1227 O O . LEU A 1 168 ? 24.219 22.359 -5.328 1 89.25 168 LEU A O 1
ATOM 1231 N N . PRO A 1 169 ? 22.562 23.766 -5.883 1 87.81 169 PRO A N 1
ATOM 1232 C CA . PRO A 1 169 ? 23.266 24.875 -5.215 1 87.81 169 PRO A CA 1
ATOM 1233 C C . PRO A 1 169 ? 23.609 24.547 -3.762 1 87.81 169 PRO A C 1
ATOM 1235 O O . PRO A 1 169 ? 22.844 23.875 -3.072 1 87.81 169 PRO A O 1
ATOM 1238 N N . PRO A 1 170 ? 24.672 25.141 -3.314 1 85.38 170 PRO A N 1
ATOM 1239 C CA . PRO A 1 170 ? 25.156 24.859 -1.962 1 85.38 170 PRO A CA 1
ATOM 1240 C C . PRO A 1 170 ? 24.141 25.25 -0.879 1 85.38 170 PRO A C 1
ATOM 1242 O O . PRO A 1 170 ? 24.203 24.719 0.237 1 85.38 170 PRO A O 1
ATOM 1245 N N . ILE A 1 171 ? 23.312 26.125 -1.23 1 83.31 171 ILE A N 1
ATOM 1246 C CA . ILE A 1 171 ? 22.344 26.594 -0.249 1 83.31 171 ILE A CA 1
ATOM 1247 C C . ILE A 1 171 ? 21.469 25.422 0.207 1 83.31 171 ILE A C 1
ATOM 1249 O O . ILE A 1 171 ? 21.016 25.391 1.356 1 83.31 171 ILE A O 1
ATOM 1253 N N . PHE A 1 172 ? 21.219 24.516 -0.639 1 82.94 172 PHE A N 1
ATOM 1254 C CA . PHE A 1 172 ? 20.438 23.359 -0.263 1 82.94 172 PHE A CA 1
ATOM 1255 C C . PHE A 1 172 ? 21.125 22.562 0.834 1 82.94 172 PHE A C 1
ATOM 1257 O O . PHE A 1 172 ? 20.547 22.297 1.886 1 82.94 172 PHE A O 1
ATOM 1264 N N . ALA A 1 173 ? 22.344 22.312 0.577 1 80.69 173 ALA A N 1
ATOM 1265 C CA . ALA A 1 173 ? 23.125 21.562 1.558 1 80.69 173 ALA A CA 1
ATOM 1266 C C . ALA A 1 173 ? 23.344 22.375 2.828 1 80.69 173 ALA A C 1
ATOM 1268 O O . ALA A 1 173 ? 23.312 21.844 3.936 1 80.69 173 ALA A O 1
ATOM 1269 N N . ALA A 1 174 ? 23.578 23.625 2.678 1 81.25 174 ALA A N 1
ATOM 1270 C CA . ALA A 1 174 ? 23.812 24.5 3.826 1 81.25 174 ALA A CA 1
ATOM 1271 C C . ALA A 1 174 ? 22.578 24.547 4.73 1 81.25 174 ALA A C 1
ATOM 1273 O O . ALA A 1 174 ? 22.703 24.516 5.957 1 81.25 174 ALA A O 1
ATOM 1274 N N . PHE A 1 175 ? 21.469 24.594 4.113 1 80.88 175 PHE A N 1
ATOM 1275 C CA . PHE A 1 175 ? 20.219 24.625 4.871 1 80.88 175 PHE A CA 1
ATOM 1276 C C . PHE A 1 175 ? 20.016 23.328 5.633 1 80.88 175 PHE A C 1
ATOM 1278 O O . PHE A 1 175 ? 19.578 23.328 6.781 1 80.88 175 PHE A O 1
ATOM 1285 N N . GLY A 1 176 ? 20.344 22.219 5.102 1 78.69 176 GLY A N 1
ATOM 1286 C CA . GLY A 1 176 ? 20.188 20.906 5.715 1 78.69 176 GLY A CA 1
ATOM 1287 C C . GLY A 1 176 ? 21.172 20.656 6.844 1 78.69 176 GLY A C 1
ATOM 1288 O O . GLY A 1 176 ? 20.875 19.906 7.773 1 78.69 176 GLY A O 1
ATOM 1289 N N . LYS A 1 177 ? 22.312 21.328 6.754 1 78.56 177 LYS A N 1
ATOM 1290 C CA . LYS A 1 177 ? 23.375 21.062 7.719 1 78.56 177 LYS A CA 1
ATOM 1291 C C . LYS A 1 177 ? 23.438 22.156 8.789 1 78.56 177 LYS A C 1
ATOM 1293 O O . LYS A 1 177 ? 24.078 22 9.82 1 78.56 177 LYS A O 1
ATOM 1298 N N . MET A 1 178 ? 22.703 23.266 8.508 1 79.62 178 MET A N 1
ATOM 1299 C CA . MET A 1 178 ? 22.734 24.391 9.422 1 79.62 178 MET A CA 1
ATOM 1300 C C . MET A 1 178 ? 22.203 24 10.805 1 79.62 178 MET A C 1
ATOM 1302 O O . MET A 1 178 ? 21.266 23.219 10.914 1 79.62 178 MET A O 1
ATOM 1306 N N . LYS A 1 179 ? 22.984 24.391 11.844 1 77 179 LYS A N 1
ATOM 1307 C CA . LYS A 1 179 ? 22.578 24.125 13.227 1 77 179 LYS A CA 1
ATOM 1308 C C . LYS A 1 179 ? 22.125 25.422 13.922 1 77 179 LYS A C 1
ATOM 1310 O O . LYS A 1 179 ? 22.828 26.438 13.859 1 77 179 LYS A O 1
ATOM 1315 N N . LEU A 1 180 ? 20.922 25.375 14.281 1 69.88 180 LEU A N 1
ATOM 1316 C CA . LEU A 1 180 ? 20.453 26.453 15.148 1 69.88 180 LEU A CA 1
ATOM 1317 C C . LEU A 1 180 ? 20.703 26.125 16.609 1 69.88 180 LEU A C 1
ATOM 1319 O O . LEU A 1 180 ? 20.219 25.109 17.109 1 69.88 180 LEU A O 1
ATOM 1323 N N . ALA A 1 181 ? 21.406 26.938 17.297 1 68.5 181 ALA A N 1
ATOM 1324 C CA . ALA A 1 181 ? 21.75 26.75 18.703 1 68.5 181 ALA A CA 1
ATOM 1325 C C . ALA A 1 181 ? 22.344 25.359 18.938 1 68.5 181 ALA A C 1
ATOM 1327 O O . ALA A 1 181 ? 21.984 24.688 19.922 1 68.5 181 ALA A O 1
ATOM 1328 N N . THR A 1 182 ? 23 24.828 18.109 1 64 182 THR A N 1
ATOM 1329 C CA . THR A 1 182 ? 23.812 23.625 18.234 1 64 182 THR A CA 1
ATOM 1330 C C . THR A 1 182 ? 22.984 22.391 17.969 1 64 182 THR A C 1
ATOM 1332 O O . THR A 1 182 ? 23.469 21.422 17.359 1 64 182 THR A O 1
ATOM 1335 N N . TYR A 1 183 ? 21.641 22.453 18.297 1 68.75 183 TYR A N 1
ATOM 1336 C CA . TYR A 1 183 ? 20.906 21.188 18.328 1 68.75 183 TYR A CA 1
ATOM 1337 C C . TYR A 1 183 ? 19.766 21.203 17.297 1 68.75 183 TYR A C 1
ATOM 1339 O O . TYR A 1 183 ? 19.266 20.141 16.906 1 68.75 183 TYR A O 1
ATOM 1347 N N . PHE A 1 184 ? 19.531 22.328 16.812 1 78.31 184 PHE A N 1
ATOM 1348 C CA . PHE A 1 184 ? 18.25 22.375 16.109 1 78.31 184 PHE A CA 1
ATOM 1349 C C . PHE A 1 184 ? 18.453 22.594 14.617 1 78.31 184 PHE A C 1
ATOM 1351 O O . PHE A 1 184 ? 19.219 23.469 14.211 1 78.31 184 PHE A O 1
ATOM 1358 N N . SER A 1 185 ? 17.844 21.781 13.867 1 84.56 185 SER A N 1
ATOM 1359 C CA . SER A 1 185 ? 17.875 21.891 12.406 1 84.56 185 SER A CA 1
ATOM 1360 C C . SER A 1 185 ? 16.812 22.859 11.906 1 84.56 185 SER A C 1
ATOM 1362 O O . SER A 1 185 ? 15.703 22.922 12.461 1 84.56 185 SER A O 1
ATOM 1364 N N . PRO A 1 186 ? 17.094 23.688 10.922 1 87.06 186 PRO A N 1
ATOM 1365 C CA . PRO A 1 186 ? 16.078 24.547 10.297 1 87.06 186 PRO A CA 1
ATOM 1366 C C . PRO A 1 186 ? 14.891 23.75 9.75 1 87.06 186 PRO A C 1
ATOM 1368 O O . PRO A 1 186 ? 13.805 24.312 9.578 1 87.06 186 PRO A O 1
ATOM 1371 N N . LEU A 1 187 ? 15.109 22.531 9.461 1 92.38 187 LEU A N 1
ATOM 1372 C CA . LEU A 1 187 ? 14.023 21.672 8.992 1 92.38 187 LEU A CA 1
ATOM 1373 C C . LEU A 1 187 ? 12.922 21.562 10.039 1 92.38 187 LEU A C 1
ATOM 1375 O O . LEU A 1 187 ? 11.734 21.484 9.703 1 92.38 187 LEU A O 1
ATOM 1379 N N . LEU A 1 188 ? 13.297 21.578 11.273 1 92.38 188 LEU A N 1
ATOM 1380 C CA . LEU A 1 188 ? 12.32 21.516 12.359 1 92.38 188 LEU A CA 1
ATOM 1381 C C . LEU A 1 188 ? 11.461 22.766 12.383 1 92.38 188 LEU A C 1
ATOM 1383 O O . LEU A 1 188 ? 10.273 22.719 12.734 1 92.38 188 LEU A O 1
ATOM 1387 N N . LEU A 1 189 ? 12.102 23.859 12.039 1 92.06 189 LEU A N 1
ATOM 1388 C CA . LEU A 1 189 ? 11.359 25.109 11.992 1 92.06 189 LEU A CA 1
ATOM 1389 C C . LEU A 1 189 ? 10.297 25.078 10.898 1 92.06 189 LEU A C 1
ATOM 1391 O O . LEU A 1 189 ? 9.164 25.531 11.109 1 92.06 189 LEU A O 1
ATOM 1395 N N . VAL A 1 190 ? 10.695 24.547 9.727 1 95 190 VAL A N 1
ATOM 1396 C CA . VAL A 1 190 ? 9.742 24.422 8.633 1 95 190 VAL A CA 1
ATOM 1397 C C . VAL A 1 190 ? 8.57 23.531 9.07 1 95 190 VAL A C 1
ATOM 1399 O O . VAL A 1 190 ? 7.41 23.859 8.812 1 95 190 VAL A O 1
ATOM 1402 N N . THR A 1 191 ? 8.891 22.453 9.672 1 96.88 191 THR A N 1
ATOM 1403 C CA . THR A 1 191 ? 7.879 21.516 10.133 1 96.88 191 THR A CA 1
ATOM 1404 C C . THR A 1 191 ? 6.992 22.156 11.203 1 96.88 191 THR A C 1
ATOM 1406 O O . THR A 1 191 ? 5.773 21.969 11.195 1 96.88 191 THR A O 1
ATOM 1409 N N . LEU A 1 192 ? 7.586 22.875 12.141 1 95.5 192 LEU A N 1
ATOM 1410 C CA . LEU A 1 192 ? 6.824 23.562 13.188 1 95.5 192 LEU A CA 1
ATOM 1411 C C . LEU A 1 192 ? 5.867 24.578 12.586 1 95.5 192 LEU A C 1
ATOM 1413 O O . LEU A 1 192 ? 4.703 24.656 12.984 1 95.5 192 LEU A O 1
ATOM 1417 N N . VAL A 1 193 ? 6.348 25.359 11.688 1 97.44 193 VAL A N 1
ATOM 1418 C CA . VAL A 1 193 ? 5.516 26.359 11.039 1 97.44 193 VAL A CA 1
ATOM 1419 C C . VAL A 1 193 ? 4.363 25.688 10.297 1 97.44 193 VAL A C 1
ATOM 1421 O O . VAL A 1 193 ? 3.225 26.156 10.352 1 97.44 193 VAL A O 1
ATOM 1424 N N . THR A 1 194 ? 4.707 24.609 9.609 1 98.38 194 THR A N 1
ATOM 1425 C CA . THR A 1 194 ? 3.68 23.875 8.883 1 98.38 194 THR A CA 1
ATOM 1426 C C . THR A 1 194 ? 2.648 23.281 9.844 1 98.38 194 THR A C 1
ATOM 1428 O O . THR A 1 194 ? 1.444 23.359 9.594 1 98.38 194 THR A O 1
ATOM 1431 N N . ALA A 1 195 ? 3.119 22.672 10.898 1 98.5 195 ALA A N 1
ATOM 1432 C CA . ALA A 1 195 ? 2.223 22.094 11.898 1 98.5 195 ALA A CA 1
ATOM 1433 C C . ALA A 1 195 ? 1.314 23.172 12.5 1 98.5 195 ALA A C 1
ATOM 1435 O O . ALA A 1 195 ? 0.118 22.938 12.695 1 98.5 195 ALA A O 1
ATOM 1436 N N . LEU A 1 196 ? 1.868 24.328 12.805 1 98.06 196 LEU A N 1
ATOM 1437 C CA . LEU A 1 196 ? 1.085 25.422 13.352 1 98.06 196 LEU A CA 1
ATOM 1438 C C . LEU A 1 196 ? 0.066 25.922 12.328 1 98.06 196 LEU A C 1
ATOM 1440 O O . LEU A 1 196 ? -1.074 26.234 12.688 1 98.06 196 LEU A O 1
ATOM 1444 N N . ALA A 1 197 ? 0.491 26.016 11.109 1 98.44 197 ALA A N 1
ATOM 1445 C CA . ALA A 1 197 ? -0.419 26.453 10.047 1 98.44 197 ALA A CA 1
ATOM 1446 C C . ALA A 1 197 ? -1.58 25.469 9.898 1 98.44 197 ALA A C 1
ATOM 1448 O O . ALA A 1 197 ? -2.73 25.875 9.727 1 98.44 197 ALA A O 1
ATOM 1449 N N . LEU A 1 198 ? -1.27 24.188 9.922 1 98.62 198 LEU A N 1
ATOM 1450 C CA . LEU A 1 198 ? -2.316 23.188 9.805 1 98.62 198 LEU A CA 1
ATOM 1451 C C . LEU A 1 198 ? -3.225 23.188 11.031 1 98.62 198 LEU A C 1
ATOM 1453 O O . LEU A 1 198 ? -4.438 23.016 10.906 1 98.62 198 LEU A O 1
ATOM 1457 N N . SER A 1 199 ? -2.598 23.359 12.195 1 97.88 199 SER A N 1
ATOM 1458 C CA . SER A 1 199 ? -3.408 23.484 13.406 1 97.88 199 SER A CA 1
ATOM 1459 C C . SER A 1 199 ? -4.363 24.672 13.312 1 97.88 199 SER A C 1
ATOM 1461 O O . SER A 1 199 ? -5.527 24.562 13.695 1 97.88 199 SER A O 1
ATOM 1463 N N . PHE A 1 200 ? -3.881 25.812 12.82 1 97.94 200 PHE A N 1
ATOM 1464 C CA . PHE A 1 200 ? -4.711 26.984 12.617 1 97.94 200 PHE A CA 1
ATOM 1465 C C . PHE A 1 200 ? -5.801 26.719 11.594 1 97.94 200 PHE A C 1
ATOM 1467 O O . PHE A 1 200 ? -6.957 27.109 11.789 1 97.94 200 PHE A O 1
ATOM 1474 N N . LEU A 1 201 ? -5.422 25.984 10.547 1 98 201 LEU A N 1
ATOM 1475 C CA . LEU A 1 201 ? -6.371 25.656 9.492 1 98 201 LEU A CA 1
ATOM 1476 C C . LEU A 1 201 ? -7.547 24.859 10.039 1 98 201 LEU A C 1
ATOM 1478 O O . LEU A 1 201 ? -8.703 25.219 9.836 1 98 201 LEU A O 1
ATOM 1482 N N . TYR A 1 202 ? -7.312 23.781 10.773 1 97.44 202 TYR A N 1
ATOM 1483 C CA . TYR A 1 202 ? -8.352 22.859 11.203 1 97.44 202 TYR A CA 1
ATOM 1484 C C . TYR A 1 202 ? -9.125 23.422 12.391 1 97.44 202 TYR A C 1
ATOM 1486 O O . TYR A 1 202 ? -10.297 23.078 12.586 1 97.44 202 TYR A O 1
ATOM 1494 N N . ARG A 1 203 ? -8.531 24.391 13.148 1 95.69 203 ARG A N 1
ATOM 1495 C CA . ARG A 1 203 ? -9.172 24.844 14.383 1 95.69 203 ARG A CA 1
ATOM 1496 C C . ARG A 1 203 ? -9.828 26.203 14.195 1 95.69 203 ARG A C 1
ATOM 1498 O O . ARG A 1 203 ? -10.789 26.531 14.891 1 95.69 203 ARG A O 1
ATOM 1505 N N . ARG A 1 204 ? -9.289 26.969 13.219 1 97.12 204 ARG A N 1
ATOM 1506 C CA . ARG A 1 204 ? -9.711 28.375 13.266 1 97.12 204 ARG A CA 1
ATOM 1507 C C . ARG A 1 204 ? -10.273 28.812 11.922 1 97.12 204 ARG A C 1
ATOM 1509 O O . ARG A 1 204 ? -10.82 29.922 11.805 1 97.12 204 ARG A O 1
ATOM 1516 N N . THR A 1 205 ? -10.188 28.047 10.93 1 97.81 205 THR A N 1
ATOM 1517 C CA . THR A 1 205 ? -10.648 28.516 9.625 1 97.81 205 THR A CA 1
ATOM 1518 C C . THR A 1 205 ? -11.914 27.781 9.203 1 97.81 205 THR A C 1
ATOM 1520 O O . THR A 1 205 ? -12.203 26.703 9.711 1 97.81 205 THR A O 1
ATOM 1523 N N . VAL A 1 206 ? -12.672 28.391 8.297 1 97.38 206 VAL A N 1
ATOM 1524 C CA . VAL A 1 206 ? -13.891 27.812 7.746 1 97.38 206 VAL A CA 1
ATOM 1525 C C . VAL A 1 206 ? -13.547 26.578 6.906 1 97.38 206 VAL A C 1
ATOM 1527 O O . VAL A 1 206 ? -14.234 25.562 6.98 1 97.38 206 VAL A O 1
ATOM 1530 N N . LEU A 1 207 ? -12.438 26.688 6.219 1 97.62 207 LEU A N 1
ATOM 1531 C CA . LEU A 1 207 ? -12.008 25.578 5.387 1 97.62 207 LEU A CA 1
ATOM 1532 C C . LEU A 1 207 ? -11.719 24.344 6.234 1 97.62 207 LEU A C 1
ATOM 1534 O O . LEU A 1 207 ? -12.102 23.234 5.867 1 97.62 207 LEU A O 1
ATOM 1538 N N . GLY A 1 208 ? -11.016 24.547 7.281 1 98 208 GLY A N 1
ATOM 1539 C CA . GLY A 1 208 ? -10.727 23.438 8.188 1 98 208 GLY A CA 1
ATOM 1540 C C . GLY A 1 208 ? -11.977 22.781 8.742 1 98 208 GLY A C 1
ATOM 1541 O O . GLY A 1 208 ? -12.062 21.562 8.812 1 98 208 GLY A O 1
ATOM 1542 N N . ARG A 1 209 ? -12.938 23.578 9.07 1 96.88 209 ARG A N 1
ATOM 1543 C CA . ARG A 1 209 ? -14.203 23.062 9.586 1 96.88 209 ARG A CA 1
ATOM 1544 C C . ARG A 1 209 ? -14.961 22.297 8.508 1 96.88 209 ARG A C 1
ATOM 1546 O O . ARG A 1 209 ? -15.578 21.266 8.789 1 96.88 209 ARG A O 1
ATOM 1553 N N . GLU A 1 210 ? -14.883 22.828 7.383 1 98.06 210 GLU A N 1
ATOM 1554 C CA . GLU A 1 210 ? -15.547 22.141 6.273 1 98.06 210 GLU A CA 1
ATOM 1555 C C . GLU A 1 210 ? -14.875 20.812 5.973 1 98.06 210 GLU A C 1
ATOM 1557 O O . GLU A 1 210 ? -15.547 19.844 5.617 1 98.06 210 GLU A O 1
ATOM 1562 N N . MET A 1 211 ? -13.57 20.781 6.086 1 98.31 211 MET A N 1
ATOM 1563 C CA . MET A 1 211 ? -12.844 19.531 5.887 1 98.31 211 MET A CA 1
ATOM 1564 C C . MET A 1 211 ? -13.258 18.484 6.918 1 98.31 211 MET A C 1
ATOM 1566 O O . MET A 1 211 ? -13.547 17.344 6.57 1 98.31 211 MET A O 1
ATOM 1570 N N . LEU A 1 212 ? -13.336 18.875 8.141 1 98 212 LEU A N 1
ATOM 1571 C CA . LEU A 1 212 ? -13.695 17.969 9.227 1 98 212 LEU A CA 1
ATOM 1572 C C . LEU A 1 212 ? -15.141 17.5 9.094 1 98 212 LEU A C 1
ATOM 1574 O O . LEU A 1 212 ? -15.438 16.312 9.242 1 98 212 LEU A O 1
ATOM 1578 N N . ALA A 1 213 ? -16.016 18.375 8.75 1 97.38 213 ALA A N 1
ATOM 1579 C CA . ALA A 1 213 ? -17.422 18.047 8.57 1 97.38 213 ALA A CA 1
ATOM 1580 C C . ALA A 1 213 ? -17.625 17.094 7.391 1 97.38 213 ALA A C 1
ATOM 1582 O O . ALA A 1 213 ? -18.391 16.125 7.48 1 97.38 213 ALA A O 1
ATOM 1583 N N . SER A 1 214 ? -16.906 17.422 6.312 1 97.62 214 SER A N 1
ATOM 1584 C CA . SER A 1 214 ? -17.016 16.578 5.117 1 97.62 214 SER A CA 1
ATOM 1585 C C . SER A 1 214 ? -16.5 15.172 5.379 1 97.62 214 SER A C 1
ATOM 1587 O O . SER A 1 214 ? -17 14.203 4.793 1 97.62 214 SER A O 1
ATOM 1589 N N . GLY A 1 215 ? -15.469 15.109 6.172 1 96.19 215 GLY A N 1
ATOM 1590 C CA . GLY A 1 215 ? -14.914 13.812 6.512 1 96.19 215 GLY A CA 1
ATOM 1591 C C . GLY A 1 215 ? -15.797 13.008 7.449 1 96.19 215 GLY A C 1
ATOM 1592 O O . GLY A 1 215 ? -15.891 11.789 7.332 1 96.19 215 GLY A O 1
ATOM 1593 N N . ALA A 1 216 ? -16.484 13.648 8.352 1 94.38 216 ALA A N 1
ATOM 1594 C CA . ALA A 1 216 ? -17.312 12.977 9.336 1 94.38 216 ALA A CA 1
ATOM 1595 C C . ALA A 1 216 ? -18.594 12.422 8.695 1 94.38 216 ALA A C 1
ATOM 1597 O O . ALA A 1 216 ? -18.906 11.242 8.844 1 94.38 216 ALA A O 1
ATOM 1598 N N . ARG A 1 217 ? -19.359 13.336 8.023 1 94.44 217 ARG A N 1
ATOM 1599 C CA . ARG A 1 217 ? -20.609 12.961 7.355 1 94.44 217 ARG A CA 1
ATOM 1600 C C . ARG A 1 217 ? -20.781 13.711 6.039 1 94.44 217 ARG A C 1
ATOM 1602 O O . ARG A 1 217 ? -21.453 14.742 5.988 1 94.44 217 ARG A O 1
ATOM 1609 N N . PRO A 1 218 ? -20.219 13.062 5.035 1 95.5 218 PRO A N 1
ATOM 1610 C CA . PRO A 1 218 ? -20.234 13.773 3.752 1 95.5 218 PRO A CA 1
ATOM 1611 C C . PRO A 1 218 ? -21.656 14.156 3.312 1 95.5 218 PRO A C 1
ATOM 1613 O O . PRO A 1 218 ? -21.859 15.25 2.791 1 95.5 218 PRO A O 1
ATOM 1616 N N . GLU A 1 219 ? -22.625 13.297 3.525 1 94.38 219 GLU A N 1
ATOM 1617 C CA . GLU A 1 219 ? -23.984 13.562 3.096 1 94.38 219 GLU A CA 1
ATOM 1618 C C . GLU A 1 219 ? -24.594 14.734 3.867 1 94.38 219 GLU A C 1
ATOM 1620 O O . GLU A 1 219 ? -25.234 15.609 3.279 1 94.38 219 GLU A O 1
ATOM 1625 N N . ALA A 1 220 ? -24.406 14.695 5.117 1 95.94 220 ALA A N 1
ATOM 1626 C CA . ALA A 1 220 ? -24.906 15.781 5.957 1 95.94 220 ALA A CA 1
ATOM 1627 C C . ALA A 1 220 ? -24.234 17.109 5.609 1 95.94 220 ALA A C 1
ATOM 1629 O O . ALA A 1 220 ? -24.875 18.156 5.629 1 95.94 220 ALA A O 1
ATOM 1630 N N . ALA A 1 221 ? -22.969 17.047 5.336 1 97 221 ALA A N 1
ATOM 1631 C CA . ALA A 1 221 ? -22.234 18.25 4.965 1 97 221 ALA A CA 1
ATOM 1632 C C . ALA A 1 221 ? -22.766 18.844 3.676 1 97 221 ALA A C 1
ATOM 1634 O O . ALA A 1 221 ? -22.922 20.062 3.564 1 97 221 ALA A O 1
ATOM 1635 N N . GLU A 1 222 ? -23.078 18 2.76 1 96.56 222 GLU A N 1
ATOM 1636 C CA . GLU A 1 222 ? -23.641 18.484 1.498 1 96.56 222 GLU A CA 1
ATOM 1637 C C . GLU A 1 222 ? -24.984 19.172 1.718 1 96.56 222 GLU A C 1
ATOM 1639 O O . GLU A 1 222 ? -25.281 20.188 1.089 1 96.56 222 GLU A O 1
ATOM 1644 N N . LEU A 1 223 ? -25.75 18.641 2.549 1 96 223 LEU A N 1
ATOM 1645 C CA . LEU A 1 223 ? -27.062 19.203 2.859 1 96 223 LEU A CA 1
ATOM 1646 C C . LEU A 1 223 ? -26.922 20.562 3.523 1 96 223 LEU A C 1
ATOM 1648 O O . LEU A 1 223 ? -27.844 21.391 3.457 1 96 223 LEU A O 1
ATOM 1652 N N . SER A 1 224 ? -25.844 20.812 4.145 1 96.56 224 SER A N 1
ATOM 1653 C CA . SER A 1 224 ? -25.594 22.078 4.82 1 96.56 224 SER A CA 1
ATOM 1654 C C . SER A 1 224 ? -24.953 23.094 3.875 1 96.56 224 SER A C 1
ATOM 1656 O O . SER A 1 224 ? -24.547 24.172 4.301 1 96.56 224 SER A O 1
ATOM 1658 N N . GLY A 1 225 ? -24.734 22.672 2.594 1 96.44 225 GLY A N 1
ATOM 1659 C CA . GLY A 1 225 ? -24.281 23.609 1.584 1 96.44 225 GLY A CA 1
ATOM 1660 C C . GLY A 1 225 ? -22.797 23.5 1.294 1 96.44 225 GLY A C 1
ATOM 1661 O O . GLY A 1 225 ? -22.25 24.266 0.503 1 96.44 225 GLY A O 1
ATOM 1662 N N . ILE A 1 226 ? -22.172 22.625 1.928 1 97.5 226 ILE A N 1
ATOM 1663 C CA . ILE A 1 226 ? -20.734 22.453 1.7 1 97.5 226 ILE A CA 1
ATOM 1664 C C . ILE A 1 226 ? -20.516 21.672 0.408 1 97.5 226 ILE A C 1
ATOM 1666 O O . ILE A 1 226 ? -21.172 20.656 0.166 1 97.5 226 ILE A O 1
ATOM 1670 N N . ARG A 1 227 ? -19.594 22.188 -0.44 1 98.06 227 ARG A N 1
ATOM 1671 C CA . ARG A 1 227 ? -19.203 21.438 -1.637 1 98.06 227 ARG A CA 1
ATOM 1672 C C . ARG A 1 227 ? -18.156 20.375 -1.313 1 98.06 227 ARG A C 1
ATOM 1674 O O . ARG A 1 227 ? -16.969 20.578 -1.561 1 98.06 227 ARG A O 1
ATOM 1681 N N . VAL A 1 228 ? -18.609 19.266 -0.957 1 97.81 228 VAL A N 1
ATOM 1682 C CA . VAL A 1 228 ? -17.766 18.188 -0.431 1 97.81 228 VAL A CA 1
ATOM 1683 C C . VAL A 1 228 ? -16.75 17.766 -1.486 1 97.81 228 VAL A C 1
ATOM 1685 O O . VAL A 1 228 ? -15.602 17.469 -1.162 1 97.81 228 VAL A O 1
ATOM 1688 N N . ASP A 1 229 ? -17.109 17.781 -2.744 1 97.69 229 ASP A N 1
ATOM 1689 C CA . ASP A 1 229 ? -16.203 17.406 -3.83 1 97.69 229 ASP A CA 1
ATOM 1690 C C . ASP A 1 229 ? -14.961 18.281 -3.854 1 97.69 229 ASP A C 1
ATOM 1692 O O . ASP A 1 229 ? -13.844 17.797 -3.957 1 97.69 229 ASP A O 1
ATOM 1696 N N . ARG A 1 230 ? -15.164 19.531 -3.736 1 98.19 230 ARG A N 1
ATOM 1697 C CA . ARG A 1 230 ? -14.047 20.469 -3.764 1 98.19 230 ARG A CA 1
ATOM 1698 C C . ARG A 1 230 ? -13.172 20.312 -2.527 1 98.19 230 ARG A C 1
ATOM 1700 O O . ARG A 1 230 ? -11.953 20.5 -2.598 1 98.19 230 ARG A O 1
ATOM 1707 N N . ILE A 1 231 ? -13.852 20.047 -1.439 1 98.31 231 ILE A N 1
ATOM 1708 C CA . ILE A 1 231 ? -13.117 19.859 -0.193 1 98.31 231 ILE A CA 1
ATOM 1709 C C . ILE A 1 231 ? -12.203 18.656 -0.309 1 98.31 231 ILE A C 1
ATOM 1711 O O . ILE A 1 231 ? -11.031 18.703 0.088 1 98.31 231 ILE A O 1
ATOM 1715 N N . PHE A 1 232 ? -12.703 17.531 -0.854 1 98.19 232 PHE A N 1
ATOM 1716 C CA . PHE A 1 232 ? -11.898 16.328 -1.025 1 98.19 232 PHE A CA 1
ATOM 1717 C C . PHE A 1 232 ? -10.711 16.594 -1.942 1 98.19 232 PHE A C 1
ATOM 1719 O O . PHE A 1 232 ? -9.594 16.156 -1.663 1 98.19 232 PHE A O 1
ATOM 1726 N N . ILE A 1 233 ? -11 17.344 -2.951 1 98.56 233 ILE A N 1
ATOM 1727 C CA . ILE A 1 233 ? -9.93 17.688 -3.877 1 98.56 233 ILE A CA 1
ATOM 1728 C C . ILE A 1 233 ? -8.883 18.531 -3.162 1 98.56 233 ILE A C 1
ATOM 1730 O O . ILE A 1 233 ? -7.68 18.297 -3.291 1 98.56 233 ILE A O 1
ATOM 1734 N N . ALA A 1 234 ? -9.352 19.484 -2.4 1 98.69 234 ALA A N 1
ATOM 1735 C CA . ALA A 1 234 ? -8.445 20.359 -1.662 1 98.69 234 ALA A CA 1
ATOM 1736 C C . ALA A 1 234 ? -7.582 19.562 -0.694 1 98.69 234 ALA A C 1
ATOM 1738 O O . ALA A 1 234 ? -6.406 19.891 -0.497 1 98.69 234 ALA A O 1
ATOM 1739 N N . CYS A 1 235 ? -8.156 18.578 -0.076 1 98.75 235 CYS A N 1
ATOM 1740 C CA . CYS A 1 235 ? -7.418 17.734 0.86 1 98.75 235 CYS A CA 1
ATOM 1741 C C . CYS A 1 235 ? -6.316 16.969 0.145 1 98.75 235 CYS A C 1
ATOM 1743 O O . CYS A 1 235 ? -5.203 16.844 0.657 1 98.75 235 CYS A O 1
ATOM 1745 N N . HIS A 1 236 ? -6.602 16.484 -1.043 1 98.81 236 HIS A N 1
ATOM 1746 C CA . HIS A 1 236 ? -5.59 15.789 -1.819 1 98.81 236 HIS A CA 1
ATOM 1747 C C . HIS A 1 236 ? -4.508 16.75 -2.311 1 98.81 236 HIS A C 1
ATOM 1749 O O . HIS A 1 236 ? -3.328 16.391 -2.354 1 98.81 236 HIS A O 1
ATOM 1755 N N . VAL A 1 237 ? -4.887 17.938 -2.67 1 98.88 237 VAL A N 1
ATOM 1756 C CA . VAL A 1 237 ? -3.926 18.969 -3.076 1 98.88 237 VAL A CA 1
ATOM 1757 C C . VAL A 1 237 ? -2.986 19.281 -1.914 1 98.88 237 VAL A C 1
ATOM 1759 O O . VAL A 1 237 ? -1.768 19.344 -2.09 1 98.88 237 VAL A O 1
ATOM 1762 N N . LEU A 1 238 ? -3.596 19.469 -0.78 1 98.88 238 LEU A N 1
ATOM 1763 C CA . LEU A 1 238 ? -2.812 19.75 0.419 1 98.88 238 LEU A CA 1
ATOM 1764 C C . LEU A 1 238 ? -1.864 18.594 0.729 1 98.88 238 LEU A C 1
ATOM 1766 O O . LEU A 1 238 ? -0.709 18.812 1.1 1 98.88 238 LEU A O 1
ATOM 1770 N N . SER A 1 239 ? -2.33 17.375 0.6 1 98.88 239 SER A N 1
ATOM 1771 C CA . SER A 1 239 ? -1.494 16.188 0.81 1 98.88 239 SER A CA 1
ATOM 1772 C C . SER A 1 239 ? -0.308 16.188 -0.148 1 98.88 239 SER A C 1
ATOM 1774 O O . SER A 1 239 ? 0.82 15.891 0.258 1 98.88 239 SER A O 1
ATOM 1776 N N . GLY A 1 240 ? -0.58 16.516 -1.408 1 98.88 240 GLY A N 1
ATOM 1777 C CA . GLY A 1 240 ? 0.485 16.562 -2.396 1 98.88 240 GLY A CA 1
ATOM 1778 C C . GLY A 1 240 ? 1.519 17.641 -2.102 1 98.88 240 GLY A C 1
ATOM 1779 O O . GLY A 1 240 ? 2.719 17.422 -2.27 1 98.88 240 GLY A O 1
ATOM 1780 N N . LEU A 1 241 ? 1.041 18.766 -1.672 1 98.88 241 LEU A N 1
ATOM 1781 C CA . LEU A 1 241 ? 1.933 19.875 -1.317 1 98.88 241 LEU A CA 1
ATOM 1782 C C . LEU A 1 241 ? 2.842 19.484 -0.158 1 98.88 241 LEU A C 1
ATOM 1784 O O . LEU A 1 241 ? 4.043 19.75 -0.188 1 98.88 241 LEU A O 1
ATOM 1788 N N . LEU A 1 242 ? 2.277 18.891 0.825 1 98.88 242 LEU A N 1
ATOM 1789 C CA . LEU A 1 242 ? 3.041 18.484 2.002 1 98.88 242 LEU A CA 1
ATOM 1790 C C . LEU A 1 242 ? 4.02 17.375 1.655 1 98.88 242 LEU A C 1
ATOM 1792 O O . LEU A 1 242 ? 5.129 17.328 2.191 1 98.88 242 LEU A O 1
ATOM 1796 N N . ALA A 1 243 ? 3.605 16.438 0.796 1 98.81 243 ALA A N 1
ATOM 1797 C CA . ALA A 1 243 ? 4.52 15.414 0.317 1 98.81 243 ALA A CA 1
ATOM 1798 C C . ALA A 1 243 ? 5.719 16.031 -0.403 1 98.81 243 ALA A C 1
ATOM 1800 O O . ALA A 1 243 ? 6.855 15.602 -0.206 1 98.81 243 ALA A O 1
ATOM 1801 N N . ALA A 1 244 ? 5.438 17.016 -1.188 1 98.81 244 ALA A N 1
ATOM 1802 C CA . ALA A 1 244 ? 6.496 17.719 -1.899 1 98.81 244 ALA A CA 1
ATOM 1803 C C . ALA A 1 244 ? 7.449 18.406 -0.923 1 98.81 244 ALA A C 1
ATOM 1805 O O . ALA A 1 244 ? 8.672 18.359 -1.098 1 98.81 244 ALA A O 1
ATOM 1806 N N . LEU A 1 245 ? 6.891 19.047 0.048 1 98.5 245 LEU A N 1
ATOM 1807 C CA . LEU A 1 245 ? 7.703 19.703 1.057 1 98.5 245 LEU A CA 1
ATOM 1808 C C . LEU A 1 245 ? 8.602 18.719 1.78 1 98.5 245 LEU A C 1
ATOM 1810 O O . LEU A 1 245 ? 9.781 19 2.018 1 98.5 245 LEU A O 1
ATOM 1814 N N . ALA A 1 246 ? 8.07 17.578 2.133 1 98.38 246 ALA A N 1
ATOM 1815 C CA . ALA A 1 246 ? 8.852 16.531 2.781 1 98.38 246 ALA A CA 1
ATOM 1816 C C . ALA A 1 246 ? 10.016 16.094 1.901 1 98.38 246 ALA A C 1
ATOM 1818 O O . ALA A 1 246 ? 11.141 15.922 2.385 1 98.38 246 ALA A O 1
ATOM 1819 N N . ALA A 1 247 ? 9.75 15.945 0.639 1 98.25 247 ALA A N 1
ATOM 1820 C CA . ALA A 1 247 ? 10.773 15.477 -0.29 1 98.25 247 ALA A CA 1
ATOM 1821 C C . ALA A 1 247 ? 11.867 16.531 -0.478 1 98.25 247 ALA A C 1
ATOM 1823 O O . ALA A 1 247 ? 13.047 16.203 -0.558 1 98.25 247 ALA A O 1
ATOM 1824 N N . LEU A 1 248 ? 11.461 17.734 -0.581 1 97.31 248 LEU A N 1
ATOM 1825 C CA . LEU A 1 248 ? 12.438 18.812 -0.745 1 97.31 248 LEU A CA 1
ATOM 1826 C C . LEU A 1 248 ? 13.297 18.969 0.504 1 97.31 248 LEU A C 1
ATOM 1828 O O . LEU A 1 248 ? 14.484 19.266 0.409 1 97.31 248 LEU A O 1
ATOM 1832 N N . MET A 1 249 ? 12.688 18.797 1.656 1 96.44 249 MET A N 1
ATOM 1833 C CA . MET A 1 249 ? 13.469 18.766 2.891 1 96.44 249 MET A CA 1
ATOM 1834 C C . MET A 1 249 ? 14.477 17.625 2.865 1 96.44 249 MET A C 1
ATOM 1836 O O . MET A 1 249 ? 15.617 17.797 3.305 1 96.44 249 MET A O 1
ATOM 1840 N N . LEU A 1 250 ? 14.07 16.516 2.357 1 95.44 250 LEU A N 1
ATOM 1841 C CA . LEU A 1 250 ? 14.961 15.367 2.25 1 95.44 250 LEU A CA 1
ATOM 1842 C C . LEU A 1 250 ? 16.125 15.664 1.31 1 95.44 250 LEU A C 1
ATOM 1844 O O . LEU A 1 250 ? 17.266 15.273 1.572 1 95.44 250 LEU A O 1
ATOM 1848 N N . VAL A 1 251 ? 15.844 16.375 0.285 1 94.56 251 VAL A N 1
ATOM 1849 C CA . VAL A 1 251 ? 16.875 16.766 -0.667 1 94.56 251 VAL A CA 1
ATOM 1850 C C . VAL A 1 251 ? 17.906 17.656 0.028 1 94.56 251 VAL A C 1
ATOM 1852 O O . VAL A 1 251 ? 19.109 17.531 -0.203 1 94.56 251 VAL A O 1
ATOM 1855 N N . THR A 1 252 ? 17.453 18.562 0.858 1 91.94 252 THR A N 1
ATOM 1856 C CA . THR A 1 252 ? 18.375 19.438 1.578 1 91.94 252 THR A CA 1
ATOM 1857 C C . THR A 1 252 ? 19.234 18.641 2.547 1 91.94 252 THR A C 1
ATOM 1859 O O . THR A 1 252 ? 20.406 18.984 2.787 1 91.94 252 THR A O 1
ATOM 1862 N N . ARG A 1 253 ? 18.672 17.641 3.066 1 89.75 253 ARG A N 1
ATOM 1863 C CA . ARG A 1 253 ? 19.406 16.797 4.02 1 89.75 253 ARG A CA 1
ATOM 1864 C C . ARG A 1 253 ? 20.453 15.953 3.314 1 89.75 253 ARG A C 1
ATOM 1866 O O . ARG A 1 253 ? 21.578 15.812 3.809 1 89.75 253 ARG A O 1
ATOM 1873 N N . THR A 1 254 ? 20.125 15.406 2.145 1 89.12 254 THR A N 1
ATOM 1874 C CA . THR A 1 254 ? 21 14.461 1.468 1 89.12 254 THR A CA 1
ATOM 1875 C C . THR A 1 254 ? 21.875 15.18 0.44 1 89.12 254 THR A C 1
ATOM 1877 O O . THR A 1 254 ? 22.891 14.633 -0.01 1 89.12 254 THR A O 1
ATOM 1880 N N . GLY A 1 255 ? 21.453 16.266 -0.011 1 88.38 255 GLY A N 1
ATOM 1881 C CA . GLY A 1 255 ? 22.219 17.062 -0.953 1 88.38 255 GLY A CA 1
ATOM 1882 C C . GLY A 1 255 ? 21.938 16.719 -2.402 1 88.38 255 GLY A C 1
ATOM 1883 O O . GLY A 1 255 ? 22.609 17.219 -3.309 1 88.38 255 GLY A O 1
ATOM 1884 N N . ALA A 1 256 ? 20.969 15.828 -2.611 1 92.5 256 ALA A N 1
ATOM 1885 C CA . ALA A 1 256 ? 20.703 15.398 -3.979 1 92.5 256 ALA A CA 1
ATOM 1886 C C . ALA A 1 256 ? 19.25 14.914 -4.121 1 92.5 256 ALA A C 1
ATOM 1888 O O . ALA A 1 256 ? 18.656 14.453 -3.146 1 92.5 256 ALA A O 1
ATOM 1889 N N . ALA A 1 257 ? 18.75 15.141 -5.258 1 94.38 257 ALA A N 1
ATOM 1890 C CA . ALA A 1 257 ? 17.469 14.531 -5.641 1 94.38 257 ALA A CA 1
ATOM 1891 C C . ALA A 1 257 ? 17.703 13.25 -6.441 1 94.38 257 ALA A C 1
ATOM 1893 O O . ALA A 1 257 ? 18.266 13.281 -7.535 1 94.38 257 ALA A O 1
ATOM 1894 N N . ILE A 1 258 ? 17.297 12.188 -5.863 1 94.5 258 ILE A N 1
ATOM 1895 C CA . ILE A 1 258 ? 17.484 10.898 -6.516 1 94.5 258 ILE A CA 1
ATOM 1896 C C . ILE A 1 258 ? 16.156 10.141 -6.559 1 94.5 258 ILE A C 1
ATOM 1898 O O . ILE A 1 258 ? 15.367 10.219 -5.621 1 94.5 258 ILE A O 1
ATOM 1902 N N . PRO A 1 259 ? 15.922 9.414 -7.633 1 91.69 259 PRO A N 1
ATOM 1903 C CA . PRO A 1 259 ? 14.641 8.719 -7.793 1 91.69 259 PRO A CA 1
ATOM 1904 C C . PRO A 1 259 ? 14.375 7.723 -6.668 1 91.69 259 PRO A C 1
ATOM 1906 O O . PRO A 1 259 ? 13.219 7.504 -6.301 1 91.69 259 PRO A O 1
ATOM 1909 N N . SER A 1 260 ? 15.383 7.176 -6.078 1 89.88 260 SER A N 1
ATOM 1910 C CA . SER A 1 260 ? 15.227 6.105 -5.098 1 89.88 260 SER A CA 1
ATOM 1911 C C . SER A 1 260 ? 15.156 6.66 -3.68 1 89.88 260 SER A C 1
ATOM 1913 O O . SER A 1 260 ? 15.164 5.902 -2.709 1 89.88 260 SER A O 1
ATOM 1915 N N . MET A 1 261 ? 15.016 7.965 -3.543 1 90.75 261 MET A N 1
ATOM 1916 C CA . MET A 1 261 ? 15.133 8.586 -2.227 1 90.75 261 MET A CA 1
ATOM 1917 C C . MET A 1 261 ? 13.961 8.203 -1.335 1 90.75 261 MET A C 1
ATOM 1919 O O . MET A 1 261 ? 14.023 8.359 -0.115 1 90.75 261 MET A O 1
ATOM 1923 N N . ALA A 1 262 ? 12.898 7.723 -1.897 1 89.5 262 ALA A N 1
ATOM 1924 C CA . ALA A 1 262 ? 11.773 7.219 -1.117 1 89.5 262 ALA A CA 1
ATOM 1925 C C . ALA A 1 262 ? 11.469 5.766 -1.47 1 89.5 262 ALA A C 1
ATOM 1927 O O . ALA A 1 262 ? 10.312 5.336 -1.406 1 89.5 262 ALA A O 1
ATOM 1928 N N . GLY A 1 263 ? 12.492 5.07 -1.861 1 85.88 263 GLY A N 1
ATOM 1929 C CA . GLY A 1 263 ? 12.305 3.682 -2.26 1 85.88 263 GLY A CA 1
ATOM 1930 C C . GLY A 1 263 ? 11.672 3.533 -3.629 1 85.88 263 GLY A C 1
ATOM 1931 O O . GLY A 1 263 ? 11.359 4.527 -4.285 1 85.88 263 GLY A O 1
ATOM 1932 N N . GLN A 1 264 ? 11.461 2.197 -3.971 1 82.19 264 GLN A N 1
ATOM 1933 C CA . GLN A 1 264 ? 10.789 1.933 -5.242 1 82.19 264 GLN A CA 1
ATOM 1934 C C . GLN A 1 264 ? 9.328 2.373 -5.195 1 82.19 264 GLN A C 1
ATOM 1936 O O . GLN A 1 264 ? 8.609 2.055 -4.246 1 82.19 264 GLN A O 1
ATOM 1941 N N . LEU A 1 265 ? 8.977 3.256 -6.168 1 84.5 265 LEU A N 1
ATOM 1942 C CA . LEU A 1 265 ? 7.625 3.793 -6.285 1 84.5 265 LEU A CA 1
ATOM 1943 C C . LEU A 1 265 ? 7.273 4.66 -5.082 1 84.5 265 LEU A C 1
ATOM 1945 O O . LEU A 1 265 ? 6.105 4.977 -4.859 1 84.5 265 LEU A O 1
ATOM 1949 N N . GLY A 1 266 ? 8.281 5.02 -4.262 1 89 266 GLY A N 1
ATOM 1950 C CA . GLY A 1 266 ? 8.023 5.84 -3.088 1 89 266 GLY A CA 1
ATOM 1951 C C . GLY A 1 266 ? 7.43 5.055 -1.934 1 89 266 GLY A C 1
ATOM 1952 O O . GLY A 1 266 ? 6.883 5.641 -0.996 1 89 266 GLY A O 1
ATOM 1953 N N . GLN A 1 267 ? 7.594 3.807 -1.886 1 87.94 267 GLN A N 1
ATOM 1954 C CA . GLN A 1 267 ? 6.867 2.932 -0.971 1 87.94 267 GLN A CA 1
ATOM 1955 C C . GLN A 1 267 ? 7.461 2.992 0.434 1 87.94 267 GLN A C 1
ATOM 1957 O O . GLN A 1 267 ? 6.805 2.609 1.406 1 87.94 267 GLN A O 1
ATOM 1962 N N . ASP A 1 268 ? 8.656 3.506 0.576 1 88.81 268 ASP A N 1
ATOM 1963 C CA . ASP A 1 268 ? 9.289 3.586 1.888 1 88.81 268 ASP A CA 1
ATOM 1964 C C . ASP A 1 268 ? 8.539 4.551 2.803 1 88.81 268 ASP A C 1
ATOM 1966 O O . ASP A 1 268 ? 8.656 4.473 4.027 1 88.81 268 ASP A O 1
ATOM 1970 N N . TRP A 1 269 ? 7.801 5.43 2.199 1 93.69 269 TRP A N 1
ATOM 1971 C CA . TRP A 1 269 ? 7.117 6.445 2.992 1 93.69 269 TRP A CA 1
ATOM 1972 C C . TRP A 1 269 ? 5.742 5.953 3.439 1 93.69 269 TRP A C 1
ATOM 1974 O O . TRP A 1 269 ? 5.109 6.562 4.305 1 93.69 269 TRP A O 1
ATOM 1984 N N . LEU A 1 270 ? 5.309 4.863 2.961 1 91.56 270 LEU A N 1
ATOM 1985 C CA . LEU A 1 270 ? 3.928 4.441 3.188 1 91.56 270 LEU A CA 1
ATOM 1986 C C . LEU A 1 270 ? 3.686 4.148 4.664 1 91.56 270 LEU A C 1
ATOM 1988 O O . LEU A 1 270 ? 2.836 4.781 5.293 1 91.56 270 LEU A O 1
ATOM 1992 N N . LEU A 1 271 ? 4.469 3.301 5.223 1 90.19 271 LEU A N 1
ATOM 1993 C CA . LEU A 1 271 ? 4.246 2.889 6.605 1 90.19 271 LEU A CA 1
ATOM 1994 C C . LEU A 1 271 ? 4.406 4.07 7.559 1 90.19 271 LEU A C 1
ATOM 1996 O O . LEU A 1 271 ? 3.512 4.352 8.359 1 90.19 271 LEU A O 1
ATOM 2000 N N . PRO A 1 272 ? 5.48 4.84 7.414 1 93.19 272 PRO A N 1
ATOM 2001 C CA . PRO A 1 272 ? 5.594 6.004 8.297 1 93.19 272 PRO A CA 1
ATOM 2002 C C . PRO A 1 272 ? 4.469 7.016 8.086 1 93.19 272 PRO A C 1
ATOM 2004 O O . PRO A 1 272 ? 4.051 7.684 9.039 1 93.19 272 PRO A O 1
ATOM 2007 N N . ALA A 1 273 ? 4.02 7.129 6.883 1 95.75 273 ALA A N 1
ATOM 2008 C CA . ALA A 1 273 ? 2.953 8.078 6.59 1 95.75 273 ALA A CA 1
ATOM 2009 C C . ALA A 1 273 ? 1.686 7.742 7.367 1 95.75 273 ALA A C 1
ATOM 2011 O O . ALA A 1 273 ? 0.927 8.633 7.75 1 95.75 273 ALA A O 1
ATOM 2012 N N . PHE A 1 274 ? 1.462 6.512 7.617 1 92.94 274 PHE A N 1
ATOM 2013 C CA . PHE A 1 274 ? 0.262 6.094 8.328 1 92.94 274 PHE A CA 1
ATOM 2014 C C . PHE A 1 274 ? 0.504 6.082 9.836 1 92.94 274 PHE A C 1
ATOM 2016 O O . PHE A 1 274 ? -0.405 6.367 10.617 1 92.94 274 PHE A O 1
ATOM 2023 N N . LEU A 1 275 ? 1.698 5.777 10.227 1 93.88 275 LEU A N 1
ATOM 2024 C CA . LEU A 1 275 ? 2.004 5.617 11.648 1 93.88 275 LEU A CA 1
ATOM 2025 C C . LEU A 1 275 ? 1.804 6.926 12.398 1 93.88 275 LEU A C 1
ATOM 2027 O O . LEU A 1 275 ? 1.186 6.945 13.469 1 93.88 275 LEU A O 1
ATOM 2031 N N . GLY A 1 276 ? 2.307 8.023 11.883 1 94.25 276 GLY A N 1
ATOM 2032 C CA . GLY A 1 276 ? 2.188 9.312 12.555 1 94.25 276 GLY A CA 1
ATOM 2033 C C . GLY A 1 276 ? 0.76 9.648 12.945 1 94.25 276 GLY A C 1
ATOM 2034 O O . GLY A 1 276 ? 0.435 9.727 14.133 1 94.25 276 GLY A O 1
ATOM 2035 N N . PRO A 1 277 ? -0.085 9.734 11.961 1 94.38 277 PRO A N 1
ATOM 2036 C CA . PRO A 1 277 ? -1.464 10.141 12.242 1 94.38 277 PRO A CA 1
ATOM 2037 C C . PRO A 1 277 ? -2.242 9.078 13.016 1 94.38 277 PRO A C 1
ATOM 2039 O O . PRO A 1 277 ? -3.059 9.406 13.875 1 94.38 277 PRO A O 1
ATOM 2042 N N . VAL A 1 278 ? -2.027 7.828 12.781 1 89.25 278 VAL A N 1
ATOM 2043 C CA . VAL A 1 278 ? -2.781 6.773 13.453 1 89.25 278 VAL A CA 1
ATOM 2044 C C . VAL A 1 278 ? -2.416 6.738 14.93 1 89.25 278 VAL A C 1
ATOM 2046 O O . VAL A 1 278 ? -3.295 6.676 15.797 1 89.25 278 VAL A O 1
ATOM 2049 N N . LEU A 1 279 ? -1.14 6.832 15.156 1 89.44 279 LEU A N 1
ATOM 2050 C CA . LEU A 1 279 ? -0.696 6.898 16.547 1 89.44 279 LEU A CA 1
ATOM 2051 C C . LEU A 1 279 ? -1.191 8.18 17.203 1 89.44 279 LEU A C 1
ATOM 2053 O O . LEU A 1 279 ? -1.458 8.195 18.406 1 89.44 279 LEU A O 1
ATOM 2057 N N . GLY A 1 280 ? -1.276 9.156 16.406 1 90.75 280 GLY A N 1
ATOM 2058 C CA . GLY A 1 280 ? -1.632 10.477 16.922 1 90.75 280 GLY A CA 1
ATOM 2059 C C . GLY A 1 280 ? -3.113 10.625 17.219 1 90.75 280 GLY A C 1
ATOM 2060 O O . GLY A 1 280 ? -3.547 11.641 17.75 1 90.75 280 GLY A O 1
ATOM 2061 N N . GLY A 1 281 ? -3.924 9.648 16.828 1 87.75 281 GLY A N 1
ATOM 2062 C CA . GLY A 1 281 ? -5.332 9.695 17.188 1 87.75 281 GLY A CA 1
ATOM 2063 C C . GLY A 1 281 ? -6.223 10.133 16.031 1 87.75 281 GLY A C 1
ATOM 2064 O O . GLY A 1 281 ? -7.414 10.391 16.234 1 87.75 281 GLY A O 1
ATOM 2065 N N . THR A 1 282 ? -5.633 10.336 14.898 1 89.75 282 THR A N 1
ATOM 2066 C CA . THR A 1 282 ? -6.438 10.617 13.719 1 89.75 282 THR A CA 1
ATOM 2067 C C . THR A 1 282 ? -7.285 9.406 13.336 1 89.75 282 THR A C 1
ATOM 2069 O O . THR A 1 282 ? -6.801 8.273 13.352 1 89.75 282 THR A O 1
ATOM 2072 N N . LEU A 1 283 ? -8.531 9.641 13.062 1 87.19 283 LEU A N 1
ATOM 2073 C CA . LEU A 1 283 ? -9.438 8.547 12.742 1 87.19 283 LEU A CA 1
ATOM 2074 C C . LEU A 1 283 ? -9.414 8.242 11.25 1 87.19 283 LEU A C 1
ATOM 2076 O O . LEU A 1 283 ? -9.602 9.141 10.422 1 87.19 283 LEU A O 1
ATOM 2080 N N . LEU A 1 284 ? -9.25 7.031 10.938 1 84.69 284 LEU A N 1
ATOM 2081 C CA . LEU A 1 284 ? -9.133 6.613 9.547 1 84.69 284 LEU A CA 1
ATOM 2082 C C . LEU A 1 284 ? -10.461 6.766 8.812 1 84.69 284 LEU A C 1
ATOM 2084 O O . LEU A 1 284 ? -10.484 6.883 7.59 1 84.69 284 LEU A O 1
ATOM 2088 N N . GLN A 1 285 ? -11.523 6.742 9.547 1 84.44 285 GLN A N 1
ATOM 2089 C CA . GLN A 1 285 ? -12.844 6.879 8.945 1 84.44 285 GLN A CA 1
ATOM 2090 C C . GLN A 1 285 ? -13.109 8.32 8.523 1 84.44 285 GLN A C 1
ATOM 2092 O O . GLN A 1 285 ? -14.047 8.594 7.773 1 84.44 285 GLN A O 1
ATOM 2097 N N . GLY A 1 286 ? -12.266 9.234 8.984 1 90.94 286 GLY A N 1
ATOM 2098 C CA . GLY A 1 286 ? -12.422 10.633 8.625 1 90.94 286 GLY A CA 1
ATOM 2099 C C . GLY A 1 286 ? -13.102 11.445 9.711 1 90.94 286 GLY A C 1
ATOM 2100 O O . GLY A 1 286 ? -13.641 10.891 10.672 1 90.94 286 GLY A O 1
ATOM 2101 N N . GLY A 1 287 ? -12.977 12.75 9.625 1 94.75 287 GLY A N 1
ATOM 2102 C CA . GLY A 1 287 ? -13.75 13.664 10.445 1 94.75 287 GLY A CA 1
ATOM 2103 C C . GLY A 1 287 ? -13.016 14.109 11.695 1 94.75 287 GLY A C 1
ATOM 2104 O O . GLY A 1 287 ? -13.453 15.039 12.375 1 94.75 287 GLY A O 1
ATOM 2105 N N . LYS A 1 288 ? -11.953 13.469 12.023 1 93.88 288 LYS A N 1
ATOM 2106 C CA . LYS A 1 288 ? -11.18 13.867 13.188 1 93.88 288 LYS A CA 1
ATOM 2107 C C . LYS A 1 288 ? -9.68 13.75 12.922 1 93.88 288 LYS A C 1
ATOM 2109 O O . LYS A 1 288 ? -9.203 12.695 12.5 1 93.88 288 LYS A O 1
ATOM 2114 N N . VAL A 1 289 ? -8.977 14.82 13.188 1 95.56 289 VAL A N 1
ATOM 2115 C CA . VAL A 1 289 ? -7.527 14.797 13.008 1 95.56 289 VAL A CA 1
ATOM 2116 C C . VAL A 1 289 ? -6.848 15.445 14.211 1 95.56 289 VAL A C 1
ATOM 2118 O O . VAL A 1 289 ? -7.473 16.219 14.945 1 95.56 289 VAL A O 1
ATOM 2121 N N . SER A 1 290 ? -5.676 15.094 14.508 1 95.75 290 SER A N 1
ATOM 2122 C CA . SER A 1 290 ? -4.844 15.711 15.531 1 95.75 290 SER A CA 1
ATOM 2123 C C . SER A 1 290 ? -3.461 16.062 14.992 1 95.75 290 SER A C 1
ATOM 2125 O O . SER A 1 290 ? -2.604 15.18 14.859 1 95.75 290 SER A O 1
ATOM 2127 N N . VAL A 1 291 ? -3.283 17.344 14.797 1 97.75 291 VAL A N 1
ATOM 2128 C CA . VAL A 1 291 ? -2.002 17.781 14.258 1 97.75 291 VAL A CA 1
ATOM 2129 C C . VAL A 1 291 ? -0.889 17.5 15.258 1 97.75 291 VAL A C 1
ATOM 2131 O O . VAL A 1 291 ? 0.15 16.938 14.906 1 97.75 291 VAL A O 1
ATOM 2134 N N . LEU A 1 292 ? -1.12 17.844 16.469 1 96.25 292 LEU A N 1
ATOM 2135 C CA . LEU A 1 292 ? -0.135 17.594 17.516 1 96.25 292 LEU A CA 1
ATOM 2136 C C . LEU A 1 292 ? 0.121 16.109 17.672 1 96.25 292 LEU A C 1
ATOM 2138 O O . LEU A 1 292 ? 1.268 15.68 17.828 1 96.25 292 LEU A O 1
ATOM 2142 N N . GLY A 1 293 ? -0.93 15.352 17.688 1 95.25 293 GLY A N 1
ATOM 2143 C CA . GLY A 1 293 ? -0.776 13.906 17.766 1 95.25 293 GLY A CA 1
ATOM 2144 C C . GLY A 1 293 ? 0.067 13.336 16.641 1 95.25 293 GLY A C 1
ATOM 2145 O O . GLY A 1 293 ? 0.912 12.469 16.875 1 95.25 293 GLY A O 1
ATOM 2146 N N . THR A 1 294 ? -0.214 13.797 15.469 1 96.69 294 THR A N 1
ATOM 2147 C CA . THR A 1 294 ? 0.545 13.336 14.305 1 96.69 294 THR A CA 1
ATOM 2148 C C . THR A 1 294 ? 2.025 13.672 14.461 1 96.69 294 THR A C 1
ATOM 2150 O O . THR A 1 294 ? 2.891 12.852 14.148 1 96.69 294 THR A O 1
ATOM 2153 N N . CYS A 1 295 ? 2.297 14.859 14.953 1 97.62 295 CYS A N 1
ATOM 2154 C CA . CYS A 1 295 ? 3.678 15.266 15.18 1 97.62 295 CYS A CA 1
ATOM 2155 C C . CYS A 1 295 ? 4.352 14.367 16.203 1 97.62 295 CYS A C 1
ATOM 2157 O O . CYS A 1 295 ? 5.461 13.883 15.984 1 97.62 295 CYS A O 1
ATOM 2159 N N . LEU A 1 296 ? 3.695 14.125 17.266 1 95.75 296 LEU A N 1
ATOM 2160 C CA . LEU A 1 296 ? 4.242 13.289 18.328 1 95.75 296 LEU A CA 1
ATOM 2161 C C . LEU A 1 296 ? 4.398 11.844 17.844 1 95.75 296 LEU A C 1
ATOM 2163 O O . LEU A 1 296 ? 5.391 11.188 18.172 1 95.75 296 LEU A O 1
ATOM 2167 N N . GLY A 1 297 ? 3.395 11.367 17.141 1 94.94 297 GLY A N 1
ATOM 2168 C CA . GLY A 1 297 ? 3.482 10.031 16.594 1 94.94 297 GLY A CA 1
ATOM 2169 C C . GLY A 1 297 ? 4.652 9.852 15.641 1 94.94 297 GLY A C 1
ATOM 2170 O O . GLY A 1 297 ? 5.371 8.852 15.719 1 94.94 297 GLY A O 1
ATOM 2171 N N . ALA A 1 298 ? 4.812 10.789 14.758 1 96.69 298 ALA A N 1
ATOM 2172 C CA . ALA A 1 298 ? 5.914 10.727 13.805 1 96.69 298 ALA A CA 1
ATOM 2173 C C . ALA A 1 298 ? 7.262 10.82 14.508 1 96.69 298 ALA A C 1
ATOM 2175 O O . ALA A 1 298 ? 8.242 10.211 14.078 1 96.69 298 ALA A O 1
ATOM 2176 N N . LEU A 1 299 ? 7.301 11.617 15.531 1 96 299 LEU A N 1
ATOM 2177 C CA . LEU A 1 299 ? 8.516 11.695 16.328 1 96 299 LEU A CA 1
ATOM 2178 C C . LEU A 1 299 ? 8.844 10.336 16.953 1 96 299 LEU A C 1
ATOM 2180 O O . LEU A 1 299 ? 10.008 9.93 16.984 1 96 299 LEU A O 1
ATOM 2184 N N . LEU A 1 300 ? 7.859 9.695 17.406 1 94.06 300 LEU A N 1
ATOM 2185 C CA . LEU A 1 300 ? 8.039 8.367 17.984 1 94.06 300 LEU A CA 1
ATOM 2186 C C . LEU A 1 300 ? 8.602 7.395 16.953 1 94.06 300 LEU A C 1
ATOM 2188 O O . LEU A 1 300 ? 9.5 6.609 17.25 1 94.06 300 LEU A O 1
ATOM 2192 N N . VAL A 1 301 ? 8.039 7.465 15.812 1 93.44 301 VAL A N 1
ATOM 2193 C CA . VAL A 1 301 ? 8.492 6.629 14.703 1 93.44 301 VAL A CA 1
ATOM 2194 C C . VAL A 1 301 ? 9.969 6.898 14.422 1 93.44 301 VAL A C 1
ATOM 2196 O O . VAL A 1 301 ? 10.75 5.965 14.227 1 93.44 301 VAL A O 1
ATOM 2199 N N . THR A 1 302 ? 10.305 8.133 14.43 1 95.25 302 THR A N 1
ATOM 2200 C CA . THR A 1 302 ? 11.68 8.531 14.148 1 95.25 302 THR A CA 1
ATOM 2201 C C . THR A 1 302 ? 12.625 8.031 15.242 1 95.25 302 THR A C 1
ATOM 2203 O O . THR A 1 302 ? 13.727 7.57 14.961 1 95.25 302 THR A O 1
ATOM 2206 N N . MET A 1 303 ? 12.203 8.148 16.453 1 93.88 303 MET A N 1
ATOM 2207 C CA . MET A 1 303 ? 13.016 7.68 17.578 1 93.88 303 MET A CA 1
ATOM 2208 C C . MET A 1 303 ? 13.25 6.176 17.484 1 93.88 303 MET A C 1
ATOM 2210 O O . MET A 1 303 ? 14.359 5.703 17.75 1 93.88 303 MET A O 1
ATOM 2214 N N . LEU A 1 304 ? 12.234 5.508 17.125 1 92 304 LEU A N 1
ATOM 2215 C CA . LEU A 1 304 ? 12.359 4.059 16.984 1 92 304 LEU A CA 1
ATOM 2216 C C . LEU A 1 304 ? 13.359 3.699 15.898 1 92 304 LEU A C 1
ATOM 2218 O O . LEU A 1 304 ? 14.219 2.844 16.094 1 92 304 LEU A O 1
ATOM 2222 N N . THR A 1 305 ? 13.203 4.367 14.812 1 92.38 305 THR A N 1
ATOM 2223 C CA . THR A 1 305 ? 14.086 4.109 13.68 1 92.38 305 THR A CA 1
ATOM 2224 C C . THR A 1 305 ? 15.531 4.438 14.039 1 92.38 305 THR A C 1
ATOM 2226 O O . THR A 1 305 ? 16.438 3.623 13.82 1 92.38 305 THR A O 1
ATOM 2229 N N . SER A 1 306 ? 15.75 5.574 14.625 1 91.44 306 SER A N 1
ATOM 2230 C CA . SER A 1 306 ? 17.094 6.023 15 1 91.44 306 SER A CA 1
ATOM 2231 C C . SER A 1 306 ? 17.688 5.121 16.062 1 91.44 306 SER A C 1
ATOM 2233 O O . SER A 1 306 ? 18.875 4.77 16 1 91.44 306 SER A O 1
ATOM 2235 N N . GLY A 1 307 ? 16.938 4.797 17 1 91.62 307 GLY A N 1
ATOM 2236 C CA . GLY A 1 307 ? 17.406 3.932 18.078 1 91.62 307 GLY A CA 1
ATOM 2237 C C . GLY A 1 307 ? 17.828 2.557 17.594 1 91.62 307 GLY A C 1
ATOM 2238 O O . GLY A 1 307 ? 18.875 2.043 17.984 1 91.62 307 GLY A O 1
ATOM 2239 N N . LEU A 1 308 ? 17.016 1.978 16.766 1 90.38 308 LEU A N 1
ATOM 2240 C CA . LEU A 1 308 ? 17.312 0.65 16.234 1 90.38 308 LEU A CA 1
ATOM 2241 C C . LEU A 1 308 ? 18.562 0.677 15.383 1 90.38 308 LEU A C 1
ATOM 2243 O O . LEU A 1 308 ? 19.375 -0.253 15.438 1 90.38 308 LEU A O 1
ATOM 2247 N N . LEU A 1 309 ? 18.656 1.729 14.594 1 88.12 309 LEU A N 1
ATOM 2248 C CA . LEU A 1 309 ? 19.844 1.854 13.75 1 88.12 309 LEU A CA 1
ATOM 2249 C C . LEU A 1 309 ? 21.094 2.039 14.594 1 88.12 309 LEU A C 1
ATOM 2251 O O . LEU A 1 309 ? 22.156 1.49 14.266 1 88.12 309 LEU A O 1
ATOM 2255 N N . LEU A 1 310 ? 21 2.742 15.656 1 88.75 310 LEU A N 1
ATOM 2256 C CA . LEU A 1 310 ? 22.141 2.953 16.547 1 88.75 310 LEU A CA 1
ATOM 2257 C C . LEU A 1 310 ? 22.516 1.655 17.25 1 88.75 310 LEU A C 1
ATOM 2259 O O . LEU A 1 310 ? 23.688 1.446 17.578 1 88.75 310 LEU A O 1
ATOM 2263 N N . LEU A 1 311 ? 21.562 0.842 17.484 1 90.56 311 LEU A N 1
ATOM 2264 C CA . LEU A 1 311 ? 21.828 -0.462 18.078 1 90.56 311 LEU A CA 1
ATOM 2265 C C . LEU A 1 311 ? 22.359 -1.438 17.031 1 90.56 311 LEU A C 1
ATOM 2267 O O . LEU A 1 311 ? 22.547 -2.621 17.328 1 90.56 311 LEU A O 1
ATOM 2271 N N . GLN A 1 312 ? 22.484 -0.914 15.727 1 86.31 312 GLN A N 1
ATOM 2272 C CA . GLN A 1 312 ? 23.078 -1.646 14.609 1 86.31 312 GLN A CA 1
ATOM 2273 C C . GLN A 1 312 ? 22.188 -2.791 14.164 1 86.31 312 GLN A C 1
ATOM 2275 O O . GLN A 1 312 ? 22.672 -3.854 13.766 1 86.31 312 GLN A O 1
ATOM 2280 N N . LEU A 1 313 ? 20.984 -2.49 14.445 1 82.25 313 LEU A N 1
ATOM 2281 C CA . LEU A 1 313 ? 20.047 -3.41 13.82 1 82.25 313 LEU A CA 1
ATOM 2282 C C . LEU A 1 313 ? 19.844 -3.078 12.344 1 82.25 313 LEU A C 1
ATOM 2284 O O . LEU A 1 313 ? 19.859 -1.905 11.961 1 82.25 313 LEU A O 1
ATOM 2288 N N . GLY A 1 314 ? 19.969 -4.004 11.461 1 77.69 314 GLY A N 1
ATOM 2289 C CA . GLY A 1 314 ? 19.812 -3.795 10.023 1 77.69 314 GLY A CA 1
ATOM 2290 C C . GLY A 1 314 ? 18.5 -3.158 9.648 1 77.69 314 GLY A C 1
ATOM 2291 O O . GLY A 1 314 ? 17.547 -3.174 10.438 1 77.69 314 GLY A O 1
ATOM 2292 N N . GLU A 1 315 ? 18.359 -2.357 8.477 1 74.56 315 GLU A N 1
ATOM 2293 C CA . GLU A 1 315 ? 17.203 -1.627 7.965 1 74.56 315 GLU A CA 1
ATOM 2294 C C . GLU A 1 315 ? 15.977 -2.527 7.879 1 74.56 315 GLU A C 1
ATOM 2296 O O . GLU A 1 315 ? 14.852 -2.07 8.078 1 74.56 315 GLU A O 1
ATOM 2301 N N . PHE A 1 316 ? 16.281 -3.754 7.719 1 74.12 316 PHE A N 1
ATOM 2302 C CA . PHE A 1 316 ? 15.18 -4.711 7.605 1 74.12 316 PHE A CA 1
ATOM 2303 C C . PHE A 1 316 ? 14.383 -4.773 8.898 1 74.12 316 PHE A C 1
ATOM 2305 O O . PHE A 1 316 ? 13.148 -4.801 8.875 1 74.12 316 PHE A O 1
ATOM 2312 N N . TRP A 1 317 ? 15.031 -4.676 9.953 1 82.75 317 TRP A N 1
ATOM 2313 C CA . TRP A 1 317 ? 14.375 -4.793 11.25 1 82.75 317 TRP A CA 1
ATOM 2314 C C . TRP A 1 317 ? 13.586 -3.533 11.578 1 82.75 317 TRP A C 1
ATOM 2316 O O . TRP A 1 317 ? 12.602 -3.586 12.32 1 82.75 317 TRP A O 1
ATOM 2326 N N . VAL A 1 318 ? 14 -2.504 11.016 1 86.5 318 VAL A N 1
ATOM 2327 C CA . VAL A 1 318 ? 13.305 -1.245 11.258 1 86.5 318 VAL A CA 1
ATOM 2328 C C . VAL A 1 318 ? 11.859 -1.351 10.781 1 86.5 318 VAL A C 1
ATOM 2330 O O . VAL A 1 318 ? 10.93 -1.016 11.516 1 86.5 318 VAL A O 1
ATOM 2333 N N . GLN A 1 319 ? 11.648 -1.873 9.602 1 85.94 319 GLN A N 1
ATOM 2334 C CA . GLN A 1 319 ? 10.305 -1.995 9.055 1 85.94 319 GLN A CA 1
ATOM 2335 C C . GLN A 1 319 ? 9.453 -2.941 9.898 1 85.94 319 GLN A C 1
ATOM 2337 O O . GLN A 1 319 ? 8.266 -2.688 10.117 1 85.94 319 GLN A O 1
ATOM 2342 N N . THR A 1 320 ? 10.078 -3.961 10.344 1 89.44 320 THR A N 1
ATOM 2343 C CA . THR A 1 320 ? 9.367 -4.938 11.164 1 89.44 320 THR A CA 1
ATOM 2344 C C . THR A 1 320 ? 8.891 -4.301 12.461 1 89.44 320 THR A C 1
ATOM 2346 O O . THR A 1 320 ? 7.723 -4.449 12.836 1 89.44 320 THR A O 1
ATOM 2349 N N . PHE A 1 321 ? 9.719 -3.58 13.062 1 91 321 PHE A N 1
ATOM 2350 C CA . PHE A 1 321 ? 9.375 -2.969 14.344 1 91 321 PHE A CA 1
ATOM 2351 C C . PHE A 1 321 ? 8.367 -1.84 14.141 1 91 321 PHE A C 1
ATOM 2353 O O . PHE A 1 321 ? 7.512 -1.606 15 1 91 321 PHE A O 1
ATOM 2360 N N . LEU A 1 322 ? 8.477 -1.177 13.031 1 89.88 322 LEU A N 1
ATOM 2361 C CA . LEU A 1 322 ? 7.469 -0.162 12.727 1 89.88 322 LEU A CA 1
ATOM 2362 C C . LEU A 1 322 ? 6.098 -0.796 12.531 1 89.88 322 LEU A C 1
ATOM 2364 O O . LEU A 1 322 ? 5.09 -0.26 13 1 89.88 322 LEU A O 1
ATOM 2368 N N . GLY A 1 323 ? 6.098 -1.885 11.828 1 89.56 323 GLY A N 1
ATOM 2369 C CA . GLY A 1 323 ? 4.848 -2.619 11.711 1 89.56 323 GLY A CA 1
ATOM 2370 C C . GLY A 1 323 ? 4.285 -3.051 13.055 1 89.56 323 GLY A C 1
ATOM 2371 O O . GLY A 1 323 ? 3.082 -2.92 13.297 1 89.56 323 GLY A O 1
ATOM 2372 N N . LEU A 1 324 ? 5.129 -3.52 13.906 1 91.31 324 LEU A N 1
ATOM 2373 C CA . LEU A 1 324 ? 4.727 -3.928 15.25 1 91.31 324 LEU A CA 1
ATOM 2374 C C . LEU A 1 324 ? 4.188 -2.74 16.047 1 91.31 324 LEU A C 1
ATOM 2376 O O . LEU A 1 324 ? 3.203 -2.871 16.781 1 91.31 324 LEU A O 1
ATOM 2380 N N . LEU A 1 325 ? 4.902 -1.663 15.875 1 89.19 325 LEU A N 1
ATOM 2381 C CA . LEU A 1 325 ? 4.465 -0.444 16.547 1 89.19 325 LEU A CA 1
ATOM 2382 C C . LEU A 1 325 ? 3.062 -0.051 16.094 1 89.19 325 LEU A C 1
ATOM 2384 O O . LEU A 1 325 ? 2.219 0.309 16.922 1 89.19 325 LEU A O 1
ATOM 2388 N N . LEU A 1 326 ? 2.869 -0.105 14.797 1 85.75 326 LEU A N 1
ATOM 2389 C CA . LEU A 1 326 ? 1.552 0.231 14.273 1 85.75 326 LEU A CA 1
ATOM 2390 C C . LEU A 1 326 ? 0.49 -0.72 14.812 1 85.75 326 LEU A C 1
ATOM 2392 O O . LEU A 1 326 ? -0.572 -0.282 15.258 1 85.75 326 LEU A O 1
ATOM 2396 N N . LEU A 1 327 ? 0.764 -1.956 14.789 1 86.75 327 LEU A N 1
ATOM 2397 C CA . LEU A 1 327 ? -0.187 -2.965 15.242 1 86.75 327 LEU A CA 1
ATOM 2398 C C . LEU A 1 327 ? -0.503 -2.787 16.719 1 86.75 327 LEU A C 1
ATOM 2400 O O . LEU A 1 327 ? -1.668 -2.842 17.125 1 86.75 327 LEU A O 1
ATOM 2404 N N . LEU A 1 328 ? 0.495 -2.559 17.531 1 84.56 328 LEU A N 1
ATOM 2405 C CA . LEU A 1 328 ? 0.314 -2.367 18.969 1 84.56 328 LEU A CA 1
ATOM 2406 C C . LEU A 1 328 ? -0.48 -1.096 19.25 1 84.56 328 LEU A C 1
ATOM 2408 O O . LEU A 1 328 ? -1.332 -1.076 20.141 1 84.56 328 LEU A O 1
ATOM 2412 N N . ALA A 1 329 ? -0.147 -0.071 18.516 1 78.25 329 ALA A N 1
ATOM 2413 C CA . ALA A 1 329 ? -0.856 1.195 18.688 1 78.25 329 ALA A CA 1
ATOM 2414 C C . ALA A 1 329 ? -2.35 1.024 18.422 1 78.25 329 ALA A C 1
ATOM 2416 O O . ALA A 1 329 ? -3.18 1.543 19.172 1 78.25 329 ALA A O 1
ATOM 2417 N N . VAL A 1 330 ? -2.666 0.324 17.422 1 76.75 330 VAL A N 1
ATOM 2418 C CA . VAL A 1 330 ? -4.059 0.117 17.047 1 76.75 330 VAL A CA 1
ATOM 2419 C C . VAL A 1 330 ? -4.758 -0.745 18.094 1 76.75 330 VAL A C 1
ATOM 2421 O O . VAL A 1 330 ? -5.91 -0.489 18.453 1 76.75 330 VAL A O 1
ATOM 2424 N N . LEU A 1 331 ? -4.105 -1.72 18.562 1 78.75 331 LEU A N 1
ATOM 2425 C CA . LEU A 1 331 ? -4.668 -2.617 19.562 1 78.75 331 LEU A CA 1
ATOM 2426 C C . LEU A 1 331 ? -4.883 -1.889 20.891 1 78.75 331 LEU A C 1
ATOM 2428 O O . LEU A 1 331 ? -5.883 -2.115 21.578 1 78.75 331 LEU A O 1
ATOM 2432 N N . MET A 1 332 ? -3.984 -1.003 21.188 1 74.25 332 MET A N 1
ATOM 2433 C CA . MET A 1 332 ? -4.082 -0.249 22.438 1 74.25 332 MET A CA 1
ATOM 2434 C C . MET A 1 332 ? -5.211 0.771 22.375 1 74.25 332 MET A C 1
ATOM 2436 O O . MET A 1 332 ? -5.895 1.014 23.375 1 74.25 332 MET A O 1
ATOM 2440 N N . ASP A 1 333 ? -5.34 1.41 21.203 1 70.88 333 ASP A N 1
ATOM 2441 C CA . ASP A 1 333 ? -6.426 2.369 21.031 1 70.88 333 ASP A CA 1
ATOM 2442 C C . ASP A 1 333 ? -7.785 1.706 21.234 1 70.88 333 ASP A C 1
ATOM 2444 O O . ASP A 1 333 ? -8.68 2.289 21.859 1 70.88 333 ASP A O 1
ATOM 2448 N N . LYS A 1 334 ? -7.906 0.545 20.844 1 71 334 LYS A N 1
ATOM 2449 C CA . LYS A 1 334 ? -9.148 -0.196 21.031 1 71 334 LYS A CA 1
ATOM 2450 C C . LYS A 1 334 ? -9.375 -0.54 22.5 1 71 334 LYS A C 1
ATOM 2452 O O . LYS A 1 334 ? -10.492 -0.427 23.016 1 71 334 LYS A O 1
ATOM 2457 N N . ALA A 1 335 ? -8.328 -0.947 23.078 1 72.06 335 ALA A N 1
ATOM 2458 C CA . ALA A 1 335 ? -8.43 -1.327 24.484 1 72.06 335 ALA A CA 1
ATOM 2459 C C . ALA A 1 335 ? -8.828 -0.134 25.344 1 72.06 335 ALA A C 1
ATOM 2461 O O . ALA A 1 335 ? -9.641 -0.27 26.266 1 72.06 335 ALA A O 1
ATOM 2462 N N . ARG A 1 336 ? -8.266 0.957 25.016 1 70.19 336 ARG A N 1
ATOM 2463 C CA . ARG A 1 336 ? -8.578 2.178 25.75 1 70.19 336 ARG A CA 1
ATOM 2464 C C . ARG A 1 336 ? -10.031 2.594 25.516 1 70.19 336 ARG A C 1
ATOM 2466 O O . ARG A 1 336 ? -10.719 2.988 26.469 1 70.19 336 ARG A O 1
ATOM 2473 N N . GLY A 1 337 ? -10.438 2.496 24.281 1 69.81 337 GLY A N 1
ATOM 2474 C CA . GLY A 1 337 ? -11.82 2.828 23.969 1 69.81 337 GLY A CA 1
ATOM 2475 C C . GLY A 1 337 ? -12.82 1.934 24.672 1 69.81 337 GLY A C 1
ATOM 2476 O O . GLY A 1 337 ? -13.828 2.412 25.188 1 69.81 337 GLY A O 1
ATOM 2477 N N . SER A 1 338 ? -12.531 0.692 24.719 1 67.69 338 SER A N 1
ATOM 2478 C CA . SER A 1 338 ? -13.414 -0.261 25.375 1 67.69 338 SER A CA 1
ATOM 2479 C C . SER A 1 338 ? -13.438 -0.023 26.891 1 67.69 338 SER A C 1
ATOM 2481 O O . SER A 1 338 ? -14.492 -0.156 27.531 1 67.69 338 SER A O 1
ATOM 2483 N N . TYR A 1 339 ? -12.266 0.292 27.391 1 66.69 339 TYR A N 1
ATOM 2484 C CA . TYR A 1 339 ? -12.172 0.555 28.828 1 66.69 339 TYR A CA 1
ATOM 2485 C C . TYR A 1 339 ? -12.984 1.791 29.203 1 66.69 339 TYR A C 1
ATOM 2487 O O . TYR A 1 339 ? -13.727 1.775 30.188 1 66.69 339 TYR A O 1
ATOM 2495 N N . LEU A 1 340 ? -12.906 2.799 28.406 1 64.94 340 LEU A N 1
ATOM 2496 C CA . LEU A 1 340 ? -13.617 4.039 28.688 1 64.94 340 LEU A CA 1
ATOM 2497 C C . LEU A 1 340 ? -15.117 3.859 28.5 1 64.94 340 LEU A C 1
ATOM 2499 O O . LEU A 1 340 ? -15.922 4.426 29.234 1 64.94 340 LEU A O 1
ATOM 2503 N N . ALA A 1 341 ? -15.469 3.109 27.484 1 65.75 341 ALA A N 1
ATOM 2504 C CA . ALA A 1 341 ? -16.875 2.828 27.266 1 65.75 341 ALA A CA 1
ATOM 2505 C C . ALA A 1 341 ? -17.484 2.045 28.422 1 65.75 341 ALA A C 1
ATOM 2507 O O . ALA A 1 341 ? -18.625 2.293 28.812 1 65.75 341 ALA A O 1
ATOM 2508 N N . ARG A 1 342 ? -16.797 1.154 28.969 1 65.75 342 ARG A N 1
ATOM 2509 C CA . ARG A 1 342 ? -17.25 0.354 30.094 1 65.75 342 ARG A CA 1
ATOM 2510 C C . ARG A 1 342 ? -17.344 1.199 31.359 1 65.75 342 ARG A C 1
ATOM 2512 O O . ARG A 1 342 ? -18.25 0.992 32.188 1 65.75 342 ARG A O 1
ATOM 2519 N N . ARG A 1 343 ? -16.469 2.078 31.469 1 60.66 343 ARG A N 1
ATOM 2520 C CA . ARG A 1 343 ? -16.469 2.934 32.656 1 60.66 343 ARG A CA 1
ATOM 2521 C C . ARG A 1 343 ? -17.594 3.949 32.594 1 60.66 343 ARG A C 1
ATOM 2523 O O . ARG A 1 343 ? -18.172 4.305 33.625 1 60.66 343 ARG A O 1
ATOM 2530 N N . ASN A 1 344 ? -17.844 4.32 31.422 1 58.88 344 ASN A N 1
ATOM 2531 C CA . ASN A 1 344 ? -18.953 5.25 31.312 1 58.88 344 ASN A CA 1
ATOM 2532 C C . ASN A 1 344 ? -20.297 4.555 31.547 1 58.88 344 ASN A C 1
ATOM 2534 O O . ASN A 1 344 ? -21.266 5.188 31.953 1 58.88 344 ASN A O 1
ATOM 2538 N N . LEU A 1 345 ? -20.422 3.32 31.188 1 53 345 LEU A N 1
ATOM 2539 C CA . LEU A 1 345 ? -21.656 2.594 31.469 1 53 345 LEU A CA 1
ATOM 2540 C C . LEU A 1 345 ? -21.75 2.213 32.938 1 53 345 LEU A C 1
ATOM 2542 O O . LEU A 1 345 ? -22.828 1.909 33.438 1 53 345 LEU A O 1
ATOM 2546 N N . ALA A 1 346 ? -20.75 2.344 33.719 1 47.88 346 ALA A N 1
ATOM 2547 C CA . ALA A 1 346 ? -20.875 2.072 35.156 1 47.88 346 ALA A CA 1
ATOM 2548 C C . ALA A 1 346 ? -21.094 3.363 35.938 1 47.88 346 ALA A C 1
ATOM 2550 O O . ALA A 1 346 ? -20.594 4.422 35.562 1 47.88 346 ALA A O 1
ATOM 2551 N N . MET B 1 1 ? -59.562 -27.922 -8.414 1 34.41 1 MET B N 1
ATOM 2552 C CA . MET B 1 1 ? -59.062 -26.547 -8.359 1 34.41 1 MET B CA 1
ATOM 2553 C C . MET B 1 1 ? -57.531 -26.516 -8.344 1 34.41 1 MET B C 1
ATOM 2555 O O . MET B 1 1 ? -56.938 -25.453 -8.258 1 34.41 1 MET B O 1
ATOM 2559 N N . THR B 1 2 ? -56.844 -27.641 -8.133 1 46.03 2 THR B N 1
ATOM 2560 C CA . THR B 1 2 ? -55.406 -27.812 -7.898 1 46.03 2 THR B CA 1
ATOM 2561 C C . THR B 1 2 ? -54.625 -27.75 -9.211 1 46.03 2 THR B C 1
ATOM 2563 O O . THR B 1 2 ? -53.438 -27.422 -9.227 1 46.03 2 THR B O 1
ATOM 2566 N N . VAL B 1 3 ? -55.281 -28.125 -10.359 1 54.69 3 VAL B N 1
ATOM 2567 C CA . VAL B 1 3 ? -54.531 -28.234 -11.617 1 54.69 3 VAL B CA 1
ATOM 2568 C C . VAL B 1 3 ? -54.281 -26.844 -12.203 1 54.69 3 VAL B C 1
ATOM 2570 O O . VAL B 1 3 ? -53.25 -26.625 -12.844 1 54.69 3 VAL B O 1
ATOM 2573 N N . ASN B 1 4 ? -55.188 -25.875 -11.914 1 47.78 4 ASN B N 1
ATOM 2574 C CA . ASN B 1 4 ? -55.062 -24.562 -12.539 1 47.78 4 ASN B CA 1
ATOM 2575 C C . ASN B 1 4 ? -53.969 -23.734 -11.875 1 47.78 4 ASN B C 1
ATOM 2577 O O . ASN B 1 4 ? -53.469 -22.781 -12.461 1 47.78 4 ASN B O 1
ATOM 2581 N N . ASP B 1 5 ? -53.625 -24.047 -10.578 1 49.34 5 ASP B N 1
ATOM 2582 C CA . ASP B 1 5 ? -52.594 -23.266 -9.898 1 49.34 5 ASP B CA 1
ATOM 2583 C C . ASP B 1 5 ? -51.219 -23.656 -10.375 1 49.34 5 ASP B C 1
ATOM 2585 O O . ASP B 1 5 ? -50.281 -22.844 -10.344 1 49.34 5 ASP B O 1
ATOM 2589 N N . SER B 1 6 ? -51.062 -24.891 -10.898 1 54.5 6 SER B N 1
ATOM 2590 C CA . SER B 1 6 ? -49.75 -25.328 -11.352 1 54.5 6 SER B CA 1
ATOM 2591 C C . SER B 1 6 ? -49.406 -24.672 -12.688 1 54.5 6 SER B C 1
ATOM 2593 O O . SER B 1 6 ? -48.219 -24.359 -12.922 1 54.5 6 SER B O 1
ATOM 2595 N N . LEU B 1 7 ? -50.406 -24.422 -13.547 1 53.88 7 LEU B N 1
ATOM 2596 C CA . LEU B 1 7 ? -50.125 -23.828 -14.852 1 53.88 7 LEU B CA 1
ATOM 2597 C C . LEU B 1 7 ? -49.781 -22.344 -14.711 1 53.88 7 LEU B C 1
ATOM 2599 O O . LEU B 1 7 ? -48.938 -21.812 -15.438 1 53.88 7 LEU B O 1
ATOM 2603 N N . LEU B 1 8 ? -50.438 -21.672 -13.719 1 49.81 8 LEU B N 1
ATOM 2604 C CA . LEU B 1 8 ? -50.125 -20.266 -13.516 1 49.81 8 LEU B CA 1
ATOM 2605 C C . LEU B 1 8 ? -48.75 -20.094 -12.891 1 49.81 8 LEU B C 1
ATOM 2607 O O . LEU B 1 8 ? -48 -19.172 -13.25 1 49.81 8 LEU B O 1
ATOM 2611 N N . THR B 1 9 ? -48.375 -21.078 -11.938 1 52.5 9 THR B N 1
ATOM 2612 C CA . THR B 1 9 ? -47.062 -20.953 -11.352 1 52.5 9 THR B CA 1
ATOM 2613 C C . THR B 1 9 ? -45.969 -21.297 -12.375 1 52.5 9 THR B C 1
ATOM 2615 O O . THR B 1 9 ? -44.844 -20.781 -12.297 1 52.5 9 THR B O 1
ATOM 2618 N N . LYS B 1 10 ? -46.312 -22.172 -13.305 1 54.69 10 LYS B N 1
ATOM 2619 C CA . LYS B 1 10 ? -45.344 -22.484 -14.359 1 54.69 10 LYS B CA 1
ATOM 2620 C C . LYS B 1 10 ? -45.25 -21.328 -15.352 1 54.69 10 LYS B C 1
ATOM 2622 O O . LYS B 1 10 ? -44.156 -21.062 -15.883 1 54.69 10 LYS B O 1
ATOM 2627 N N . GLY B 1 11 ? -46.312 -20.625 -15.609 1 49.47 11 GLY B N 1
ATOM 2628 C CA . GLY B 1 11 ? -46.219 -19.453 -16.469 1 49.47 11 GLY B CA 1
ATOM 2629 C C . GLY B 1 11 ? -45.406 -18.312 -15.883 1 49.47 11 GLY B C 1
ATOM 2630 O O . GLY B 1 11 ? -44.688 -17.625 -16.594 1 49.47 11 GLY B O 1
ATOM 2631 N N . VAL B 1 12 ? -45.656 -18.125 -14.562 1 51.16 12 VAL B N 1
ATOM 2632 C CA . VAL B 1 12 ? -44.875 -17.078 -13.922 1 51.16 12 VAL B CA 1
ATOM 2633 C C . VAL B 1 12 ? -43.438 -17.531 -13.789 1 51.16 12 VAL B C 1
ATOM 2635 O O . VAL B 1 12 ? -42.5 -16.734 -13.992 1 51.16 12 VAL B O 1
ATOM 2638 N N . GLN B 1 13 ? -43.219 -18.812 -13.461 1 49.09 13 GLN B N 1
ATOM 2639 C CA . GLN B 1 13 ? -41.844 -19.312 -13.422 1 49.09 13 GLN B CA 1
ATOM 2640 C C . GLN B 1 13 ? -41.219 -19.297 -14.812 1 49.09 13 GLN B C 1
ATOM 2642 O O . GLN B 1 13 ? -40.031 -18.953 -14.969 1 49.09 13 GLN B O 1
ATOM 2647 N N . ASP B 1 14 ? -42.031 -19.703 -15.805 1 47.25 14 ASP B N 1
ATOM 2648 C CA . ASP B 1 14 ? -41.469 -19.641 -17.156 1 47.25 14 ASP B CA 1
ATOM 2649 C C . ASP B 1 14 ? -41.281 -18.188 -17.609 1 47.25 14 ASP B C 1
ATOM 2651 O O . ASP B 1 14 ? -40.344 -17.875 -18.328 1 47.25 14 ASP B O 1
ATOM 2655 N N . ALA B 1 15 ? -42.219 -17.344 -17.234 1 45.12 15 ALA B N 1
ATOM 2656 C CA . ALA B 1 15 ? -42.031 -15.93 -17.547 1 45.12 15 ALA B CA 1
ATOM 2657 C C . ALA B 1 15 ? -40.844 -15.336 -16.781 1 45.12 15 ALA B C 1
ATOM 2659 O O . ALA B 1 15 ? -40.094 -14.539 -17.312 1 45.12 15 ALA B O 1
ATOM 2660 N N . GLU B 1 16 ? -40.719 -15.633 -15.453 1 44.41 16 GLU B N 1
ATOM 2661 C CA . GLU B 1 16 ? -39.531 -15.219 -14.719 1 44.41 16 GLU B CA 1
ATOM 2662 C C . GLU B 1 16 ? -38.281 -15.859 -15.289 1 44.41 16 GLU B C 1
ATOM 2664 O O . GLU B 1 16 ? -37.219 -15.227 -15.344 1 44.41 16 GLU B O 1
ATOM 2669 N N . GLU B 1 17 ? -38.375 -17.125 -15.719 1 45.56 17 GLU B N 1
ATOM 2670 C CA . GLU B 1 17 ? -37.219 -17.719 -16.391 1 45.56 17 GLU B CA 1
ATOM 2671 C C . GLU B 1 17 ? -37.031 -17.156 -17.781 1 45.56 17 GLU B C 1
ATOM 2673 O O . GLU B 1 17 ? -35.906 -16.953 -18.234 1 45.56 17 GLU B O 1
ATOM 2678 N N . ARG B 1 18 ? -38.094 -17 -18.531 1 43.5 18 ARG B N 1
ATOM 2679 C CA . ARG B 1 18 ? -37.969 -16.406 -19.859 1 43.5 18 ARG B CA 1
ATOM 2680 C C . ARG B 1 18 ? -37.594 -14.93 -19.766 1 43.5 18 ARG B C 1
ATOM 2682 O O . ARG B 1 18 ? -36.844 -14.422 -20.594 1 43.5 18 ARG B O 1
ATOM 2689 N N . MET B 1 19 ? -38.25 -14.125 -18.938 1 40.78 19 MET B N 1
ATOM 2690 C CA . MET B 1 19 ? -37.75 -12.766 -18.719 1 40.78 19 MET B CA 1
ATOM 2691 C C . MET B 1 19 ? -36.312 -12.797 -18.172 1 40.78 19 MET B C 1
ATOM 2693 O O . MET B 1 19 ? -35.531 -11.875 -18.406 1 40.78 19 MET B O 1
ATOM 2697 N N . GLY B 1 20 ? -35.938 -13.773 -17.359 1 41.41 20 GLY B N 1
ATOM 2698 C CA . GLY B 1 20 ? -34.562 -13.953 -16.891 1 41.41 20 GLY B CA 1
ATOM 2699 C C . GLY B 1 20 ? -33.656 -14.453 -17.969 1 41.41 20 GLY B C 1
ATOM 2700 O O . GLY B 1 20 ? -32.469 -14.062 -18.031 1 41.41 20 GLY B O 1
ATOM 2701 N N . SER B 1 21 ? -34.031 -15.445 -18.797 1 41.66 21 SER B N 1
ATOM 2702 C CA . SER B 1 21 ? -33.156 -16.031 -19.828 1 41.66 21 SER B CA 1
ATOM 2703 C C . SER B 1 21 ? -33 -15.102 -21.016 1 41.66 21 SER B C 1
ATOM 2705 O O . SER B 1 21 ? -31.938 -15.039 -21.625 1 41.66 21 SER B O 1
ATOM 2707 N N . SER B 1 22 ? -34.031 -14.68 -21.656 1 42.16 22 SER B N 1
ATOM 2708 C CA . SER B 1 22 ? -33.938 -13.891 -22.875 1 42.16 22 SER B CA 1
ATOM 2709 C C . SER B 1 22 ? -33.25 -12.562 -22.625 1 42.16 22 SER B C 1
ATOM 2711 O O . SER B 1 22 ? -32.594 -12.023 -23.531 1 42.16 22 SER B O 1
ATOM 2713 N N . LEU B 1 23 ? -33.5 -11.867 -21.609 1 39.78 23 LEU B N 1
ATOM 2714 C CA . LEU B 1 23 ? -32.812 -10.656 -21.219 1 39.78 23 LEU B CA 1
ATOM 2715 C C . LEU B 1 23 ? -31.344 -10.977 -20.875 1 39.78 23 LEU B C 1
ATOM 2717 O O . LEU B 1 23 ? -30.547 -10.062 -20.641 1 39.78 23 LEU B O 1
ATOM 2721 N N . SER B 1 24 ? -30.984 -12.219 -20.672 1 42.75 24 SER B N 1
ATOM 2722 C CA . SER B 1 24 ? -29.672 -12.719 -20.266 1 42.75 24 SER B CA 1
ATOM 2723 C C . SER B 1 24 ? -28.703 -12.734 -21.438 1 42.75 24 SER B C 1
ATOM 2725 O O . SER B 1 24 ? -27.5 -12.484 -21.266 1 42.75 24 SER B O 1
ATOM 2727 N N . GLN B 1 25 ? -29.062 -13.188 -22.688 1 43.25 25 GLN B N 1
ATOM 2728 C CA . GLN B 1 25 ? -28.156 -13.344 -23.828 1 43.25 25 GLN B CA 1
ATOM 2729 C C . GLN B 1 25 ? -27.672 -11.992 -24.328 1 43.25 25 GLN B C 1
ATOM 2731 O O . GLN B 1 25 ? -26.516 -11.859 -24.75 1 43.25 25 GLN B O 1
ATOM 2736 N N . GLY B 1 26 ? -28.516 -11.086 -24.812 1 44.31 26 GLY B N 1
ATOM 2737 C CA . GLY B 1 26 ? -28.234 -9.766 -25.344 1 44.31 26 GLY B CA 1
ATOM 2738 C C . GLY B 1 26 ? -27.328 -8.945 -24.453 1 44.31 26 GLY B C 1
ATOM 2739 O O . GLY B 1 26 ? -26.656 -8.008 -24.906 1 44.31 26 GLY B O 1
ATOM 2740 N N . ARG B 1 27 ? -27.359 -9.172 -23.141 1 50.97 27 ARG B N 1
ATOM 2741 C CA . ARG B 1 27 ? -26.75 -8.391 -22.062 1 50.97 27 ARG B CA 1
ATOM 2742 C C . ARG B 1 27 ? -25.328 -8.883 -21.781 1 50.97 27 ARG B C 1
ATOM 2744 O O . ARG B 1 27 ? -24.656 -8.359 -20.891 1 50.97 27 ARG B O 1
ATOM 2751 N N . PHE B 1 28 ? -25 -10.109 -22.484 1 51.62 28 PHE B N 1
ATOM 2752 C CA . PHE B 1 28 ? -23.641 -10.609 -22.312 1 51.62 28 PHE B CA 1
ATOM 2753 C C . PHE B 1 28 ? -22.625 -9.562 -22.75 1 51.62 28 PHE B C 1
ATOM 2755 O O . PHE B 1 28 ? -21.594 -9.367 -22.094 1 51.62 28 PHE B O 1
ATOM 2762 N N . PHE B 1 29 ? -22.875 -8.945 -23.953 1 54.56 29 PHE B N 1
ATOM 2763 C CA . PHE B 1 29 ? -21.969 -7.949 -24.5 1 54.56 29 PHE B CA 1
ATOM 2764 C C . PHE B 1 29 ? -21.859 -6.742 -23.578 1 54.56 29 PHE B C 1
ATOM 2766 O O . PHE B 1 29 ? -20.953 -5.918 -23.719 1 54.56 29 PHE B O 1
ATOM 2773 N N . LEU B 1 30 ? -22.734 -6.805 -22.672 1 59.41 30 LEU B N 1
ATOM 2774 C CA . LEU B 1 30 ? -22.703 -5.668 -21.75 1 59.41 30 LEU B CA 1
ATOM 2775 C C . LEU B 1 30 ? -22.125 -6.066 -20.406 1 59.41 30 LEU B C 1
ATOM 2777 O O . LEU B 1 30 ? -22.062 -5.254 -19.484 1 59.41 30 LEU B O 1
ATOM 2781 N N . THR B 1 31 ? -21.656 -7.375 -20.484 1 69.56 31 THR B N 1
ATOM 2782 C CA . THR B 1 31 ? -21.094 -7.82 -19.219 1 69.56 31 THR B CA 1
ATOM 2783 C C . THR B 1 31 ? -19.609 -7.434 -19.109 1 69.56 31 THR B C 1
ATOM 2785 O O . THR B 1 31 ? -18.969 -7.141 -20.125 1 69.56 31 THR B O 1
ATOM 2788 N N . ASN B 1 32 ? -19.078 -7.207 -17.938 1 78.62 32 ASN B N 1
ATOM 2789 C CA . ASN B 1 32 ? -17.672 -6.918 -17.688 1 78.62 32 ASN B CA 1
ATOM 2790 C C . ASN B 1 32 ? -16.766 -7.984 -18.281 1 78.62 32 ASN B C 1
ATOM 2792 O O . ASN B 1 32 ? -15.695 -7.668 -18.812 1 78.62 32 ASN B O 1
ATOM 2796 N N . GLU B 1 33 ? -17.266 -9.18 -18.344 1 80.38 33 GLU B N 1
ATOM 2797 C CA . GLU B 1 33 ? -16.469 -10.289 -18.859 1 80.38 33 GLU B CA 1
ATOM 2798 C C . GLU B 1 33 ? -16.266 -10.172 -20.375 1 80.38 33 GLU B C 1
ATOM 2800 O O . GLU B 1 33 ? -15.188 -10.461 -20.891 1 80.38 33 GLU B O 1
ATOM 2805 N N . PHE B 1 34 ? -17.281 -9.734 -21.031 1 80.06 34 PHE B N 1
ATOM 2806 C CA . PHE B 1 34 ? -17.172 -9.555 -22.484 1 80.06 34 PHE B CA 1
ATOM 2807 C C . PHE B 1 34 ? -16.172 -8.453 -22.812 1 80.06 34 PHE B C 1
ATOM 2809 O O . PHE B 1 34 ? -15.375 -8.586 -23.734 1 80.06 34 PHE B O 1
ATOM 2816 N N . GLY B 1 35 ? -16.25 -7.395 -22.062 1 80.31 35 GLY B N 1
ATOM 2817 C CA . GLY B 1 35 ? -15.297 -6.32 -22.266 1 80.31 35 GLY B CA 1
ATOM 2818 C C . GLY B 1 35 ? -13.859 -6.762 -22.062 1 80.31 35 GLY B C 1
ATOM 2819 O O . GLY B 1 35 ? -12.969 -6.367 -22.828 1 80.31 35 GLY B O 1
ATOM 2820 N N . LEU B 1 36 ? -13.703 -7.617 -21.125 1 86.75 36 LEU B N 1
ATOM 2821 C CA . LEU B 1 36 ? -12.359 -8.102 -20.828 1 86.75 36 LEU B CA 1
ATOM 2822 C C . LEU B 1 36 ? -11.859 -9.023 -21.938 1 86.75 36 LEU B C 1
ATOM 2824 O O . LEU B 1 36 ? -10.688 -8.977 -22.312 1 86.75 36 LEU B O 1
ATOM 2828 N N . ILE B 1 37 ? -12.75 -9.82 -22.438 1 88.62 37 ILE B N 1
ATOM 2829 C CA . ILE B 1 37 ? -12.375 -10.727 -23.516 1 88.62 37 ILE B CA 1
ATOM 2830 C C . ILE B 1 37 ? -11.969 -9.914 -24.75 1 88.62 37 ILE B C 1
ATOM 2832 O O . ILE B 1 37 ? -10.969 -10.227 -25.391 1 88.62 37 ILE B O 1
ATOM 2836 N N . LEU B 1 38 ? -12.719 -8.891 -25.016 1 85.38 38 LEU B N 1
ATOM 2837 C CA . LEU B 1 38 ? -12.383 -8.016 -26.141 1 85.38 38 LEU B CA 1
ATOM 2838 C C . LEU B 1 38 ? -11.016 -7.371 -25.922 1 85.38 38 LEU B C 1
ATOM 2840 O O . LEU B 1 38 ? -10.211 -7.285 -26.859 1 85.38 38 LEU B O 1
ATOM 2844 N N . LEU B 1 39 ? -10.773 -6.922 -24.734 1 86.5 39 LEU B N 1
ATOM 2845 C CA . LEU B 1 39 ? -9.492 -6.297 -24.438 1 86.5 39 LEU B CA 1
ATOM 2846 C C . LEU B 1 39 ? -8.352 -7.297 -24.562 1 86.5 39 LEU B C 1
ATOM 2848 O O . LEU B 1 39 ? -7.258 -6.945 -25.016 1 86.5 39 LEU B O 1
ATOM 2852 N N . ILE B 1 40 ? -8.609 -8.484 -24.172 1 90.56 40 ILE B N 1
ATOM 2853 C CA . ILE B 1 40 ? -7.609 -9.547 -24.281 1 90.56 40 ILE B CA 1
ATOM 2854 C C . ILE B 1 40 ? -7.281 -9.781 -25.75 1 90.56 40 ILE B C 1
ATOM 2856 O O . ILE B 1 40 ? -6.109 -9.891 -26.125 1 90.56 40 ILE B O 1
ATOM 2860 N N . VAL B 1 41 ? -8.281 -9.789 -26.562 1 90.62 41 VAL B N 1
ATOM 2861 C CA . VAL B 1 41 ? -8.086 -9.984 -27.984 1 90.62 41 VAL B CA 1
ATOM 2862 C C . VAL B 1 41 ? -7.312 -8.805 -28.578 1 90.62 41 VAL B C 1
ATOM 2864 O O . VAL B 1 41 ? -6.387 -9 -29.375 1 90.62 41 VAL B O 1
ATOM 2867 N N . VAL B 1 42 ? -7.648 -7.645 -28.203 1 89.5 42 VAL B N 1
ATOM 2868 C CA . VAL B 1 42 ? -6.965 -6.445 -28.672 1 89.5 42 VAL B CA 1
ATOM 2869 C C . VAL B 1 42 ? -5.492 -6.496 -28.281 1 89.5 42 VAL B C 1
ATOM 2871 O O . VAL B 1 42 ? -4.613 -6.188 -29.094 1 89.5 42 VAL B O 1
ATOM 2874 N N . PHE B 1 43 ? -5.219 -6.867 -27.031 1 90.44 43 PHE B N 1
ATOM 2875 C CA . PHE B 1 43 ? -3.842 -6.965 -26.578 1 90.44 43 PHE B CA 1
ATOM 2876 C C . PHE B 1 43 ? -3.092 -8.055 -27.328 1 90.44 43 PHE B C 1
ATOM 2878 O O . PHE B 1 43 ? -1.936 -7.863 -27.719 1 90.44 43 PHE B O 1
ATOM 2885 N N . ALA B 1 44 ? -3.768 -9.172 -27.516 1 90.56 44 ALA B N 1
ATOM 2886 C CA . ALA B 1 44 ? -3.146 -10.281 -28.234 1 90.56 44 ALA B CA 1
ATOM 2887 C C . ALA B 1 44 ? -2.756 -9.859 -29.656 1 90.56 44 ALA B C 1
ATOM 2889 O O . ALA B 1 44 ? -1.647 -10.148 -30.109 1 90.56 44 ALA B O 1
ATOM 2890 N N . VAL B 1 45 ? -3.641 -9.164 -30.297 1 91.94 45 VAL B N 1
ATOM 2891 C CA . VAL B 1 45 ? -3.393 -8.727 -31.672 1 91.94 45 VAL B CA 1
ATOM 2892 C C . VAL B 1 45 ? -2.322 -7.637 -31.672 1 91.94 45 VAL B C 1
ATOM 2894 O O . VAL B 1 45 ? -1.388 -7.684 -32.469 1 91.94 45 VAL B O 1
ATOM 2897 N N . SER B 1 46 ? -2.42 -6.707 -30.797 1 92.19 46 SER B N 1
ATOM 2898 C CA . SER B 1 46 ? -1.479 -5.59 -30.75 1 92.19 46 SER B CA 1
ATOM 2899 C C . SER B 1 46 ? -0.062 -6.074 -30.469 1 92.19 46 SER B C 1
ATOM 2901 O O . SER B 1 46 ? 0.88 -5.711 -31.172 1 92.19 46 SER B O 1
ATOM 2903 N N . PHE B 1 47 ? 0.08 -6.949 -29.469 1 91.94 47 PHE B N 1
ATOM 2904 C CA . PHE B 1 47 ? 1.407 -7.434 -29.109 1 91.94 47 PHE B CA 1
ATOM 2905 C C . PHE B 1 47 ? 1.881 -8.492 -30.109 1 91.94 47 PHE B C 1
ATOM 2907 O O . PHE B 1 47 ? 3.082 -8.641 -30.328 1 91.94 47 PHE B O 1
ATOM 2914 N N . GLY B 1 48 ? 0.928 -9.25 -30.672 1 91.44 48 GLY B N 1
ATOM 2915 C CA . GLY B 1 48 ? 1.283 -10.203 -31.719 1 91.44 48 GLY B CA 1
ATOM 2916 C C . GLY B 1 48 ? 1.934 -9.555 -32.938 1 91.44 48 GLY B C 1
ATOM 2917 O O . GLY B 1 48 ? 2.857 -10.117 -33.5 1 91.44 48 GLY B O 1
ATOM 2918 N N . VAL B 1 49 ? 1.496 -8.352 -33.188 1 91.19 49 VAL B N 1
ATOM 2919 C CA . VAL B 1 49 ? 2.008 -7.633 -34.344 1 91.19 49 VAL B CA 1
ATOM 2920 C C . VAL B 1 49 ? 3.24 -6.824 -33.969 1 91.19 49 VAL B C 1
ATOM 2922 O O . VAL B 1 49 ? 4.223 -6.773 -34.688 1 91.19 49 VAL B O 1
ATOM 2925 N N . ALA B 1 50 ? 3.246 -6.266 -32.844 1 90.44 50 ALA B N 1
ATOM 2926 C CA . ALA B 1 50 ? 4.27 -5.301 -32.438 1 90.44 50 ALA B CA 1
ATOM 2927 C C . ALA B 1 50 ? 5.492 -6.004 -31.859 1 90.44 50 ALA B C 1
ATOM 2929 O O . ALA B 1 50 ? 6.613 -5.504 -31.969 1 90.44 50 ALA B O 1
ATOM 2930 N N . ALA B 1 51 ? 5.293 -7.086 -31.172 1 87.88 51 ALA B N 1
ATOM 2931 C CA . ALA B 1 51 ? 6.375 -7.785 -30.484 1 87.88 51 ALA B CA 1
ATOM 2932 C C . ALA B 1 51 ? 6.672 -9.125 -31.141 1 87.88 51 ALA B C 1
ATOM 2934 O O . ALA B 1 51 ? 5.93 -10.094 -30.953 1 87.88 51 ALA B O 1
ATOM 2935 N N . GLY B 1 52 ? 7.742 -9.188 -31.844 1 85.75 52 GLY B N 1
ATOM 2936 C CA . GLY B 1 52 ? 8.133 -10.43 -32.469 1 85.75 52 GLY B CA 1
ATOM 2937 C C . GLY B 1 52 ? 8.273 -11.586 -31.516 1 85.75 52 GLY B C 1
ATOM 2938 O O . GLY B 1 52 ? 8.914 -11.453 -30.469 1 85.75 52 GLY B O 1
ATOM 2939 N N . GLY B 1 53 ? 7.449 -12.688 -31.688 1 88.5 53 GLY B N 1
ATOM 2940 C CA . GLY B 1 53 ? 7.574 -13.867 -30.844 1 88.5 53 GLY B CA 1
ATOM 2941 C C . GLY B 1 53 ? 6.504 -13.953 -29.766 1 88.5 53 GLY B C 1
ATOM 2942 O O . GLY B 1 53 ? 6.453 -14.922 -29.016 1 88.5 53 GLY B O 1
ATOM 2943 N N . PHE B 1 54 ? 5.703 -12.945 -29.766 1 91.38 54 PHE B N 1
ATOM 2944 C CA . PHE B 1 54 ? 4.688 -12.93 -28.719 1 91.38 54 PHE B CA 1
ATOM 2945 C C . PHE B 1 54 ? 3.822 -14.18 -28.781 1 91.38 54 PHE B C 1
ATOM 2947 O O . PHE B 1 54 ? 3.486 -14.766 -27.75 1 91.38 54 PHE B O 1
ATOM 2954 N N . LEU B 1 55 ? 3.539 -14.633 -30 1 88.06 55 LEU B N 1
ATOM 2955 C CA . LEU B 1 55 ? 2.654 -15.781 -30.156 1 88.06 55 LEU B CA 1
ATOM 2956 C C . LEU B 1 55 ? 3.459 -17.062 -30.359 1 88.06 55 LEU B C 1
ATOM 2958 O O . LEU B 1 55 ? 2.908 -18.094 -30.766 1 88.06 55 LEU B O 1
ATOM 2962 N N . SER B 1 56 ? 4.75 -17.047 -30.109 1 88.38 56 SER B N 1
ATOM 2963 C CA . SER B 1 56 ? 5.578 -18.234 -30.172 1 88.38 56 SER B CA 1
ATOM 2964 C C . SER B 1 56 ? 5.195 -19.234 -29.094 1 88.38 56 SER B C 1
ATOM 2966 O O . SER B 1 56 ? 4.711 -18.844 -28.031 1 88.38 56 SER B O 1
ATOM 2968 N N . PRO B 1 57 ? 5.379 -20.5 -29.406 1 85.56 57 PRO B N 1
ATOM 2969 C CA . PRO B 1 57 ? 5.055 -21.516 -28.391 1 85.56 57 PRO B CA 1
ATOM 2970 C C . PRO B 1 57 ? 5.805 -21.297 -27.078 1 85.56 57 PRO B C 1
ATOM 2972 O O . PRO B 1 57 ? 5.246 -21.516 -26 1 85.56 57 PRO B O 1
ATOM 2975 N N . PHE B 1 58 ? 6.996 -20.875 -27.234 1 85.62 58 PHE B N 1
ATOM 2976 C CA . PHE B 1 58 ? 7.793 -20.625 -26.031 1 85.62 58 PHE B CA 1
ATOM 2977 C C . PHE B 1 58 ? 7.184 -19.516 -25.203 1 85.62 58 PHE B C 1
ATOM 2979 O O . PHE B 1 58 ? 7.008 -19.656 -23.984 1 85.62 58 PHE B O 1
ATOM 2986 N N . ASN B 1 59 ? 6.848 -18.453 -25.906 1 88.75 59 ASN B N 1
ATOM 2987 C CA . ASN B 1 59 ? 6.293 -17.312 -25.172 1 88.75 59 ASN B CA 1
ATOM 2988 C C . ASN B 1 59 ? 4.906 -17.625 -24.609 1 88.75 59 ASN B C 1
ATOM 2990 O O . ASN B 1 59 ? 4.562 -17.188 -23.516 1 88.75 59 ASN B O 1
ATOM 2994 N N . LEU B 1 60 ? 4.195 -18.312 -25.359 1 87.88 60 LEU B N 1
ATOM 2995 C CA . LEU B 1 60 ? 2.865 -18.672 -24.875 1 87.88 60 LEU B CA 1
ATOM 2996 C C . LEU B 1 60 ? 2.951 -19.578 -23.656 1 87.88 60 LEU B C 1
ATOM 2998 O O . LEU B 1 60 ? 2.135 -19.453 -22.734 1 87.88 60 LEU B O 1
ATOM 3002 N N . PHE B 1 61 ? 3.895 -20.438 -23.672 1 88.69 61 PHE B N 1
ATOM 3003 C CA . PHE B 1 61 ? 4.117 -21.297 -22.516 1 88.69 61 PHE B CA 1
ATOM 3004 C C . PHE B 1 61 ? 4.508 -20.469 -21.281 1 88.69 61 PHE B C 1
ATOM 3006 O O . PHE B 1 61 ? 3.943 -20.656 -20.203 1 88.69 61 PHE B O 1
ATOM 3013 N N . THR B 1 62 ? 5.422 -19.562 -21.469 1 89.75 62 THR B N 1
ATOM 3014 C CA . THR B 1 62 ? 5.887 -18.734 -20.359 1 89.75 62 THR B CA 1
ATOM 3015 C C . THR B 1 62 ? 4.777 -17.797 -19.891 1 89.75 62 THR B C 1
ATOM 3017 O O . THR B 1 62 ? 4.637 -17.562 -18.688 1 89.75 62 THR B O 1
ATOM 3020 N N . LEU B 1 63 ? 4.07 -17.328 -20.828 1 91.69 63 LEU B N 1
ATOM 3021 C CA . LEU B 1 63 ? 2.926 -16.484 -20.516 1 91.69 63 LEU B CA 1
ATOM 3022 C C . LEU B 1 63 ? 1.896 -17.25 -19.688 1 91.69 63 LEU B C 1
ATOM 3024 O O . LEU B 1 63 ? 1.327 -16.719 -18.734 1 91.69 63 LEU B O 1
ATOM 3028 N N . GLY B 1 64 ? 1.686 -18.453 -20.062 1 92.12 64 GLY B N 1
ATOM 3029 C CA . GLY B 1 64 ? 0.753 -19.281 -19.328 1 92.12 64 GLY B CA 1
ATOM 3030 C C . GLY B 1 64 ? 1.177 -19.516 -17.891 1 92.12 64 GLY B C 1
ATOM 3031 O O . GLY B 1 64 ? 0.349 -19.469 -16.969 1 92.12 64 GLY B O 1
ATOM 3032 N N . ARG B 1 65 ? 2.443 -19.75 -17.719 1 93.12 65 ARG B N 1
ATOM 3033 C CA . ARG B 1 65 ? 2.971 -19.969 -16.375 1 93.12 65 ARG B CA 1
ATOM 3034 C C . ARG B 1 65 ? 2.82 -18.703 -15.523 1 93.12 65 ARG B C 1
ATOM 3036 O O . ARG B 1 65 ? 2.391 -18.781 -14.367 1 93.12 65 ARG B O 1
ATOM 3043 N N . SER B 1 66 ? 3.143 -17.594 -16.125 1 94.5 66 SER B N 1
ATOM 3044 C CA . SER B 1 66 ? 3.039 -16.328 -15.43 1 94.5 66 SER B CA 1
ATOM 3045 C C . SER B 1 66 ? 1.585 -15.977 -15.133 1 94.5 66 SER B C 1
ATOM 3047 O O . SER B 1 66 ? 1.274 -15.445 -14.062 1 94.5 66 SER B O 1
ATOM 3049 N N . ALA B 1 67 ? 0.791 -16.266 -16.062 1 96.25 67 ALA B N 1
ATOM 3050 C CA . ALA B 1 67 ? -0.634 -15.992 -15.891 1 96.25 67 ALA B CA 1
ATOM 3051 C C . ALA B 1 67 ? -1.208 -16.812 -14.734 1 96.25 67 ALA B C 1
ATOM 3053 O O . ALA B 1 67 ? -2.016 -16.297 -13.953 1 96.25 67 ALA B O 1
ATOM 3054 N N . ALA B 1 68 ? -0.81 -18.047 -14.703 1 97.06 68 ALA B N 1
ATOM 3055 C CA . ALA B 1 68 ? -1.297 -18.922 -13.633 1 97.06 68 ALA B CA 1
ATOM 3056 C C . ALA B 1 68 ? -1 -18.312 -12.258 1 97.06 68 ALA B C 1
ATOM 3058 O O . ALA B 1 68 ? -1.875 -18.281 -11.391 1 97.06 68 ALA B O 1
ATOM 3059 N N . ILE B 1 69 ? 0.147 -17.844 -12.07 1 97.12 69 ILE B N 1
ATOM 3060 C CA . ILE B 1 69 ? 0.584 -17.281 -10.797 1 97.12 69 ILE B CA 1
ATOM 3061 C C . ILE B 1 69 ? -0.153 -15.969 -10.531 1 97.12 69 ILE B C 1
ATOM 3063 O O . ILE B 1 69 ? -0.68 -15.758 -9.438 1 97.12 69 ILE B O 1
ATOM 3067 N N . ASN B 1 70 ? -0.262 -15.117 -11.523 1 97.56 70 ASN B N 1
ATOM 3068 C CA . ASN B 1 70 ? -0.928 -13.828 -11.344 1 97.56 70 ASN B CA 1
ATOM 3069 C C . ASN B 1 70 ? -2.416 -14 -11.062 1 97.56 70 ASN B C 1
ATOM 3071 O O . ASN B 1 70 ? -3.006 -13.219 -10.312 1 97.56 70 ASN B O 1
ATOM 3075 N N . ILE B 1 71 ? -2.99 -14.945 -11.727 1 98.44 71 ILE B N 1
ATOM 3076 C CA . ILE B 1 71 ? -4.395 -15.242 -11.453 1 98.44 71 ILE B CA 1
ATOM 3077 C C . ILE B 1 71 ? -4.559 -15.641 -9.984 1 98.44 71 ILE B C 1
ATOM 3079 O O . ILE B 1 71 ? -5.465 -15.164 -9.305 1 98.44 71 ILE B O 1
ATOM 3083 N N . MET B 1 72 ? -3.691 -16.484 -9.523 1 98.62 72 MET B N 1
ATOM 3084 C CA . MET B 1 72 ? -3.748 -16.922 -8.133 1 98.62 72 MET B CA 1
ATOM 3085 C C . MET B 1 72 ? -3.613 -15.734 -7.184 1 98.62 72 MET B C 1
ATOM 3087 O O . MET B 1 72 ? -4.328 -15.648 -6.188 1 98.62 72 MET B O 1
ATOM 3091 N N . ILE B 1 73 ? -2.725 -14.844 -7.504 1 98.44 73 ILE B N 1
ATOM 3092 C CA . ILE B 1 73 ? -2.527 -13.633 -6.719 1 98.44 73 ILE B CA 1
ATOM 3093 C C . ILE B 1 73 ? -3.812 -12.805 -6.711 1 98.44 73 ILE B C 1
ATOM 3095 O O . ILE B 1 73 ? -4.25 -12.336 -5.656 1 98.44 73 ILE B O 1
ATOM 3099 N N . GLY B 1 74 ? -4.41 -12.633 -7.844 1 98.38 74 GLY B N 1
ATOM 3100 C CA . GLY B 1 74 ? -5.676 -11.914 -7.934 1 98.38 74 GLY B CA 1
ATOM 3101 C C . GLY B 1 74 ? -6.789 -12.578 -7.141 1 98.38 74 GLY B C 1
ATOM 3102 O O . GLY B 1 74 ? -7.57 -11.891 -6.473 1 98.38 74 GLY B O 1
ATOM 3103 N N . LEU B 1 75 ? -6.852 -13.891 -7.234 1 98.75 75 LEU B N 1
ATOM 3104 C CA . LEU B 1 75 ? -7.867 -14.625 -6.492 1 98.75 75 LEU B CA 1
ATOM 3105 C C . LEU B 1 75 ? -7.66 -14.477 -4.988 1 98.75 75 LEU B C 1
ATOM 3107 O O . LEU B 1 75 ? -8.625 -14.438 -4.227 1 98.75 75 LEU B O 1
ATOM 3111 N N . SER B 1 76 ? -6.414 -14.438 -4.598 1 98.75 76 SER B N 1
ATOM 3112 C CA . SER B 1 76 ? -6.098 -14.219 -3.189 1 98.75 76 SER B CA 1
ATOM 3113 C C . SER B 1 76 ? -6.688 -12.898 -2.693 1 98.75 76 SER B C 1
ATOM 3115 O O . SER B 1 76 ? -7.328 -12.859 -1.639 1 98.75 76 SER B O 1
ATOM 3117 N N . MET B 1 77 ? -6.535 -11.875 -3.414 1 98.06 77 MET B N 1
ATOM 3118 C CA . MET B 1 77 ? -7.078 -10.57 -3.047 1 98.06 77 MET B CA 1
ATOM 3119 C C . MET B 1 77 ? -8.602 -10.586 -3.096 1 98.06 77 MET B C 1
ATOM 3121 O O . MET B 1 77 ? -9.258 -10.031 -2.215 1 98.06 77 MET B O 1
ATOM 3125 N N . MET B 1 78 ? -9.133 -11.195 -4.094 1 98.19 78 MET B N 1
ATOM 3126 C CA . MET B 1 78 ? -10.586 -11.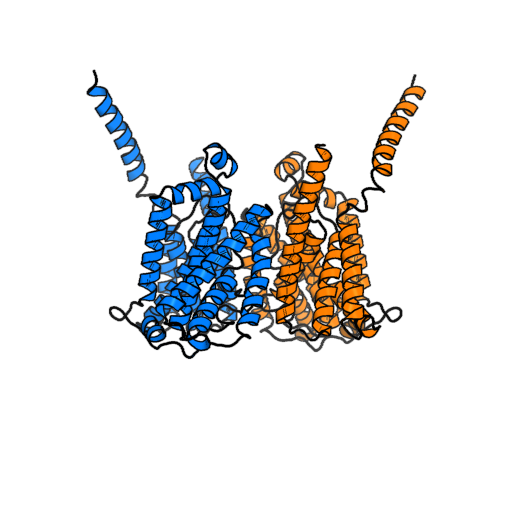281 -4.258 1 98.19 78 MET B CA 1
ATOM 3127 C C . MET B 1 78 ? -11.234 -11.883 -3.02 1 98.19 78 MET B C 1
ATOM 3129 O O . MET B 1 78 ? -12.32 -11.453 -2.611 1 98.19 78 MET B O 1
ATOM 3133 N N . ALA B 1 79 ? -10.555 -12.805 -2.416 1 98.56 79 ALA B N 1
ATOM 3134 C CA . ALA B 1 79 ? -11.094 -13.531 -1.27 1 98.56 79 ALA B CA 1
ATOM 3135 C C . ALA B 1 79 ? -11.328 -12.594 -0.09 1 98.56 79 ALA B C 1
ATOM 3137 O O . ALA B 1 79 ? -12.203 -12.836 0.744 1 98.56 79 ALA B O 1
ATOM 3138 N N . VAL B 1 80 ? -10.586 -11.547 -0.023 1 98.06 80 VAL B N 1
ATOM 3139 C CA . VAL B 1 80 ? -10.773 -10.602 1.072 1 98.06 80 VAL B CA 1
ATOM 3140 C C . VAL B 1 80 ? -11.68 -9.461 0.615 1 98.06 80 VAL B C 1
ATOM 3142 O O . VAL B 1 80 ? -12.469 -8.93 1.399 1 98.06 80 VAL B O 1
ATOM 3145 N N . ILE B 1 81 ? -11.578 -9.094 -0.624 1 95.94 81 ILE B N 1
ATOM 3146 C CA . ILE B 1 81 ? -12.391 -8.008 -1.161 1 95.94 81 ILE B CA 1
ATOM 3147 C C . ILE B 1 81 ? -13.875 -8.359 -1.046 1 95.94 81 ILE B C 1
ATOM 3149 O O . ILE B 1 81 ? -14.719 -7.484 -0.865 1 95.94 81 ILE B O 1
ATOM 3153 N N . VAL B 1 82 ? -14.188 -9.633 -1.052 1 96.88 82 VAL B N 1
ATOM 3154 C CA . VAL B 1 82 ? -15.57 -10.086 -0.942 1 96.88 82 VAL B CA 1
ATOM 3155 C C . VAL B 1 82 ? -16.219 -9.461 0.29 1 96.88 82 VAL B C 1
ATOM 3157 O O . VAL B 1 82 ? -17.422 -9.172 0.288 1 96.88 82 VAL B O 1
ATOM 3160 N N . THR B 1 83 ? -15.43 -9.156 1.316 1 95.69 83 THR B N 1
ATOM 3161 C CA . THR B 1 83 ? -15.953 -8.617 2.568 1 95.69 83 THR B CA 1
ATOM 3162 C C . THR B 1 83 ? -15.758 -7.105 2.625 1 95.69 83 THR B C 1
ATOM 3164 O O . THR B 1 83 ? -15.961 -6.488 3.674 1 95.69 83 THR B O 1
ATOM 3167 N N . GLY B 1 84 ? -15.297 -6.551 1.575 1 92.44 84 GLY B N 1
ATOM 3168 C CA . GLY B 1 84 ? -14.992 -5.129 1.579 1 92.44 84 GLY B CA 1
ATOM 3169 C C . GLY B 1 84 ? -13.641 -4.809 2.188 1 92.44 84 GLY B C 1
ATOM 3170 O O . GLY B 1 84 ? -13.305 -3.639 2.383 1 92.44 84 GLY B O 1
ATOM 3171 N N . GLY B 1 85 ? -12.898 -5.832 2.475 1 92.56 85 GLY B N 1
ATOM 3172 C CA . GLY B 1 85 ? -11.562 -5.656 3.033 1 92.56 85 GLY B CA 1
ATOM 3173 C C . GLY B 1 85 ? -10.469 -5.719 1.99 1 92.56 85 GLY B C 1
ATOM 3174 O O . GLY B 1 85 ? -10.742 -5.855 0.797 1 92.56 85 GLY B O 1
ATOM 3175 N N . LEU B 1 86 ? -9.25 -5.461 2.412 1 93.62 86 LEU B N 1
ATOM 3176 C CA . LEU B 1 86 ? -8.055 -5.531 1.576 1 93.62 86 LEU B CA 1
ATOM 3177 C C . LEU B 1 86 ? -6.941 -6.301 2.279 1 93.62 86 LEU B C 1
ATOM 3179 O O . LEU B 1 86 ? -6.93 -6.398 3.508 1 93.62 86 LEU B O 1
ATOM 3183 N N . ASN B 1 87 ? -6.156 -6.906 1.539 1 96.56 87 ASN B N 1
ATOM 3184 C CA . ASN B 1 87 ? -4.984 -7.59 2.076 1 96.56 87 ASN B CA 1
ATOM 3185 C C . ASN B 1 87 ? -3.695 -7.066 1.451 1 96.56 87 ASN B C 1
ATOM 3187 O O . ASN B 1 87 ? -3.244 -7.582 0.427 1 96.56 87 ASN B O 1
ATOM 3191 N N . LEU B 1 88 ? -3.051 -6.18 2.115 1 94.69 88 LEU B N 1
ATOM 3192 C CA . LEU B 1 88 ? -1.805 -5.625 1.596 1 94.69 88 LEU B CA 1
ATOM 3193 C C . LEU B 1 88 ? -0.64 -6.578 1.842 1 94.69 88 LEU B C 1
ATOM 3195 O O . LEU B 1 88 ? 0.446 -6.391 1.288 1 94.69 88 LEU B O 1
ATOM 3199 N N . ALA B 1 89 ? -0.877 -7.566 2.621 1 97.25 89 ALA B N 1
ATOM 3200 C CA . ALA B 1 89 ? 0.199 -8.469 3.018 1 97.25 89 ALA B CA 1
ATOM 3201 C C . ALA B 1 89 ? 0.237 -9.703 2.119 1 97.25 89 ALA B C 1
ATOM 3203 O O . ALA B 1 89 ? 0.865 -10.711 2.461 1 97.25 89 ALA B O 1
ATOM 3204 N N . VAL B 1 90 ? -0.457 -9.664 1.022 1 97.81 90 VAL B N 1
ATOM 3205 C CA . VAL B 1 90 ? -0.576 -10.828 0.149 1 97.81 90 VAL B CA 1
ATOM 3206 C C . VAL B 1 90 ? 0.814 -11.336 -0.223 1 97.81 90 VAL B C 1
ATOM 3208 O O . VAL B 1 90 ? 1.093 -12.531 -0.112 1 97.81 90 VAL B O 1
ATOM 3211 N N . GLY B 1 91 ? 1.677 -10.453 -0.624 1 97.44 91 GLY B N 1
ATOM 3212 C CA . GLY B 1 91 ? 3.023 -10.844 -1.005 1 97.44 91 GLY B CA 1
ATOM 3213 C C . GLY B 1 91 ? 3.85 -11.352 0.162 1 97.44 91 GLY B C 1
ATOM 3214 O O . GLY B 1 91 ? 4.543 -12.367 0.044 1 97.44 91 GLY B O 1
ATOM 3215 N N . ALA B 1 92 ? 3.775 -10.648 1.27 1 97.31 92 ALA B N 1
ATOM 3216 C CA . ALA B 1 92 ? 4.531 -11.047 2.453 1 97.31 92 ALA B CA 1
ATOM 3217 C C . ALA B 1 92 ? 4.094 -12.43 2.938 1 97.31 92 ALA B C 1
ATOM 3219 O O . ALA B 1 92 ? 4.926 -13.242 3.348 1 97.31 92 ALA B O 1
ATOM 3220 N N . ILE B 1 93 ? 2.828 -12.672 2.898 1 98.56 93 ILE B N 1
ATOM 3221 C CA . ILE B 1 93 ? 2.301 -13.969 3.301 1 98.56 93 ILE B CA 1
ATOM 3222 C C . ILE B 1 93 ? 2.795 -15.047 2.338 1 98.56 93 ILE B C 1
ATOM 3224 O O . ILE B 1 93 ? 3.268 -16.109 2.768 1 98.56 93 ILE B O 1
ATOM 3228 N N . GLY B 1 94 ? 2.691 -14.797 1.068 1 98.56 94 GLY B N 1
ATOM 3229 C CA . GLY B 1 94 ? 3.158 -15.75 0.074 1 98.56 94 GLY B CA 1
ATOM 3230 C C . GLY B 1 94 ? 4.629 -16.094 0.217 1 98.56 94 GLY B C 1
ATOM 3231 O O . GLY B 1 94 ? 5 -17.266 0.254 1 98.56 94 GLY B O 1
ATOM 3232 N N . VAL B 1 95 ? 5.426 -15.086 0.32 1 97.62 95 VAL B N 1
ATOM 3233 C CA . VAL B 1 95 ? 6.867 -15.289 0.427 1 97.62 95 VAL B CA 1
ATOM 3234 C C . VAL B 1 95 ? 7.188 -16.062 1.706 1 97.62 95 VAL B C 1
ATOM 3236 O O . VAL B 1 95 ? 8.039 -16.953 1.703 1 97.62 95 VAL B O 1
ATOM 3239 N N . SER B 1 96 ? 6.527 -15.688 2.779 1 98 96 SER B N 1
ATOM 3240 C CA . SER B 1 96 ? 6.734 -16.391 4.035 1 98 96 SER B CA 1
ATOM 3241 C C . SER B 1 96 ? 6.387 -17.875 3.898 1 98 96 SER B C 1
ATOM 3243 O O . SER B 1 96 ? 7.086 -18.734 4.441 1 98 96 SER B O 1
ATOM 3245 N N . ALA B 1 97 ? 5.352 -18.141 3.209 1 98.56 97 ALA B N 1
ATOM 3246 C CA . ALA B 1 97 ? 4.93 -19.531 2.99 1 98.56 97 ALA B CA 1
ATOM 3247 C C . ALA B 1 97 ? 5.957 -20.281 2.158 1 98.56 97 ALA B C 1
ATOM 3249 O O . ALA B 1 97 ? 6.301 -21.422 2.473 1 98.56 97 ALA B O 1
ATOM 3250 N N . ALA B 1 98 ? 6.43 -19.688 1.1 1 97.75 98 ALA B N 1
ATOM 3251 C CA . ALA B 1 98 ? 7.441 -20.297 0.245 1 97.75 98 ALA B CA 1
ATOM 3252 C C . ALA B 1 98 ? 8.734 -20.562 1.021 1 97.75 98 ALA B C 1
ATOM 3254 O O . ALA B 1 98 ? 9.328 -21.625 0.903 1 97.75 98 ALA B O 1
ATOM 3255 N N . MET B 1 99 ? 9.109 -19.578 1.793 1 97.62 99 MET B N 1
ATOM 3256 C CA . MET B 1 99 ? 10.328 -19.688 2.582 1 97.62 99 MET B CA 1
ATOM 3257 C C . MET B 1 99 ? 10.18 -20.766 3.66 1 97.62 99 MET B C 1
ATOM 3259 O O . MET B 1 99 ? 11.133 -21.469 3.965 1 97.62 99 MET B O 1
ATOM 3263 N N . ALA B 1 100 ? 9.023 -20.812 4.227 1 97.75 100 ALA B N 1
ATOM 3264 C CA . ALA B 1 100 ? 8.766 -21.875 5.203 1 97.75 100 ALA B CA 1
ATOM 3265 C C . ALA B 1 100 ? 8.898 -23.25 4.562 1 97.75 100 ALA B C 1
ATOM 3267 O O . ALA B 1 100 ? 9.5 -24.156 5.145 1 97.75 100 ALA B O 1
ATOM 3268 N N . CYS B 1 101 ? 8.336 -23.406 3.416 1 97.38 101 CYS B N 1
ATOM 3269 C CA . CYS B 1 101 ? 8.445 -24.672 2.684 1 97.38 101 CYS B CA 1
ATOM 3270 C C . CYS B 1 101 ? 9.906 -25 2.398 1 97.38 101 CYS B C 1
ATOM 3272 O O . CYS B 1 101 ? 10.344 -26.125 2.645 1 97.38 101 CYS B O 1
ATOM 3274 N N . GLY B 1 102 ? 10.625 -24.047 1.851 1 96.38 102 GLY B N 1
ATOM 3275 C CA . GLY B 1 102 ? 12.047 -24.25 1.587 1 96.38 102 GLY B CA 1
ATOM 3276 C C . GLY B 1 102 ? 12.836 -24.609 2.828 1 96.38 102 GLY B C 1
ATOM 3277 O O . GLY B 1 102 ? 13.703 -25.484 2.785 1 96.38 102 GLY B O 1
ATOM 3278 N N . TYR B 1 103 ? 12.523 -23.906 3.916 1 96.38 103 TYR B N 1
ATOM 3279 C CA . TYR B 1 103 ? 13.188 -24.172 5.184 1 96.38 103 TYR B CA 1
ATOM 3280 C C . TYR B 1 103 ? 12.93 -25.594 5.66 1 96.38 103 TYR B C 1
ATOM 3282 O O . TYR B 1 103 ? 13.844 -26.281 6.109 1 96.38 103 TYR B O 1
ATOM 3290 N N . LEU B 1 104 ? 11.727 -26.062 5.594 1 96.44 104 LEU B N 1
ATOM 3291 C CA . LEU B 1 104 ? 11.352 -27.406 6.016 1 96.44 104 LEU B CA 1
ATOM 3292 C C . LEU B 1 104 ? 12.094 -28.469 5.203 1 96.44 104 LEU B C 1
ATOM 3294 O O . LEU B 1 104 ? 12.531 -29.484 5.75 1 96.44 104 LEU B O 1
ATOM 3298 N N . ILE B 1 105 ? 12.305 -28.219 3.963 1 95.62 105 ILE B N 1
ATOM 3299 C CA . ILE B 1 105 ? 12.945 -29.188 3.082 1 95.62 105 ILE B CA 1
ATOM 3300 C C . ILE B 1 105 ? 14.453 -29.172 3.311 1 95.62 105 ILE B C 1
ATOM 3302 O O . ILE B 1 105 ? 15.047 -30.203 3.635 1 95.62 105 ILE B O 1
ATOM 3306 N N . GLU B 1 106 ? 15.008 -28.031 3.209 1 94.38 106 GLU B N 1
ATOM 3307 C CA . GLU B 1 106 ? 16.469 -27.938 3.141 1 94.38 106 GLU B CA 1
ATOM 3308 C C . GLU B 1 106 ? 17.094 -27.969 4.535 1 94.38 106 GLU B C 1
ATOM 3310 O O . GLU B 1 106 ? 18.172 -28.531 4.727 1 94.38 106 GLU B O 1
ATOM 3315 N N . VAL B 1 107 ? 16.469 -27.359 5.504 1 93.81 107 VAL B N 1
ATOM 3316 C CA . VAL B 1 107 ? 17.078 -27.234 6.82 1 93.81 107 VAL B CA 1
ATOM 3317 C C . VAL B 1 107 ? 16.609 -28.359 7.723 1 93.81 107 VAL B C 1
ATOM 3319 O O . VAL B 1 107 ? 17.422 -29.016 8.391 1 93.81 107 VAL B O 1
ATOM 3322 N N . LEU B 1 108 ? 15.344 -28.688 7.691 1 95.12 108 LEU B N 1
ATOM 3323 C CA . LEU B 1 108 ? 14.82 -29.688 8.609 1 95.12 108 LEU B CA 1
ATOM 3324 C C . LEU B 1 108 ? 14.758 -31.062 7.938 1 95.12 108 LEU B C 1
ATOM 3326 O O . LEU B 1 108 ? 14.508 -32.062 8.602 1 95.12 108 LEU B O 1
ATOM 3330 N N . GLY B 1 109 ? 14.852 -31.141 6.586 1 94.38 109 GLY B N 1
ATOM 3331 C CA . GLY B 1 109 ? 14.891 -32.406 5.863 1 94.38 109 GLY B CA 1
ATOM 3332 C C . GLY B 1 109 ? 13.523 -33.031 5.719 1 94.38 109 GLY B C 1
ATOM 3333 O O . GLY B 1 109 ? 13.414 -34.25 5.582 1 94.38 109 GLY B O 1
ATOM 3334 N N . VAL B 1 110 ? 12.547 -32.281 5.758 1 95.88 110 VAL B N 1
ATOM 3335 C CA . VAL B 1 110 ? 11.18 -32.781 5.629 1 95.88 110 VAL B CA 1
ATOM 3336 C C . VAL B 1 110 ? 10.898 -33.156 4.172 1 95.88 110 VAL B C 1
ATOM 3338 O O . VAL B 1 110 ? 11.305 -32.438 3.256 1 95.88 110 VAL B O 1
ATOM 3341 N N . PRO B 1 111 ? 10.203 -34.344 4.035 1 96.31 111 PRO B N 1
ATOM 3342 C CA . PRO B 1 111 ? 9.82 -34.656 2.662 1 96.31 111 PRO B CA 1
ATOM 3343 C C . PRO B 1 111 ? 8.977 -33.594 2 1 96.31 111 PRO B C 1
ATOM 3345 O O . PRO B 1 111 ? 8.156 -32.938 2.666 1 96.31 111 PRO B O 1
ATOM 3348 N N . TRP B 1 112 ? 9.109 -33.375 0.69 1 93.44 112 TRP B N 1
ATOM 3349 C CA . TRP B 1 112 ? 8.586 -32.219 -0.036 1 93.44 112 TRP B CA 1
ATOM 3350 C C . TRP B 1 112 ? 7.066 -32.156 0.066 1 93.44 112 TRP B C 1
ATOM 3352 O O . TRP B 1 112 ? 6.492 -31.078 0.18 1 93.44 112 TRP B O 1
ATOM 3362 N N . PRO B 1 113 ? 6.348 -33.312 0.012 1 95.19 113 PRO B N 1
ATOM 3363 C CA . PRO B 1 113 ? 4.891 -33.188 0.11 1 95.19 113 PRO B CA 1
ATOM 3364 C C . PRO B 1 113 ? 4.441 -32.594 1.446 1 95.19 113 PRO B C 1
ATOM 3366 O O . PRO B 1 113 ? 3.502 -31.797 1.489 1 95.19 113 PRO B O 1
ATOM 3369 N N . LEU B 1 114 ? 5.078 -32.969 2.492 1 96.62 114 LEU B N 1
ATOM 3370 C CA . LEU B 1 114 ? 4.762 -32.438 3.811 1 96.62 114 LEU B CA 1
ATOM 3371 C C . LEU B 1 114 ? 5.176 -30.969 3.916 1 96.62 114 LEU B C 1
ATOM 3373 O O . LEU B 1 114 ? 4.508 -30.188 4.578 1 96.62 114 LEU B O 1
ATOM 3377 N N . ALA B 1 115 ? 6.328 -30.672 3.293 1 97.19 115 ALA B N 1
ATOM 3378 C CA . ALA B 1 115 ? 6.797 -29.297 3.293 1 97.19 115 ALA B CA 1
ATOM 3379 C C . ALA B 1 115 ? 5.824 -28.391 2.541 1 97.19 115 ALA B C 1
ATOM 3381 O O . ALA B 1 115 ? 5.621 -27.234 2.924 1 97.19 115 ALA B O 1
ATOM 3382 N N . LEU B 1 116 ? 5.281 -28.938 1.482 1 97.12 116 LEU B N 1
ATOM 3383 C CA . LEU B 1 116 ? 4.273 -28.188 0.735 1 97.12 116 LEU B CA 1
ATOM 3384 C C . LEU B 1 116 ? 3.064 -27.875 1.612 1 97.12 116 LEU B C 1
ATOM 3386 O O . LEU B 1 116 ? 2.562 -26.75 1.61 1 97.12 116 LEU B O 1
ATOM 3390 N N . ILE B 1 117 ? 2.609 -28.828 2.367 1 98.06 117 ILE B N 1
ATOM 3391 C CA . ILE B 1 117 ? 1.488 -28.641 3.283 1 98.06 117 ILE B CA 1
ATOM 3392 C C . ILE B 1 117 ? 1.863 -27.641 4.367 1 98.06 117 ILE B C 1
ATOM 3394 O O . ILE B 1 117 ? 1.034 -26.812 4.773 1 98.06 117 ILE B O 1
ATOM 3398 N N . GLY B 1 118 ? 3.125 -27.75 4.816 1 98.25 118 GLY B N 1
ATOM 3399 C CA . GLY B 1 118 ? 3.607 -26.781 5.789 1 98.25 118 GLY B CA 1
ATOM 3400 C C . GLY B 1 118 ? 3.578 -25.344 5.273 1 98.25 118 GLY B C 1
ATOM 3401 O O . GLY B 1 118 ? 3.207 -24.422 6.004 1 98.25 118 GLY B O 1
ATOM 3402 N N . GLY B 1 119 ? 4.047 -25.156 3.988 1 98.31 119 GLY B N 1
ATOM 3403 C CA . GLY B 1 119 ? 3.961 -23.844 3.367 1 98.31 119 GLY B CA 1
ATOM 3404 C C . GLY B 1 119 ? 2.541 -23.312 3.264 1 98.31 119 GLY B C 1
ATOM 3405 O O . GLY B 1 119 ? 2.27 -22.172 3.605 1 98.31 119 GLY B O 1
ATOM 3406 N N . LEU B 1 120 ? 1.671 -24.203 2.832 1 98.69 120 LEU B N 1
ATOM 3407 C CA . LEU B 1 120 ? 0.267 -23.828 2.713 1 98.69 120 LEU B CA 1
ATOM 3408 C C . LEU B 1 120 ? -0.325 -23.5 4.078 1 98.69 120 LEU B C 1
ATOM 3410 O O . LEU B 1 120 ? -1.08 -22.531 4.219 1 98.69 120 LEU B O 1
ATOM 3414 N N . ALA B 1 121 ? -0.009 -24.25 5.09 1 98.75 121 ALA B N 1
ATOM 3415 C CA . ALA B 1 121 ? -0.474 -24.016 6.453 1 98.75 121 ALA B CA 1
ATOM 3416 C C . ALA B 1 121 ? 0.031 -22.688 6.992 1 98.75 121 ALA B C 1
ATOM 3418 O O . ALA B 1 121 ? -0.68 -21.984 7.723 1 98.75 121 ALA B O 1
ATOM 3419 N N . THR B 1 122 ? 1.294 -22.375 6.621 1 98.75 122 THR B N 1
ATOM 3420 C CA . THR B 1 122 ? 1.846 -21.094 7.027 1 98.75 122 THR B CA 1
ATOM 3421 C C . THR B 1 122 ? 1.022 -19.938 6.453 1 98.75 122 THR B C 1
ATOM 3423 O O . THR B 1 122 ? 0.686 -19 7.164 1 98.75 122 THR B O 1
ATOM 3426 N N . GLY B 1 123 ? 0.719 -20.031 5.148 1 98.88 123 GLY B N 1
ATOM 3427 C CA . GLY B 1 123 ? -0.119 -19.016 4.535 1 98.88 123 GLY B CA 1
ATOM 3428 C C . GLY B 1 123 ? -1.48 -18.891 5.191 1 98.88 123 GLY B C 1
ATOM 3429 O O . GLY B 1 123 ? -1.933 -17.781 5.484 1 98.88 123 GLY B O 1
ATOM 3430 N N . ALA B 1 124 ? -2.1 -20.016 5.449 1 98.88 124 ALA B N 1
ATOM 3431 C CA . ALA B 1 124 ? -3.404 -20.016 6.109 1 98.88 124 ALA B CA 1
ATOM 3432 C C . ALA B 1 124 ? -3.316 -19.438 7.512 1 98.88 124 ALA B C 1
ATOM 3434 O O . ALA B 1 124 ? -4.199 -18.688 7.938 1 98.88 124 ALA B O 1
ATOM 3435 N N . ALA B 1 125 ? -2.307 -19.766 8.242 1 98.88 125 ALA B N 1
ATOM 3436 C CA . ALA B 1 125 ? -2.115 -19.281 9.609 1 98.88 125 ALA B CA 1
ATOM 3437 C C . ALA B 1 125 ? -1.931 -17.766 9.633 1 98.88 125 ALA B C 1
ATOM 3439 O O . ALA B 1 125 ? -2.492 -17.078 10.492 1 98.88 125 ALA B O 1
ATOM 3440 N N . LEU B 1 126 ? -1.129 -17.297 8.742 1 98.81 126 LEU B N 1
ATOM 3441 C CA . LEU B 1 126 ? -0.907 -15.852 8.688 1 98.81 126 LEU B CA 1
ATOM 3442 C C . LEU B 1 126 ? -2.18 -15.117 8.273 1 98.81 126 LEU B C 1
ATOM 3444 O O . LEU B 1 126 ? -2.453 -14.023 8.75 1 98.81 126 LEU B O 1
ATOM 3448 N N . GLY B 1 127 ? -2.906 -15.719 7.32 1 98.81 127 GLY B N 1
ATOM 3449 C CA . GLY B 1 127 ? -4.223 -15.18 7.016 1 98.81 127 GLY B CA 1
ATOM 3450 C C . GLY B 1 127 ? -5.145 -15.148 8.219 1 98.81 127 GLY B C 1
ATOM 3451 O O . GLY B 1 127 ? -5.883 -14.18 8.422 1 98.81 127 GLY B O 1
ATOM 3452 N N . PHE B 1 128 ? -5.086 -16.188 9.016 1 98.81 128 PHE B N 1
ATOM 3453 C CA . PHE B 1 128 ? -5.883 -16.25 10.234 1 98.81 128 PHE B CA 1
ATOM 3454 C C . PHE B 1 128 ? -5.508 -15.117 11.188 1 98.81 128 PHE B C 1
ATOM 3456 O O . PHE B 1 128 ? -6.383 -14.477 11.773 1 98.81 128 PHE B O 1
ATOM 3463 N N . ILE B 1 129 ? -4.246 -14.906 11.375 1 98 129 ILE B N 1
ATOM 3464 C CA . ILE B 1 129 ? -3.775 -13.836 12.25 1 98 129 ILE B CA 1
ATOM 3465 C C . ILE B 1 129 ? -4.344 -12.5 11.789 1 98 129 ILE B C 1
ATOM 3467 O O . ILE B 1 129 ? -4.855 -11.719 12.594 1 98 129 ILE B O 1
ATOM 3471 N N . ASN B 1 130 ? -4.273 -12.234 10.508 1 97.94 130 ASN B N 1
ATOM 3472 C CA . ASN B 1 130 ? -4.812 -10.992 9.961 1 97.94 130 ASN B CA 1
ATOM 3473 C C . ASN B 1 130 ? -6.312 -10.875 10.219 1 97.94 130 ASN B C 1
ATOM 3475 O O . ASN B 1 130 ? -6.777 -9.859 10.742 1 97.94 130 ASN B O 1
ATOM 3479 N N . GLY B 1 131 ? -7.035 -11.953 9.82 1 97.94 131 GLY B N 1
ATOM 3480 C CA . GLY B 1 131 ? -8.477 -11.93 10.023 1 97.94 131 GLY B CA 1
ATOM 3481 C C . GLY B 1 131 ? -8.867 -11.766 11.477 1 97.94 131 GLY B C 1
ATOM 3482 O O . GLY B 1 131 ? -9.758 -10.969 11.805 1 97.94 131 GLY B O 1
ATOM 3483 N N . TRP B 1 132 ? -8.211 -12.484 12.305 1 96.75 132 TRP B N 1
ATOM 3484 C CA . TRP B 1 132 ? -8.484 -12.414 13.734 1 96.75 132 TRP B CA 1
ATOM 3485 C C . TRP B 1 132 ? -8.203 -11.023 14.281 1 96.75 132 TRP B C 1
ATOM 3487 O O . TRP B 1 132 ? -8.977 -10.492 15.086 1 96.75 132 TRP B O 1
ATOM 3497 N N . THR B 1 133 ? -7.141 -10.445 13.914 1 94.44 133 THR B N 1
ATOM 3498 C CA . THR B 1 133 ? -6.77 -9.125 14.398 1 94.44 133 THR B CA 1
ATOM 3499 C C . THR B 1 133 ? -7.754 -8.07 13.898 1 94.44 133 THR B C 1
ATOM 3501 O O . THR B 1 133 ? -8.102 -7.137 14.625 1 94.44 133 THR B O 1
ATOM 3504 N N . VAL B 1 134 ? -8.156 -8.18 12.641 1 94.25 134 VAL B N 1
ATOM 3505 C CA . VAL B 1 134 ? -9.141 -7.258 12.078 1 94.25 134 VAL B CA 1
ATOM 3506 C C . VAL B 1 134 ? -10.414 -7.285 12.914 1 94.25 134 VAL B C 1
ATOM 3508 O O . VAL B 1 134 ? -10.93 -6.234 13.297 1 94.25 134 VAL B O 1
ATOM 3511 N N . ILE B 1 135 ? -10.883 -8.453 13.242 1 93.81 135 ILE B N 1
ATOM 3512 C CA . ILE B 1 135 ? -12.141 -8.617 13.969 1 93.81 135 ILE B CA 1
ATOM 3513 C C . ILE B 1 135 ? -11.969 -8.148 15.414 1 93.81 135 ILE B C 1
ATOM 3515 O O . ILE B 1 135 ? -12.836 -7.461 15.953 1 93.81 135 ILE B O 1
ATOM 3519 N N . ARG B 1 136 ? -10.914 -8.5 16 1 89.19 136 ARG B N 1
ATOM 3520 C CA . ARG B 1 136 ? -10.695 -8.164 17.406 1 89.19 136 ARG B CA 1
ATOM 3521 C C . ARG B 1 136 ? -10.516 -6.664 17.594 1 89.19 136 ARG B C 1
ATOM 3523 O O . ARG B 1 136 ? -10.922 -6.105 18.609 1 89.19 136 ARG B O 1
ATOM 3530 N N . THR B 1 137 ? -9.93 -5.992 16.625 1 85.94 137 THR B N 1
ATOM 3531 C CA . THR B 1 137 ? -9.648 -4.566 16.766 1 85.94 137 THR B CA 1
ATOM 3532 C C . THR B 1 137 ? -10.789 -3.732 16.188 1 85.94 137 THR B C 1
ATOM 3534 O O . THR B 1 137 ? -10.977 -2.576 16.578 1 85.94 137 THR B O 1
ATOM 3537 N N . GLY B 1 138 ? -11.492 -4.316 15.203 1 86.19 138 GLY B N 1
ATOM 3538 C CA . GLY B 1 138 ? -12.555 -3.578 14.531 1 86.19 138 GLY B CA 1
ATOM 3539 C C . GLY B 1 138 ? -12.031 -2.578 13.516 1 86.19 138 GLY B C 1
ATOM 3540 O O . GLY B 1 138 ? -12.789 -1.768 12.984 1 86.19 138 GLY B O 1
ATOM 3541 N N . LEU B 1 139 ? -10.766 -2.664 13.258 1 82.81 139 LEU B N 1
ATOM 3542 C CA . LEU B 1 139 ? -10.148 -1.746 12.305 1 82.81 139 LEU B CA 1
ATOM 3543 C C . LEU B 1 139 ? -10.227 -2.297 10.891 1 82.81 139 LEU B C 1
ATOM 3545 O O . LEU B 1 139 ? -10.391 -3.504 10.695 1 82.81 139 LEU B O 1
ATOM 3549 N N . HIS B 1 140 ? -10.055 -1.342 9.984 1 84.25 140 HIS B N 1
ATOM 3550 C CA . HIS B 1 140 ? -10.055 -1.745 8.586 1 84.25 140 HIS B CA 1
ATOM 3551 C C . HIS B 1 140 ? -8.859 -2.637 8.273 1 84.25 140 HIS B C 1
ATOM 3553 O O . HIS B 1 140 ? -7.754 -2.396 8.766 1 84.25 140 HIS B O 1
ATOM 3559 N N . SER B 1 141 ? -9.109 -3.633 7.484 1 92.19 141 SER B N 1
ATOM 3560 C CA . SER B 1 141 ? -8.094 -4.637 7.184 1 92.19 141 SER B CA 1
ATOM 3561 C C . SER B 1 141 ? -6.875 -4.008 6.52 1 92.19 141 SER B C 1
ATOM 3563 O O . SER B 1 141 ? -5.762 -4.52 6.637 1 92.19 141 SER B O 1
ATOM 3565 N N . PHE B 1 142 ? -7.074 -2.873 5.922 1 88.31 142 PHE B N 1
ATOM 3566 C CA . PHE B 1 142 ? -5.973 -2.193 5.246 1 88.31 142 PHE B CA 1
ATOM 3567 C C . PHE B 1 142 ? -4.84 -1.901 6.223 1 88.31 142 PHE B C 1
ATOM 3569 O O . PHE B 1 142 ? -3.684 -2.24 5.957 1 88.31 142 PHE B O 1
ATOM 3576 N N . ILE B 1 143 ? -5.113 -1.325 7.301 1 87.38 143 ILE B N 1
ATOM 3577 C CA . ILE B 1 143 ? -4.109 -0.894 8.266 1 87.38 143 ILE B CA 1
ATOM 3578 C C . ILE B 1 143 ? -3.465 -2.113 8.922 1 87.38 143 ILE B C 1
ATOM 3580 O O . ILE B 1 143 ? -2.254 -2.129 9.164 1 87.38 143 ILE B O 1
ATOM 3584 N N . ILE B 1 144 ? -4.293 -3.096 9.211 1 92.69 144 ILE B N 1
ATOM 3585 C CA . ILE B 1 144 ? -3.791 -4.305 9.852 1 92.69 144 ILE B CA 1
ATOM 3586 C C . ILE B 1 144 ? -2.799 -5.008 8.93 1 92.69 144 ILE B C 1
ATOM 3588 O O . ILE B 1 144 ? -1.715 -5.406 9.359 1 92.69 144 ILE B O 1
ATOM 3592 N N . THR B 1 145 ? -3.184 -5.027 7.672 1 95.56 145 THR B N 1
ATOM 3593 C CA . THR B 1 145 ? -2.35 -5.805 6.766 1 95.56 145 THR B CA 1
ATOM 3594 C C . THR B 1 145 ? -1.139 -4.996 6.312 1 95.56 145 THR B C 1
ATOM 3596 O O . THR B 1 145 ? -0.14 -5.559 5.863 1 95.56 145 THR B O 1
ATOM 3599 N N . LEU B 1 146 ? -1.267 -3.699 6.398 1 91.5 146 LEU B N 1
ATOM 3600 C CA . LEU B 1 146 ? -0.072 -2.881 6.219 1 91.5 146 LEU B CA 1
ATOM 3601 C C . LEU B 1 146 ? 0.953 -3.17 7.309 1 91.5 146 LEU B C 1
ATOM 3603 O O . LEU B 1 146 ? 2.145 -3.32 7.027 1 91.5 146 LEU B O 1
ATOM 3607 N N . ALA B 1 147 ? 0.482 -3.236 8.5 1 92.62 147 ALA B N 1
ATOM 3608 C CA . ALA B 1 147 ? 1.359 -3.514 9.633 1 92.62 147 ALA B CA 1
ATOM 3609 C C . ALA B 1 147 ? 1.93 -4.926 9.547 1 92.62 147 ALA B C 1
ATOM 3611 O O . ALA B 1 147 ? 3.137 -5.125 9.695 1 92.62 147 ALA B O 1
ATOM 3612 N N . THR B 1 148 ? 1.102 -5.859 9.266 1 95.5 148 THR B N 1
ATOM 3613 C CA . THR B 1 148 ? 1.528 -7.254 9.328 1 95.5 148 THR B CA 1
ATOM 3614 C C . THR B 1 148 ? 2.424 -7.602 8.141 1 95.5 148 THR B C 1
ATOM 3616 O O . THR B 1 148 ? 3.232 -8.523 8.211 1 95.5 148 THR B O 1
ATOM 3619 N N . MET B 1 149 ? 2.211 -6.871 7.047 1 95.12 149 MET B N 1
ATOM 3620 C CA . MET B 1 149 ? 3.111 -7.074 5.914 1 95.12 149 MET B CA 1
ATOM 3621 C C . MET B 1 149 ? 4.57 -6.969 6.352 1 95.12 149 MET B C 1
ATOM 3623 O O . MET B 1 149 ? 5.379 -7.844 6.043 1 95.12 149 MET B O 1
ATOM 3627 N N . SER B 1 150 ? 4.867 -5.93 7.113 1 92.75 150 SER B N 1
ATOM 3628 C CA . SER B 1 150 ? 6.227 -5.707 7.594 1 92.75 150 SER B CA 1
ATOM 3629 C C . SER B 1 150 ? 6.605 -6.719 8.672 1 92.75 150 SER B C 1
ATOM 3631 O O . SER B 1 150 ? 7.742 -7.195 8.703 1 92.75 150 SER B O 1
ATOM 3633 N N . ILE B 1 151 ? 5.684 -7.059 9.492 1 94.38 151 ILE B N 1
ATOM 3634 C CA . ILE B 1 151 ? 5.941 -7.988 10.594 1 94.38 151 ILE B CA 1
ATOM 3635 C C . ILE B 1 151 ? 6.199 -9.383 10.031 1 94.38 151 ILE B C 1
ATOM 3637 O O . ILE B 1 151 ? 7.195 -10.023 10.375 1 94.38 151 ILE B O 1
ATOM 3641 N N . PHE B 1 152 ? 5.309 -9.867 9.164 1 96.69 152 PHE B N 1
ATOM 3642 C CA . PHE B 1 152 ? 5.453 -11.195 8.586 1 96.69 152 PHE B CA 1
ATOM 3643 C C . PHE B 1 152 ? 6.766 -11.312 7.824 1 96.69 152 PHE B C 1
ATOM 3645 O O . PHE B 1 152 ? 7.492 -12.297 7.977 1 96.69 152 PHE B O 1
ATOM 3652 N N . PHE B 1 153 ? 7.051 -10.328 7.035 1 93.56 153 PHE B N 1
ATOM 3653 C CA . PHE B 1 153 ? 8.281 -10.352 6.25 1 93.56 153 PHE B CA 1
ATOM 3654 C C . PHE B 1 153 ? 9.5 -10.336 7.156 1 93.56 153 PHE B C 1
ATOM 3656 O O . PHE B 1 153 ? 10.453 -11.086 6.938 1 93.56 153 PHE B O 1
ATOM 3663 N N . GLY B 1 154 ? 9.453 -9.516 8.164 1 91.69 154 GLY B N 1
ATOM 3664 C CA . GLY B 1 154 ? 10.562 -9.438 9.102 1 91.69 154 GLY B CA 1
ATOM 3665 C C . GLY B 1 154 ? 10.789 -10.719 9.875 1 91.69 154 GLY B C 1
ATOM 3666 O O . GLY B 1 154 ? 11.93 -11.172 10.031 1 91.69 154 GLY B O 1
ATOM 3667 N N . VAL B 1 155 ? 9.773 -11.289 10.367 1 93.12 155 VAL B N 1
ATOM 3668 C CA . VAL B 1 155 ? 9.867 -12.547 11.109 1 93.12 155 VAL B CA 1
ATOM 3669 C C . VAL B 1 155 ? 10.422 -13.641 10.203 1 93.12 155 VAL B C 1
ATOM 3671 O O . VAL B 1 155 ? 11.25 -14.453 10.625 1 93.12 155 VAL B O 1
ATOM 3674 N N . MET B 1 156 ? 9.93 -13.648 8.961 1 93.81 156 MET B N 1
ATOM 3675 C CA . MET B 1 156 ? 10.422 -14.625 7.996 1 93.81 156 MET B CA 1
ATOM 3676 C C . MET B 1 156 ? 11.922 -14.453 7.773 1 93.81 156 MET B C 1
ATOM 3678 O O . MET B 1 156 ? 12.664 -15.438 7.766 1 93.81 156 MET B O 1
ATOM 3682 N N . ILE B 1 157 ? 12.383 -13.25 7.613 1 91.38 157 ILE B N 1
ATOM 3683 C CA . ILE B 1 157 ? 13.805 -12.977 7.406 1 91.38 157 ILE B CA 1
ATOM 3684 C C . ILE B 1 157 ? 14.594 -13.414 8.633 1 91.38 157 ILE B C 1
ATOM 3686 O O . ILE B 1 157 ? 15.672 -14 8.508 1 91.38 157 ILE B O 1
ATOM 3690 N N . PHE B 1 158 ? 14.062 -13.164 9.789 1 88.19 158 PHE B N 1
ATOM 3691 C CA . PHE B 1 158 ? 14.727 -13.523 11.039 1 88.19 158 PHE B CA 1
ATOM 3692 C C . PHE B 1 158 ? 14.867 -15.039 11.164 1 88.19 158 PHE B C 1
ATOM 3694 O O . PHE B 1 158 ? 15.93 -15.539 11.516 1 88.19 158 PHE B O 1
ATOM 3701 N N . LEU B 1 159 ? 13.844 -15.703 10.852 1 89.25 159 LEU B N 1
ATOM 3702 C CA . LEU B 1 159 ? 13.82 -17.156 11.055 1 89.25 159 LEU B CA 1
ATOM 3703 C C . LEU B 1 159 ? 14.672 -17.859 10 1 89.25 159 LEU B C 1
ATOM 3705 O O . LEU B 1 159 ? 15.312 -18.875 10.297 1 89.25 159 LEU B O 1
ATOM 3709 N N . THR B 1 160 ? 14.719 -17.297 8.789 1 91.25 160 THR B N 1
ATOM 3710 C CA . THR B 1 160 ? 15.43 -17.969 7.703 1 91.25 160 THR B CA 1
ATOM 3711 C C . THR B 1 160 ? 16.797 -17.344 7.488 1 91.25 160 THR B C 1
ATOM 3713 O O . THR B 1 160 ? 17.594 -17.828 6.68 1 91.25 160 THR B O 1
ATOM 3716 N N . ARG B 1 161 ? 17.078 -16.172 8.195 1 86.75 161 ARG B N 1
ATOM 3717 C CA . ARG B 1 161 ? 18.312 -15.391 8.055 1 86.75 161 ARG B CA 1
ATOM 3718 C C . ARG B 1 161 ? 18.484 -14.914 6.617 1 86.75 161 ARG B C 1
ATOM 3720 O O . ARG B 1 161 ? 19.609 -14.898 6.098 1 86.75 161 ARG B O 1
ATOM 3727 N N . ALA B 1 162 ? 17.312 -14.836 5.938 1 84.06 162 ALA B N 1
ATOM 3728 C CA . ALA B 1 162 ? 17.266 -14.305 4.578 1 84.06 162 ALA B CA 1
ATOM 3729 C C . ALA B 1 162 ? 17.984 -15.234 3.604 1 84.06 162 ALA B C 1
ATOM 3731 O O . ALA B 1 162 ? 18.438 -14.797 2.539 1 84.06 162 ALA B O 1
ATOM 3732 N N . GLU B 1 163 ? 18.094 -16.406 3.969 1 89.5 163 GLU B N 1
ATOM 3733 C CA . GLU B 1 163 ? 18.766 -17.375 3.102 1 89.5 163 GLU B CA 1
ATOM 3734 C C . GLU B 1 163 ? 17.844 -17.828 1.974 1 89.5 163 GLU B C 1
ATOM 3736 O O . GLU B 1 163 ? 16.641 -18.047 2.186 1 89.5 163 GLU B O 1
ATOM 3741 N N . ALA B 1 164 ? 18.469 -17.969 0.84 1 92.19 164 ALA B N 1
ATOM 3742 C CA . ALA B 1 164 ? 17.75 -18.531 -0.297 1 92.19 164 ALA B CA 1
ATOM 3743 C C . ALA B 1 164 ? 17.781 -20.062 -0.261 1 92.19 164 ALA B C 1
ATOM 3745 O O . ALA B 1 164 ? 18.812 -20.656 0.097 1 92.19 164 ALA B O 1
ATOM 3746 N N . TYR B 1 165 ? 16.672 -20.672 -0.552 1 93.31 165 TYR B N 1
ATOM 3747 C CA . TYR B 1 165 ? 16.625 -22.125 -0.64 1 93.31 165 TYR B CA 1
ATOM 3748 C C . TYR B 1 165 ? 16.578 -22.594 -2.092 1 93.31 165 TYR B C 1
ATOM 3750 O O . TYR B 1 165 ? 15.508 -22.578 -2.717 1 93.31 165 TYR B O 1
ATOM 3758 N N . ARG B 1 166 ? 17.703 -23.094 -2.561 1 88 166 ARG B N 1
ATOM 3759 C CA . ARG B 1 166 ? 17.859 -23.438 -3.971 1 88 166 ARG B CA 1
ATOM 3760 C C . ARG B 1 166 ? 18 -24.938 -4.152 1 88 166 ARG B C 1
ATOM 3762 O O . ARG B 1 166 ? 17.969 -25.438 -5.277 1 88 166 ARG B O 1
ATOM 3769 N N . GLY B 1 167 ? 18.25 -25.641 -3.088 1 87.19 167 GLY B N 1
ATOM 3770 C CA . GLY B 1 167 ? 18.422 -27.078 -3.156 1 87.19 167 GLY B CA 1
ATOM 3771 C C . GLY B 1 167 ? 17.125 -27.844 -3.039 1 87.19 167 GLY B C 1
ATOM 3772 O O . GLY B 1 167 ? 17.047 -28.844 -2.322 1 87.19 167 GLY B O 1
ATOM 3773 N N . LEU B 1 168 ? 16.156 -27.359 -3.756 1 89.25 168 LEU B N 1
ATOM 3774 C CA . LEU B 1 168 ? 14.867 -28.016 -3.699 1 89.25 168 LEU B CA 1
ATOM 3775 C C . LEU B 1 168 ? 14.844 -29.25 -4.598 1 89.25 168 LEU B C 1
ATOM 3777 O O . LEU B 1 168 ? 15.578 -29.312 -5.582 1 89.25 168 LEU B O 1
ATOM 3781 N N . PRO B 1 169 ? 14.055 -30.203 -4.176 1 87.75 169 PRO B N 1
ATOM 3782 C CA . PRO B 1 169 ? 13.977 -31.406 -5.008 1 87.75 169 PRO B CA 1
ATOM 3783 C C . PRO B 1 169 ? 13.648 -31.094 -6.465 1 87.75 169 PRO B C 1
ATOM 3785 O O . PRO B 1 169 ? 12.891 -30.156 -6.746 1 87.75 169 PRO B O 1
ATOM 3788 N N . PRO B 1 170 ? 14.109 -31.953 -7.312 1 85.25 170 PRO B N 1
ATOM 3789 C CA . PRO B 1 170 ? 13.938 -31.734 -8.75 1 85.25 170 PRO B CA 1
ATOM 3790 C C . PRO B 1 170 ? 12.469 -31.703 -9.164 1 85.25 170 PRO B C 1
ATOM 3792 O O . PRO B 1 170 ? 12.125 -31.141 -10.211 1 85.25 170 PRO B O 1
ATOM 3795 N N . ILE B 1 171 ? 11.695 -32.312 -8.383 1 83.19 171 ILE B N 1
ATOM 3796 C CA . ILE B 1 171 ? 10.273 -32.375 -8.719 1 83.19 171 ILE B CA 1
ATOM 3797 C C . ILE B 1 171 ? 9.688 -30.969 -8.789 1 83.19 171 ILE B C 1
ATOM 3799 O O . ILE B 1 171 ? 8.773 -30.703 -9.57 1 83.19 171 ILE B O 1
ATOM 3803 N N . PHE B 1 172 ? 10.172 -30.109 -8.008 1 82.94 172 PHE B N 1
ATOM 3804 C CA . PHE B 1 172 ? 9.695 -28.734 -8.047 1 82.94 172 PHE B CA 1
ATOM 3805 C C . PHE B 1 172 ? 9.977 -28.094 -9.406 1 82.94 172 PHE B C 1
ATOM 3807 O O . PHE B 1 172 ? 9.062 -27.594 -10.062 1 82.94 172 PHE B O 1
ATOM 3814 N N . ALA B 1 173 ? 11.164 -28.266 -9.789 1 80.62 173 ALA B N 1
ATOM 3815 C CA . ALA B 1 173 ? 11.547 -27.703 -11.086 1 80.62 173 ALA B CA 1
ATOM 3816 C C . ALA B 1 173 ? 10.867 -28.438 -12.227 1 80.62 173 ALA B C 1
ATOM 3818 O O . ALA B 1 173 ? 10.461 -27.828 -13.219 1 80.62 173 ALA B O 1
ATOM 3819 N N . ALA B 1 174 ? 10.758 -29.703 -12.109 1 81.5 174 ALA B N 1
ATOM 3820 C CA . ALA B 1 174 ? 10.125 -30.516 -13.148 1 81.5 174 ALA B CA 1
ATOM 3821 C C . ALA B 1 174 ? 8.656 -30.125 -13.336 1 81.5 174 ALA B C 1
ATOM 3823 O O . ALA B 1 174 ? 8.18 -30.016 -14.461 1 81.5 174 ALA B O 1
ATOM 3824 N N . PHE B 1 175 ? 8.039 -29.875 -12.25 1 80.81 175 PHE B N 1
ATOM 3825 C CA . PHE B 1 175 ? 6.645 -29.453 -12.305 1 80.81 175 PHE B CA 1
ATOM 3826 C C . PHE B 1 175 ? 6.508 -28.094 -12.969 1 80.81 175 PHE B C 1
ATOM 3828 O O . PHE B 1 175 ? 5.578 -27.875 -13.75 1 80.81 175 PHE B O 1
ATOM 3835 N N . GLY B 1 176 ? 7.359 -27.188 -12.758 1 78.88 176 GLY B N 1
ATOM 3836 C CA . GLY B 1 176 ? 7.328 -25.844 -13.32 1 78.88 176 GLY B CA 1
ATOM 3837 C C . GLY B 1 176 ? 7.66 -25.812 -14.805 1 78.88 176 GLY B C 1
ATOM 3838 O O . GLY B 1 176 ? 7.191 -24.938 -15.523 1 78.88 176 GLY B O 1
ATOM 3839 N N . LYS B 1 177 ? 8.438 -26.797 -15.227 1 78.69 177 LYS B N 1
ATOM 3840 C CA . LYS B 1 177 ? 8.922 -26.781 -16.609 1 78.69 177 LYS B CA 1
ATOM 3841 C C . LYS B 1 177 ? 8.117 -27.75 -17.469 1 78.69 177 LYS B C 1
ATOM 3843 O O . LYS B 1 177 ? 8.195 -27.703 -18.703 1 78.69 177 LYS B O 1
ATOM 3848 N N . MET B 1 178 ? 7.328 -28.594 -16.781 1 80.19 178 MET B N 1
ATOM 3849 C CA . MET B 1 178 ? 6.566 -29.609 -17.5 1 80.19 178 MET B CA 1
ATOM 3850 C C . MET B 1 178 ? 5.594 -28.969 -18.484 1 80.19 178 MET B C 1
ATOM 3852 O O . MET B 1 178 ? 4.984 -27.938 -18.172 1 80.19 178 MET B O 1
ATOM 3856 N N . LYS B 1 179 ? 5.609 -29.484 -19.734 1 77.19 179 LYS B N 1
ATOM 3857 C CA . LYS B 1 179 ? 4.684 -29 -20.75 1 77.19 179 LYS B CA 1
ATOM 3858 C C . LYS B 1 179 ? 3.596 -30.031 -21.047 1 77.19 179 LYS B C 1
ATOM 3860 O O . LYS B 1 179 ? 3.889 -31.219 -21.25 1 77.19 179 LYS B O 1
ATOM 3865 N N . LEU B 1 180 ? 2.438 -29.609 -20.781 1 70.31 180 LEU B N 1
ATOM 3866 C CA . LEU B 1 180 ? 1.308 -30.422 -21.219 1 70.31 180 LEU B CA 1
ATOM 3867 C C . LEU B 1 180 ? 0.904 -30.047 -22.641 1 70.31 180 LEU B C 1
ATOM 3869 O O . LEU B 1 180 ? 0.566 -28.891 -22.922 1 70.31 180 LEU B O 1
ATOM 3873 N N . ALA B 1 181 ? 0.893 -30.984 -23.516 1 68.69 181 ALA B N 1
ATOM 3874 C CA . ALA B 1 181 ? 0.554 -30.797 -24.922 1 68.69 181 ALA B CA 1
ATOM 3875 C C . ALA B 1 181 ? 1.347 -29.641 -25.531 1 68.69 181 ALA B C 1
ATOM 3877 O O . ALA B 1 181 ? 0.798 -28.828 -26.281 1 68.69 181 ALA B O 1
ATOM 3878 N N . THR B 1 182 ? 2.457 -29.438 -25.172 1 64.38 182 THR B N 1
ATOM 3879 C CA . THR B 1 182 ? 3.436 -28.531 -25.75 1 64.38 182 THR B CA 1
ATOM 3880 C C . THR B 1 182 ? 3.254 -27.109 -25.219 1 64.38 182 THR B C 1
ATOM 3882 O O . THR B 1 182 ? 4.23 -26.391 -25 1 64.38 182 THR B O 1
ATOM 3885 N N . TYR B 1 183 ? 1.964 -26.734 -24.859 1 68.81 183 TYR B N 1
ATOM 3886 C CA . TYR B 1 183 ? 1.729 -25.312 -24.641 1 68.81 183 TYR B CA 1
ATOM 3887 C C . TYR B 1 183 ? 1.297 -25.062 -23.203 1 68.81 183 TYR B C 1
ATOM 3889 O O . TYR B 1 183 ? 1.395 -23.938 -22.703 1 68.81 183 TYR B O 1
ATOM 3897 N N . PHE B 1 184 ? 1.004 -26.094 -22.562 1 78.5 184 PHE B N 1
ATOM 3898 C CA . PHE B 1 184 ? 0.281 -25.812 -21.328 1 78.5 184 PHE B CA 1
ATOM 3899 C C . PHE B 1 184 ? 1.11 -26.188 -20.109 1 78.5 184 PHE B C 1
ATOM 3901 O O . PHE B 1 184 ? 1.67 -27.297 -20.062 1 78.5 184 PHE B O 1
ATOM 3908 N N . SER B 1 185 ? 1.212 -25.312 -19.234 1 84.62 185 SER B N 1
ATOM 3909 C CA . SER B 1 185 ? 1.904 -25.531 -17.969 1 84.62 185 SER B CA 1
ATOM 3910 C C . SER 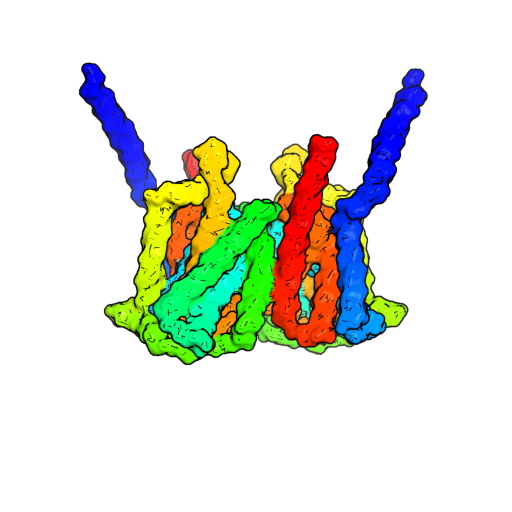B 1 185 ? 0.98 -26.156 -16.938 1 84.62 185 SER B C 1
ATOM 3912 O O . SER B 1 185 ? -0.209 -25.844 -16.875 1 84.62 185 SER B O 1
ATOM 3914 N N . PRO B 1 186 ? 1.443 -27.125 -16.141 1 87.06 186 PRO B N 1
ATOM 3915 C CA . PRO B 1 186 ? 0.656 -27.688 -15.031 1 87.06 186 PRO B CA 1
ATOM 3916 C C . PRO B 1 186 ? 0.185 -26.625 -14.047 1 87.06 186 PRO B C 1
ATOM 3918 O O . PRO B 1 186 ? -0.797 -26.828 -13.328 1 87.06 186 PRO B O 1
ATOM 3921 N N . LEU B 1 187 ? 0.874 -25.547 -14.008 1 92.38 187 LEU B N 1
ATOM 3922 C CA . LEU B 1 187 ? 0.467 -24.453 -13.148 1 92.38 187 LEU B CA 1
ATOM 3923 C C . LEU B 1 187 ? -0.917 -23.938 -13.531 1 92.38 187 LEU B C 1
ATOM 3925 O O . LEU B 1 187 ? -1.698 -23.531 -12.672 1 92.38 187 LEU B O 1
ATOM 3929 N N . LEU B 1 188 ? -1.196 -23.953 -14.789 1 92.5 188 LEU B N 1
ATOM 3930 C CA . LEU B 1 188 ? -2.506 -23.516 -15.258 1 92.5 188 LEU B CA 1
ATOM 3931 C C . LEU B 1 188 ? -3.602 -24.453 -14.766 1 92.5 188 LEU B C 1
ATOM 3933 O O . LEU B 1 188 ? -4.723 -24.016 -14.5 1 92.5 188 LEU B O 1
ATOM 3937 N N . LEU B 1 189 ? -3.24 -25.703 -14.68 1 92.12 189 LEU B N 1
ATOM 3938 C CA . LEU B 1 189 ? -4.199 -26.672 -14.18 1 92.12 189 LEU B CA 1
ATOM 3939 C C . LEU B 1 189 ? -4.535 -26.406 -12.719 1 92.12 189 LEU B C 1
ATOM 3941 O O . LEU B 1 189 ? -5.699 -26.469 -12.312 1 92.12 189 LEU B O 1
ATOM 3945 N N . VAL B 1 190 ? -3.469 -26.125 -11.93 1 95.06 190 VAL B N 1
ATOM 3946 C CA . VAL B 1 190 ? -3.684 -25.797 -10.523 1 95.06 190 VAL B CA 1
ATOM 3947 C C . VAL B 1 190 ? -4.59 -24.578 -10.406 1 95.06 190 VAL B C 1
ATOM 3949 O O . VAL B 1 190 ? -5.516 -24.562 -9.594 1 95.06 190 VAL B O 1
ATOM 3952 N N . THR B 1 191 ? -4.285 -23.594 -11.172 1 96.81 191 THR B N 1
ATOM 3953 C CA . THR B 1 191 ? -5.059 -22.359 -11.156 1 96.81 191 THR B CA 1
ATOM 3954 C C . THR B 1 191 ? -6.496 -22.625 -11.609 1 96.81 191 THR B C 1
ATOM 3956 O O . THR B 1 191 ? -7.438 -22.078 -11.023 1 96.81 191 THR B O 1
ATOM 3959 N N . LEU B 1 192 ? -6.691 -23.406 -12.648 1 95.56 192 LEU B N 1
ATOM 3960 C CA . LEU B 1 192 ? -8.023 -23.734 -13.141 1 95.56 192 LEU B CA 1
ATOM 3961 C C . LEU B 1 192 ? -8.828 -24.469 -12.07 1 95.56 192 LEU B C 1
ATOM 3963 O O . LEU B 1 192 ? -10 -24.172 -11.852 1 95.56 192 LEU B O 1
ATOM 3967 N N . VAL B 1 193 ? -8.219 -25.422 -11.461 1 97.5 193 VAL B N 1
ATOM 3968 C CA . VAL B 1 193 ? -8.898 -26.188 -10.414 1 97.5 193 VAL B CA 1
ATOM 3969 C C . VAL B 1 193 ? -9.281 -25.266 -9.266 1 97.5 193 VAL B C 1
ATOM 3971 O O . VAL B 1 193 ? -10.383 -25.359 -8.719 1 97.5 193 VAL B O 1
ATOM 3974 N N . THR B 1 194 ? -8.344 -24.391 -8.914 1 98.38 194 THR B N 1
ATOM 3975 C CA . THR B 1 194 ? -8.609 -23.438 -7.844 1 98.38 194 THR B CA 1
ATOM 3976 C C . THR B 1 194 ? -9.75 -22.5 -8.227 1 98.38 194 THR B C 1
ATOM 3978 O O . THR B 1 194 ? -10.641 -22.234 -7.418 1 98.38 194 THR B O 1
ATOM 3981 N N . ALA B 1 195 ? -9.688 -21.969 -9.422 1 98.5 195 ALA B N 1
ATOM 3982 C CA . ALA B 1 195 ? -10.734 -21.078 -9.898 1 98.5 195 ALA B CA 1
ATOM 3983 C C . ALA B 1 195 ? -12.094 -21.781 -9.898 1 98.5 195 ALA B C 1
ATOM 3985 O O . ALA B 1 195 ? -13.102 -21.188 -9.508 1 98.5 195 ALA B O 1
ATOM 3986 N N . LEU B 1 196 ? -12.133 -23.016 -10.336 1 98.12 196 LEU B N 1
ATOM 3987 C CA . LEU B 1 196 ? -13.367 -23.781 -10.344 1 98.12 196 LEU B CA 1
ATOM 3988 C C . LEU B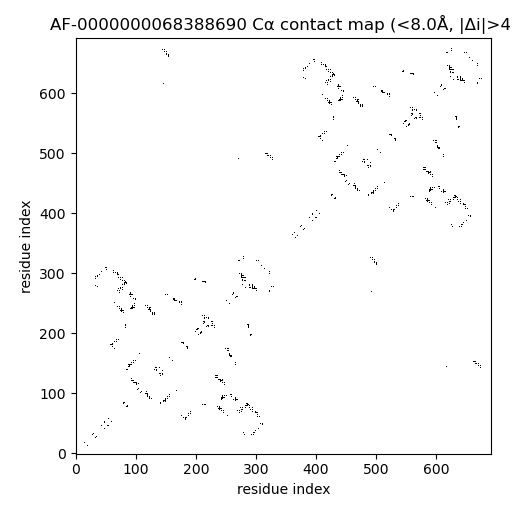 1 196 ? -13.867 -24.031 -8.922 1 98.12 196 LEU B C 1
ATOM 3990 O O . LEU B 1 196 ? -15.062 -23.953 -8.656 1 98.12 196 LEU B O 1
ATOM 3994 N N . ALA B 1 197 ? -12.945 -24.344 -8.055 1 98.44 197 ALA B N 1
ATOM 3995 C CA . ALA B 1 197 ? -13.305 -24.547 -6.656 1 98.44 197 ALA B CA 1
ATOM 3996 C C . ALA B 1 197 ? -13.891 -23.281 -6.043 1 98.44 197 ALA B C 1
ATOM 3998 O O . ALA B 1 197 ? -14.875 -23.344 -5.305 1 98.44 197 ALA B O 1
ATOM 3999 N N . LEU B 1 198 ? -13.266 -22.172 -6.324 1 98.62 198 LEU B N 1
ATOM 4000 C CA . LEU B 1 198 ? -13.766 -20.906 -5.793 1 98.62 198 LEU B CA 1
ATOM 4001 C C . LEU B 1 198 ? -15.109 -20.547 -6.418 1 98.62 198 LEU B C 1
ATOM 4003 O O . LEU B 1 198 ? -15.992 -20.031 -5.734 1 98.62 198 LEU B O 1
ATOM 4007 N N . SER B 1 199 ? -15.211 -20.797 -7.715 1 97.94 199 SER B N 1
ATOM 4008 C CA . SER B 1 199 ? -16.5 -20.578 -8.367 1 97.94 199 SER B CA 1
ATOM 4009 C C . SER B 1 199 ? -17.594 -21.438 -7.723 1 97.94 199 SER B C 1
ATOM 4011 O O . SER B 1 199 ? -18.703 -20.953 -7.496 1 97.94 199 SER B O 1
ATOM 4013 N N . PHE B 1 200 ? -17.281 -22.688 -7.461 1 97.94 200 PHE B N 1
ATOM 4014 C CA . PHE B 1 200 ? -18.219 -23.578 -6.789 1 97.94 200 PHE B CA 1
ATOM 4015 C C . PHE B 1 200 ? -18.531 -23.062 -5.387 1 97.94 200 PHE B C 1
ATOM 4017 O O . PHE B 1 200 ? -19.688 -23.078 -4.961 1 97.94 200 PHE B O 1
ATOM 4024 N N . LEU B 1 201 ? -17.516 -22.562 -4.715 1 98.06 201 LEU B N 1
ATOM 4025 C CA . LEU B 1 201 ? -17.672 -22.062 -3.357 1 98.06 201 LEU B CA 1
ATOM 4026 C C . LEU B 1 201 ? -18.672 -20.906 -3.328 1 98.06 201 LEU B C 1
ATOM 4028 O O . LEU B 1 201 ? -19.625 -20.922 -2.557 1 98.06 201 LEU B O 1
ATOM 4032 N N . TYR B 1 202 ? -18.5 -19.906 -4.168 1 97.44 202 TYR B N 1
ATOM 4033 C CA . TYR B 1 202 ? -19.297 -18.672 -4.109 1 97.44 202 TYR B CA 1
ATOM 4034 C C . TYR B 1 202 ? -20.672 -18.891 -4.723 1 97.44 202 TYR B C 1
ATOM 4036 O O . TYR B 1 202 ? -21.625 -18.203 -4.355 1 97.44 202 TYR B O 1
ATOM 4044 N N . ARG B 1 203 ? -20.844 -19.922 -5.602 1 95.75 203 ARG B N 1
ATOM 4045 C CA . ARG B 1 203 ? -22.109 -20.062 -6.324 1 95.75 203 ARG B CA 1
ATOM 4046 C C . ARG B 1 203 ? -22.969 -21.172 -5.738 1 95.75 203 ARG B C 1
ATOM 4048 O O . ARG B 1 203 ? -24.188 -21.141 -5.848 1 95.75 203 ARG B O 1
ATOM 4055 N N . ARG B 1 204 ? -22.281 -22.141 -5.082 1 97.19 204 ARG B N 1
ATOM 4056 C CA . ARG B 1 204 ? -23.062 -23.328 -4.805 1 97.19 204 ARG B CA 1
ATOM 4057 C C . ARG B 1 204 ? -23 -23.703 -3.324 1 97.19 204 ARG B C 1
ATOM 4059 O O . ARG B 1 204 ? -23.719 -24.594 -2.873 1 97.19 204 ARG B O 1
ATOM 4066 N N . THR B 1 205 ? -22.219 -23.078 -2.564 1 97.81 205 THR B N 1
ATOM 4067 C CA . THR B 1 205 ? -22.109 -23.484 -1.169 1 97.81 205 THR B CA 1
ATOM 4068 C C . THR B 1 205 ? -22.719 -22.438 -0.247 1 97.81 205 THR B C 1
ATOM 4070 O O . THR B 1 205 ? -22.891 -21.281 -0.635 1 97.81 205 THR B O 1
ATOM 4073 N N . VAL B 1 206 ? -23.094 -22.859 0.965 1 97.44 206 VAL B N 1
ATOM 4074 C CA . VAL B 1 206 ? -23.656 -21.984 1.992 1 97.44 206 VAL B CA 1
ATOM 4075 C C . VAL B 1 206 ? -22.594 -20.984 2.453 1 97.44 206 VAL B C 1
ATOM 4077 O O . VAL B 1 206 ? -22.891 -19.797 2.639 1 97.44 206 VAL B O 1
ATOM 4080 N N . LEU B 1 207 ? -21.375 -21.484 2.521 1 97.69 207 LEU B N 1
ATOM 4081 C CA . LEU B 1 207 ? -20.281 -20.625 2.951 1 97.69 207 LEU B CA 1
ATOM 4082 C C . LEU B 1 207 ? -20.094 -19.469 1.973 1 97.69 207 LEU B C 1
ATOM 4084 O O . LEU B 1 207 ? -19.891 -18.328 2.387 1 97.69 207 LEU B O 1
ATOM 4088 N N . GLY B 1 208 ? -20.094 -19.766 0.727 1 98 208 GLY B N 1
ATOM 4089 C CA . GLY B 1 208 ? -19.969 -18.734 -0.289 1 98 208 GLY B CA 1
ATOM 4090 C C . GLY B 1 208 ? -21.078 -17.688 -0.219 1 98 208 GLY B C 1
ATOM 4091 O O . GLY B 1 208 ? -20.812 -16.5 -0.334 1 98 208 GLY B O 1
ATOM 4092 N N . ARG B 1 209 ? -22.25 -18.141 0.025 1 96.88 209 ARG B N 1
ATOM 4093 C CA . ARG B 1 209 ? -23.391 -17.234 0.15 1 96.88 209 ARG B CA 1
ATOM 4094 C C . ARG B 1 209 ? -23.25 -16.359 1.394 1 96.88 209 ARG B C 1
ATOM 4096 O O . ARG B 1 209 ? -23.594 -15.18 1.364 1 96.88 209 ARG B O 1
ATOM 4103 N N . GLU B 1 210 ? -22.797 -16.984 2.385 1 98.06 210 GLU B N 1
ATOM 4104 C CA . GLU B 1 210 ? -22.609 -16.234 3.615 1 98.06 210 GLU B CA 1
ATOM 4105 C C . GLU B 1 210 ? -21.5 -15.18 3.447 1 98.06 210 GLU B C 1
ATOM 4107 O O . GLU B 1 210 ? -21.594 -14.086 4.004 1 98.06 210 GLU B O 1
ATOM 4112 N N . MET B 1 211 ? -20.484 -15.531 2.705 1 98.31 211 MET B N 1
ATOM 4113 C CA . MET B 1 211 ? -19.422 -14.578 2.426 1 98.31 211 MET B CA 1
ATOM 4114 C C . MET B 1 211 ? -19.938 -13.383 1.643 1 98.31 211 MET B C 1
ATOM 4116 O O . MET B 1 211 ? -19.672 -12.234 1.998 1 98.31 211 MET B O 1
ATOM 4120 N N . LEU B 1 212 ? -20.719 -13.633 0.649 1 98 212 LEU B N 1
ATOM 4121 C CA . LEU B 1 212 ? -21.266 -12.578 -0.193 1 98 212 LEU B CA 1
ATOM 4122 C C . LEU B 1 212 ? -22.25 -11.711 0.59 1 98 212 LEU B C 1
ATOM 4124 O O . LEU B 1 212 ? -22.203 -10.484 0.505 1 98 212 LEU B O 1
ATOM 4128 N N . ALA B 1 213 ? -23.062 -12.305 1.389 1 97.31 213 ALA B N 1
ATOM 4129 C CA . ALA B 1 213 ? -24.031 -11.578 2.199 1 97.31 213 ALA B CA 1
ATOM 4130 C C . ALA B 1 213 ? -23.344 -10.711 3.246 1 97.31 213 ALA B C 1
ATOM 4132 O O . ALA B 1 213 ? -23.719 -9.562 3.465 1 97.31 213 ALA B O 1
ATOM 4133 N N . SER B 1 214 ? -22.328 -11.312 3.871 1 97.56 214 SER B N 1
ATOM 4134 C CA . SER B 1 214 ? -21.578 -10.586 4.895 1 97.56 214 SER B CA 1
ATOM 4135 C C . SER B 1 214 ? -20.859 -9.383 4.301 1 97.56 214 SER B C 1
ATOM 4137 O O . SER B 1 214 ? -20.688 -8.359 4.969 1 97.56 214 SER B O 1
ATOM 4139 N N . GLY B 1 215 ? -20.391 -9.562 3.102 1 96.12 215 GLY B N 1
ATOM 4140 C CA . GLY B 1 215 ? -19.703 -8.469 2.43 1 96.12 215 GLY B CA 1
ATOM 4141 C C . GLY B 1 215 ? -20.656 -7.367 1.979 1 96.12 215 GLY B C 1
ATOM 4142 O O . GLY B 1 215 ? -20.297 -6.184 2.031 1 96.12 215 GLY B O 1
ATOM 4143 N N . ALA B 1 216 ? -21.844 -7.699 1.58 1 94.25 216 ALA B N 1
ATOM 4144 C CA . ALA B 1 216 ? -22.812 -6.73 1.068 1 94.25 216 ALA B CA 1
ATOM 4145 C C . ALA B 1 216 ? -23.375 -5.875 2.197 1 94.25 216 ALA B C 1
ATOM 4147 O O . ALA B 1 216 ? -23.359 -4.645 2.123 1 94.25 216 ALA B O 1
ATOM 4148 N N . ARG B 1 217 ? -23.922 -6.543 3.229 1 94.25 217 ARG B N 1
ATOM 4149 C CA . ARG B 1 217 ? -24.516 -5.863 4.379 1 94.25 217 ARG B CA 1
ATOM 4150 C C . ARG B 1 217 ? -24.234 -6.629 5.668 1 94.25 217 ARG B C 1
ATOM 4152 O O . ARG B 1 217 ? -25.078 -7.418 6.117 1 94.25 217 ARG B O 1
ATOM 4159 N N . PRO B 1 218 ? -23.109 -6.273 6.227 1 95.31 218 PRO B N 1
ATOM 4160 C CA . PRO B 1 218 ? -22.719 -7.043 7.41 1 95.31 218 PRO B CA 1
ATOM 4161 C C . PRO B 1 218 ? -23.781 -7.02 8.508 1 95.31 218 PRO B C 1
ATOM 4163 O O . PRO B 1 218 ? -24.031 -8.047 9.148 1 95.31 218 PRO B O 1
ATOM 4166 N N . GLU B 1 219 ? -24.422 -5.895 8.734 1 94.44 219 GLU B N 1
ATOM 4167 C CA . GLU B 1 219 ? -25.422 -5.773 9.789 1 94.44 219 GLU B CA 1
ATOM 4168 C C . GLU B 1 219 ? -26.641 -6.648 9.5 1 94.44 219 GLU B C 1
ATOM 4170 O O . GLU B 1 219 ? -27.156 -7.336 10.391 1 94.44 219 GLU B O 1
ATOM 4175 N N . ALA B 1 220 ? -27.078 -6.57 8.305 1 96 220 ALA B N 1
ATOM 4176 C CA . ALA B 1 220 ? -28.219 -7.383 7.902 1 96 220 ALA B CA 1
ATOM 4177 C C . ALA B 1 220 ? -27.891 -8.875 7.98 1 96 220 ALA B C 1
ATOM 4179 O O . ALA B 1 220 ? -28.75 -9.68 8.359 1 96 220 ALA B O 1
ATOM 4180 N N . ALA B 1 221 ? -26.703 -9.211 7.609 1 97 221 ALA B N 1
ATOM 4181 C CA . ALA B 1 221 ? -26.281 -10.609 7.672 1 97 221 ALA B CA 1
ATOM 4182 C C . ALA B 1 221 ? -26.281 -11.117 9.109 1 97 221 ALA B C 1
ATOM 4184 O O . ALA B 1 221 ? -26.719 -12.242 9.375 1 97 221 ALA B O 1
ATOM 4185 N N . GLU B 1 222 ? -25.844 -10.297 10 1 96.56 222 GLU B N 1
ATOM 4186 C CA . GLU B 1 222 ? -25.828 -10.68 11.406 1 96.56 222 GLU B CA 1
ATOM 4187 C C . GLU B 1 222 ? -27.25 -10.922 11.922 1 96.56 222 GLU B C 1
ATOM 4189 O O . GLU B 1 222 ? -27.484 -11.852 12.695 1 96.56 222 GLU B O 1
ATOM 4194 N N . LEU B 1 223 ? -28.125 -10.094 11.523 1 96.06 223 LEU B N 1
ATOM 4195 C CA . LEU B 1 223 ? -29.516 -10.219 11.93 1 96.06 223 LEU B CA 1
ATOM 4196 C C . LEU B 1 223 ? -30.125 -11.508 11.398 1 96.06 223 LEU B C 1
ATOM 4198 O O . LEU B 1 223 ? -31.094 -12.023 11.961 1 96.06 223 LEU B O 1
ATOM 4202 N N . SER B 1 224 ? -29.609 -12.016 10.344 1 96.56 224 SER B N 1
ATOM 4203 C CA . SER B 1 224 ? -30.109 -13.242 9.742 1 96.56 224 SER B CA 1
ATOM 4204 C C . SER B 1 224 ? -29.422 -14.469 10.336 1 96.56 224 SER B C 1
ATOM 4206 O O . SER B 1 224 ? -29.609 -15.586 9.844 1 96.56 224 SER B O 1
ATOM 4208 N N . GLY B 1 225 ? -28.5 -14.25 11.336 1 96.31 225 GLY B N 1
ATOM 4209 C CA . GLY B 1 225 ? -27.906 -15.352 12.07 1 96.31 225 GLY B CA 1
ATOM 4210 C C . GLY B 1 225 ? -26.516 -15.711 11.594 1 96.31 225 GLY B C 1
ATOM 4211 O O . GLY B 1 225 ? -25.922 -16.672 12.07 1 96.31 225 GLY B O 1
ATOM 4212 N N . ILE B 1 226 ? -26.062 -15.031 10.656 1 97.5 226 ILE B N 1
ATOM 4213 C CA . ILE B 1 226 ? -24.734 -15.312 10.148 1 97.5 226 ILE B CA 1
ATOM 4214 C C . ILE B 1 226 ? -23.688 -14.742 11.094 1 97.5 226 ILE B C 1
ATOM 4216 O O . ILE B 1 226 ? -23.797 -13.594 11.539 1 97.5 226 ILE B O 1
ATOM 4220 N N . ARG B 1 227 ? -22.672 -15.578 11.438 1 98.06 227 ARG B N 1
ATOM 4221 C CA . ARG B 1 227 ? -21.547 -15.078 12.234 1 98.06 227 ARG B CA 1
ATOM 4222 C C . ARG B 1 227 ? -20.531 -14.352 11.359 1 98.06 227 ARG B C 1
ATOM 4224 O O . ARG B 1 227 ? -19.484 -14.922 11.016 1 98.06 227 ARG B O 1
ATOM 4231 N N . VAL B 1 228 ? -20.734 -13.156 11.156 1 97.88 228 VAL B N 1
ATOM 4232 C CA . VAL B 1 228 ? -19.984 -12.336 10.211 1 97.88 228 VAL B CA 1
ATOM 4233 C C . VAL B 1 228 ? -18.516 -12.32 10.602 1 97.88 228 VAL B C 1
ATOM 4235 O O . VAL B 1 228 ? -17.625 -12.359 9.742 1 97.88 228 VAL B O 1
ATOM 4238 N N . ASP B 1 229 ? -18.203 -12.344 11.867 1 97.69 229 ASP B N 1
ATOM 4239 C CA . ASP B 1 229 ? -16.812 -12.336 12.344 1 97.69 229 ASP B CA 1
ATOM 4240 C C . ASP B 1 229 ? -16.047 -13.547 11.836 1 97.69 229 ASP B C 1
ATOM 4242 O O . ASP B 1 229 ? -14.93 -13.422 11.344 1 97.69 229 ASP B O 1
ATOM 4246 N N . ARG B 1 230 ? -16.641 -14.648 11.93 1 98.25 230 ARG B N 1
ATOM 4247 C CA . ARG B 1 230 ? -16 -15.883 11.492 1 98.25 230 ARG B CA 1
ATOM 4248 C C . ARG B 1 230 ? -15.836 -15.898 9.977 1 98.25 230 ARG B C 1
ATOM 4250 O O . ARG B 1 230 ? -14.852 -16.453 9.461 1 98.25 230 ARG B O 1
ATOM 4257 N N . ILE B 1 231 ? -16.844 -15.367 9.328 1 98.31 231 ILE B N 1
ATOM 4258 C CA . ILE B 1 231 ? -16.797 -15.312 7.871 1 98.31 231 ILE B CA 1
ATOM 4259 C C . ILE B 1 231 ? -15.617 -14.438 7.434 1 98.31 231 ILE B C 1
ATOM 4261 O O . ILE B 1 231 ? -14.867 -14.805 6.523 1 98.31 231 ILE B O 1
ATOM 4265 N N . PHE B 1 232 ? -15.438 -13.266 8.062 1 98.19 232 PHE B N 1
ATOM 4266 C CA . PHE B 1 232 ? -14.336 -12.375 7.727 1 98.19 232 PHE B CA 1
ATOM 4267 C C . PHE B 1 232 ? -12.992 -13.055 7.969 1 98.19 232 PHE B C 1
ATOM 4269 O O . PHE B 1 232 ? -12.078 -12.953 7.145 1 98.19 232 PHE B O 1
ATOM 4276 N N . ILE B 1 233 ? -12.961 -13.766 9.047 1 98.56 233 ILE B N 1
ATOM 4277 C CA . ILE B 1 233 ? -11.734 -14.484 9.367 1 98.56 233 ILE B CA 1
ATOM 4278 C C . ILE B 1 233 ? -11.477 -15.555 8.305 1 98.56 233 ILE B C 1
ATOM 4280 O O . ILE B 1 233 ? -10.352 -15.695 7.816 1 98.56 233 ILE B O 1
ATOM 4284 N N . ALA B 1 234 ? -12.523 -16.25 7.938 1 98.69 234 ALA B N 1
ATOM 4285 C CA . ALA B 1 234 ? -12.398 -17.297 6.926 1 98.69 234 ALA B CA 1
ATOM 4286 C C . ALA B 1 234 ? -11.922 -16.734 5.598 1 98.69 234 ALA B C 1
ATOM 4288 O O . ALA B 1 234 ? -11.148 -17.375 4.883 1 98.69 234 ALA B O 1
ATOM 4289 N N . CYS B 1 235 ? -12.391 -15.562 5.262 1 98.75 235 CYS B N 1
ATOM 4290 C CA . CYS B 1 235 ? -11.984 -14.914 4.02 1 98.75 235 CYS B CA 1
ATOM 4291 C C . CYS B 1 235 ? -10.5 -14.562 4.047 1 98.75 235 CYS B C 1
ATOM 4293 O O . CYS B 1 235 ? -9.797 -14.75 3.051 1 98.75 235 CYS B O 1
ATOM 4295 N N . HIS B 1 236 ? -10.016 -14.117 5.176 1 98.81 236 HIS B N 1
ATOM 4296 C CA . HIS B 1 236 ? -8.594 -13.812 5.305 1 98.81 236 HIS B CA 1
ATOM 4297 C C . HIS B 1 236 ? -7.754 -15.086 5.285 1 98.81 236 HIS B C 1
ATOM 4299 O O . HIS B 1 236 ? -6.656 -15.109 4.719 1 98.81 236 HIS B O 1
ATOM 4305 N N . VAL B 1 237 ? -8.258 -16.141 5.887 1 98.88 237 VAL B N 1
ATOM 4306 C CA . VAL B 1 237 ? -7.574 -17.438 5.859 1 98.88 237 VAL B CA 1
ATOM 4307 C C . VAL B 1 237 ? -7.465 -17.922 4.418 1 98.88 237 VAL B C 1
ATOM 4309 O O . VAL B 1 237 ? -6.395 -18.359 3.986 1 98.88 237 VAL B O 1
ATOM 4312 N N . LEU B 1 238 ? -8.57 -17.828 3.74 1 98.88 238 LEU B N 1
ATOM 4313 C CA . LEU B 1 238 ? -8.594 -18.234 2.34 1 98.88 238 LEU B CA 1
ATOM 4314 C C . LEU B 1 238 ? -7.621 -17.391 1.516 1 98.88 238 LEU B C 1
ATOM 4316 O O . LEU B 1 238 ? -6.918 -17.922 0.65 1 98.88 238 LEU B O 1
ATOM 4320 N N . SER B 1 239 ? -7.57 -16.109 1.756 1 98.88 239 SER B N 1
ATOM 4321 C CA . SER B 1 239 ? -6.637 -15.227 1.071 1 98.88 239 SER B CA 1
ATOM 4322 C C . SER B 1 239 ? -5.191 -15.648 1.328 1 98.88 239 SER B C 1
ATOM 4324 O O . SER B 1 239 ? -4.375 -15.68 0.404 1 98.88 239 SER B O 1
ATOM 4326 N N . GLY B 1 240 ? -4.906 -15.984 2.586 1 98.88 240 GLY B N 1
ATOM 4327 C CA . GLY B 1 240 ? -3.566 -16.438 2.936 1 98.88 240 GLY B CA 1
ATOM 4328 C C . GLY B 1 240 ? -3.182 -17.734 2.268 1 98.88 240 GLY B C 1
ATOM 4329 O O . GLY B 1 240 ? -2.045 -17.906 1.815 1 98.88 240 GLY B O 1
ATOM 4330 N N . LEU B 1 241 ? -4.125 -18.625 2.209 1 98.88 241 LEU B N 1
ATOM 4331 C CA . LEU B 1 241 ? -3.896 -19.922 1.558 1 98.88 241 LEU B CA 1
ATOM 4332 C C . LEU B 1 241 ? -3.594 -19.719 0.075 1 98.88 241 LEU B C 1
ATOM 4334 O O . LEU B 1 241 ? -2.67 -20.344 -0.459 1 98.88 241 LEU B O 1
ATOM 4338 N N . LEU B 1 242 ? -4.359 -18.938 -0.564 1 98.88 242 LEU B N 1
ATOM 4339 C CA . LEU B 1 242 ? -4.18 -18.688 -1.99 1 98.88 242 LEU B CA 1
ATOM 4340 C C . LEU B 1 242 ? -2.871 -17.953 -2.252 1 98.88 242 LEU B C 1
ATOM 4342 O O . LEU B 1 242 ? -2.207 -18.188 -3.262 1 98.88 242 LEU B O 1
ATOM 4346 N N . ALA B 1 243 ? -2.516 -17 -1.372 1 98.81 243 ALA B N 1
ATOM 4347 C CA . ALA B 1 243 ? -1.222 -16.328 -1.48 1 98.81 243 ALA B CA 1
ATOM 4348 C C . ALA B 1 243 ? -0.077 -17.344 -1.384 1 98.81 243 ALA B C 1
ATOM 4350 O O . ALA B 1 243 ? 0.893 -17.266 -2.141 1 98.81 243 ALA B O 1
ATOM 4351 N N . ALA B 1 244 ? -0.223 -18.25 -0.49 1 98.81 244 ALA B N 1
ATOM 4352 C CA . ALA B 1 244 ? 0.776 -19.312 -0.326 1 98.81 244 ALA B CA 1
ATOM 4353 C C . ALA B 1 244 ? 0.879 -20.172 -1.582 1 98.81 244 ALA B C 1
ATOM 4355 O O . ALA B 1 244 ? 1.981 -20.5 -2.027 1 98.81 244 ALA B O 1
ATOM 4356 N N . LEU B 1 245 ? -0.244 -20.531 -2.102 1 98.5 245 LEU B N 1
ATOM 4357 C CA . LEU B 1 245 ? -0.268 -21.328 -3.32 1 98.5 245 LEU B CA 1
ATOM 4358 C C . LEU B 1 245 ? 0.421 -20.594 -4.465 1 98.5 245 LEU B C 1
ATOM 4360 O O . LEU B 1 245 ? 1.189 -21.188 -5.219 1 98.5 245 LEU B O 1
ATOM 4364 N N . ALA B 1 246 ? 0.153 -19.312 -4.617 1 98.38 246 ALA B N 1
ATOM 4365 C CA . ALA B 1 246 ? 0.798 -18.5 -5.645 1 98.38 246 ALA B CA 1
ATOM 4366 C C . ALA B 1 246 ? 2.314 -18.516 -5.48 1 98.38 246 ALA B C 1
ATOM 4368 O O . ALA B 1 246 ? 3.053 -18.656 -6.457 1 98.38 246 ALA B O 1
ATOM 4369 N N . ALA B 1 247 ? 2.75 -18.391 -4.254 1 98.25 247 ALA B N 1
ATOM 4370 C CA . ALA B 1 247 ? 4.184 -18.328 -3.98 1 98.25 247 ALA B CA 1
ATOM 4371 C C . ALA B 1 247 ? 4.852 -19.672 -4.258 1 98.25 247 ALA B C 1
ATOM 4373 O O . ALA B 1 247 ? 5.961 -19.719 -4.793 1 98.25 247 ALA B O 1
ATOM 4374 N N . LEU B 1 248 ? 4.203 -20.719 -3.889 1 97.38 248 LEU B N 1
ATOM 4375 C CA . LEU B 1 248 ? 4.758 -22.047 -4.133 1 97.38 248 LEU B CA 1
ATOM 4376 C C . LEU B 1 248 ? 4.816 -22.344 -5.625 1 97.38 248 LEU B C 1
ATOM 4378 O O . LEU B 1 248 ? 5.75 -23 -6.098 1 97.38 248 LEU B O 1
ATOM 4382 N N . MET B 1 249 ? 3.805 -21.906 -6.348 1 96.44 249 MET B N 1
ATOM 4383 C CA . MET B 1 249 ? 3.857 -22.016 -7.805 1 96.44 249 MET B CA 1
ATOM 4384 C C . MET B 1 249 ? 5.047 -21.234 -8.359 1 96.44 249 MET B C 1
ATOM 4386 O O . MET B 1 249 ? 5.715 -21.703 -9.281 1 96.44 249 MET B O 1
ATOM 4390 N N . LEU B 1 250 ? 5.281 -20.094 -7.805 1 95.5 250 LEU B N 1
ATOM 4391 C CA . LEU B 1 250 ? 6.414 -19.281 -8.234 1 95.5 250 LEU B CA 1
ATOM 4392 C C . LEU B 1 250 ? 7.73 -20 -7.957 1 95.5 250 LEU B C 1
ATOM 4394 O O . LEU B 1 250 ? 8.656 -19.938 -8.773 1 95.5 250 LEU B O 1
ATOM 4398 N N . VAL B 1 251 ? 7.793 -20.672 -6.871 1 94.62 251 VAL B N 1
ATOM 4399 C CA . VAL B 1 251 ? 8.984 -21.438 -6.512 1 94.62 251 VAL B CA 1
ATOM 4400 C C . VAL B 1 251 ? 9.219 -22.531 -7.543 1 94.62 251 VAL B C 1
ATOM 4402 O O . VAL B 1 251 ? 10.359 -22.797 -7.934 1 94.62 251 VAL B O 1
ATOM 4405 N N . THR B 1 252 ? 8.18 -23.188 -7.984 1 92 252 THR B N 1
ATOM 4406 C CA . THR B 1 252 ? 8.32 -24.25 -8.984 1 92 252 THR B CA 1
ATOM 4407 C C . THR B 1 252 ? 8.805 -23.672 -10.312 1 92 252 THR B C 1
ATOM 4409 O O . THR B 1 252 ? 9.531 -24.328 -11.055 1 92 252 THR B O 1
ATOM 4412 N N . ARG B 1 253 ? 8.375 -22.5 -10.562 1 89.81 253 ARG B N 1
ATOM 4413 C CA . ARG B 1 253 ? 8.758 -21.859 -11.812 1 89.81 253 ARG B CA 1
ATOM 4414 C C . ARG B 1 253 ? 10.227 -21.422 -11.781 1 89.81 253 ARG B C 1
ATOM 4416 O O . ARG B 1 253 ? 10.945 -21.578 -12.766 1 89.81 253 ARG B O 1
ATOM 4423 N N . THR B 1 254 ? 10.68 -20.891 -10.648 1 89.31 254 THR B N 1
ATOM 4424 C CA . THR B 1 254 ? 12.023 -20.312 -10.562 1 89.31 254 THR B CA 1
ATOM 4425 C C . THR B 1 254 ? 13.016 -21.344 -10.031 1 89.31 254 THR B C 1
ATOM 4427 O O . THR B 1 254 ? 14.227 -21.172 -10.172 1 89.31 254 THR B O 1
ATOM 4430 N N . GLY B 1 255 ? 12.555 -22.297 -9.336 1 88.5 255 GLY B N 1
ATOM 4431 C CA . GLY B 1 255 ? 13.398 -23.359 -8.82 1 88.5 255 GLY B CA 1
ATOM 4432 C C . GLY B 1 255 ? 13.992 -23.047 -7.457 1 88.5 255 GLY B C 1
ATOM 4433 O O . GLY B 1 255 ? 14.828 -23.797 -6.953 1 88.5 255 GLY B O 1
ATOM 4434 N N . ALA B 1 256 ? 13.578 -21.938 -6.883 1 92.62 256 ALA B N 1
ATOM 4435 C CA . ALA B 1 256 ? 14.141 -21.562 -5.594 1 92.62 256 ALA B CA 1
ATOM 4436 C C . ALA B 1 256 ? 13.172 -20.672 -4.812 1 92.62 256 ALA B C 1
ATOM 4438 O O . ALA B 1 256 ? 12.344 -19.984 -5.406 1 92.62 256 ALA B O 1
ATOM 4439 N N . ALA B 1 257 ? 13.234 -20.828 -3.551 1 94.5 257 ALA B N 1
ATOM 4440 C CA . ALA B 1 257 ? 12.555 -19.891 -2.652 1 94.5 257 ALA B CA 1
ATOM 4441 C C . ALA B 1 257 ? 13.516 -18.797 -2.168 1 94.5 257 ALA B C 1
ATOM 4443 O O . ALA B 1 257 ? 14.508 -19.094 -1.494 1 94.5 257 ALA B O 1
ATOM 4444 N N . ILE B 1 258 ? 13.227 -17.641 -2.568 1 94.56 258 ILE B N 1
ATOM 4445 C CA . ILE B 1 258 ? 14.086 -16.516 -2.193 1 94.56 258 ILE B CA 1
ATOM 4446 C C . ILE B 1 258 ? 13.242 -15.406 -1.57 1 94.56 258 ILE B C 1
ATOM 4448 O O . ILE B 1 258 ? 12.109 -15.164 -1.997 1 94.56 258 ILE B O 1
ATOM 4452 N N . PRO B 1 259 ? 13.789 -14.734 -0.579 1 91.81 259 PRO B N 1
ATOM 4453 C CA . PRO B 1 259 ? 13.023 -13.703 0.125 1 91.81 259 PRO B CA 1
ATOM 4454 C C . PRO B 1 259 ? 12.555 -12.578 -0.798 1 91.81 259 PRO B C 1
ATOM 4456 O O . PRO B 1 259 ? 11.492 -11.992 -0.578 1 91.81 259 PRO B O 1
ATOM 4459 N N . SER B 1 260 ? 13.281 -12.305 -1.843 1 89.88 260 SER B N 1
ATOM 4460 C CA . SER B 1 260 ? 13 -11.156 -2.705 1 89.88 260 SER B CA 1
ATOM 4461 C C . SER B 1 260 ? 12.086 -11.555 -3.859 1 89.88 260 SER B C 1
ATOM 4463 O O . SER B 1 260 ? 11.844 -10.75 -4.766 1 89.88 260 SER B O 1
ATOM 4465 N N . MET B 1 261 ? 11.516 -12.742 -3.814 1 91 261 MET B N 1
ATOM 4466 C CA . MET B 1 261 ? 10.781 -13.266 -4.969 1 91 261 MET B CA 1
ATOM 4467 C C . MET B 1 261 ? 9.508 -12.469 -5.207 1 91 261 MET B C 1
ATOM 4469 O O . MET B 1 261 ? 8.922 -12.539 -6.289 1 91 261 MET B O 1
ATOM 4473 N N . ALA B 1 262 ? 9.047 -11.75 -4.246 1 89.88 262 ALA B N 1
ATOM 4474 C CA . ALA B 1 262 ? 7.891 -10.875 -4.418 1 89.88 262 ALA B CA 1
ATOM 4475 C C . ALA B 1 262 ? 8.242 -9.43 -4.082 1 89.88 262 ALA B C 1
ATOM 4477 O O . ALA B 1 262 ? 7.395 -8.664 -3.621 1 89.88 262 ALA B O 1
ATOM 4478 N N . GLY B 1 263 ? 9.5 -9.094 -4.281 1 86.12 263 GLY B N 1
ATOM 4479 C CA . GLY B 1 263 ? 9.953 -7.75 -3.957 1 86.12 263 GLY B CA 1
ATOM 4480 C C . GLY B 1 263 ? 10.133 -7.523 -2.469 1 86.12 263 GLY B C 1
ATOM 4481 O O . GLY B 1 263 ? 9.891 -8.422 -1.664 1 86.12 263 GLY B O 1
ATOM 4482 N N . GLN B 1 264 ? 10.531 -6.219 -2.172 1 82.12 264 GLN B N 1
ATOM 4483 C CA . GLN B 1 264 ? 10.672 -5.863 -0.763 1 82.12 264 GLN B CA 1
ATOM 4484 C C . GLN B 1 264 ? 9.32 -5.836 -0.061 1 82.12 264 GLN B C 1
ATOM 4486 O O . GLN B 1 264 ? 8.359 -5.238 -0.562 1 82.12 264 GLN B O 1
ATOM 4491 N N . LEU B 1 265 ? 9.219 -6.652 1.026 1 84.69 265 LEU B N 1
ATOM 4492 C CA . LEU B 1 265 ? 8.008 -6.766 1.825 1 84.69 265 LEU B CA 1
ATOM 4493 C C . LEU B 1 265 ? 6.875 -7.387 1.01 1 84.69 265 LEU B C 1
ATOM 4495 O O . LEU B 1 265 ? 5.707 -7.305 1.397 1 84.69 265 LEU B O 1
ATOM 4499 N N . GLY B 1 266 ? 7.203 -7.973 -0.155 1 89.19 266 GLY B N 1
ATOM 4500 C CA . GLY B 1 266 ? 6.18 -8.578 -0.99 1 89.19 266 GLY B CA 1
ATOM 4501 C C . GLY B 1 266 ? 5.367 -7.562 -1.772 1 89.19 266 GLY B C 1
ATOM 4502 O O . GLY B 1 266 ? 4.289 -7.883 -2.279 1 89.19 266 GLY B O 1
ATOM 4503 N N . GLN B 1 267 ? 5.848 -6.426 -1.994 1 88 267 GLN B N 1
ATOM 4504 C CA . GLN B 1 267 ? 5.074 -5.305 -2.512 1 88 267 GLN B CA 1
ATOM 4505 C C . GLN B 1 267 ? 4.867 -5.43 -4.02 1 88 267 GLN B C 1
ATOM 4507 O O . GLN B 1 267 ? 3.977 -4.789 -4.582 1 88 267 GLN B O 1
ATOM 4512 N N . ASP B 1 268 ? 5.621 -6.27 -4.68 1 88.81 268 ASP B N 1
ATOM 4513 C CA . ASP B 1 268 ? 5.488 -6.434 -6.125 1 88.81 268 ASP B CA 1
ATOM 4514 C C . ASP B 1 268 ? 4.137 -7.051 -6.484 1 88.81 268 ASP B C 1
ATOM 4516 O O . ASP B 1 268 ? 3.67 -6.922 -7.617 1 88.81 268 ASP B O 1
ATOM 4520 N N . TRP B 1 269 ? 3.559 -7.703 -5.523 1 93.75 269 TRP B N 1
ATOM 4521 C CA . TRP B 1 269 ? 2.307 -8.398 -5.801 1 93.75 269 TRP B CA 1
ATOM 4522 C C . TRP B 1 269 ? 1.111 -7.48 -5.562 1 93.75 269 TRP B C 1
ATOM 4524 O O . TRP B 1 269 ? -0.013 -7.801 -5.957 1 93.75 269 TRP B O 1
ATOM 4534 N N . LEU B 1 270 ? 1.31 -6.355 -5.023 1 91.88 270 LEU B N 1
ATOM 4535 C CA . LEU B 1 270 ? 0.194 -5.523 -4.582 1 91.88 270 LEU B CA 1
ATOM 4536 C C . LEU B 1 270 ? -0.635 -5.055 -5.773 1 91.88 270 LEU B C 1
ATOM 4538 O O . LEU B 1 270 ? -1.831 -5.348 -5.855 1 91.88 270 LEU B O 1
ATOM 4542 N N . LEU B 1 271 ? -0.001 -4.43 -6.707 1 90.31 271 LEU B N 1
ATOM 4543 C CA . LEU B 1 271 ? -0.733 -3.863 -7.836 1 90.31 271 LEU B CA 1
ATOM 4544 C C . LEU B 1 271 ? -1.419 -4.957 -8.641 1 90.31 271 LEU B C 1
ATOM 4546 O O . LEU B 1 271 ? -2.625 -4.891 -8.891 1 90.31 271 LEU B O 1
ATOM 4550 N N . PRO B 1 272 ? -0.705 -6.023 -8.977 1 93.38 272 PRO B N 1
ATOM 4551 C CA . PRO B 1 272 ? -1.389 -7.094 -9.703 1 93.38 272 PRO B CA 1
ATOM 4552 C C . PRO B 1 272 ? -2.516 -7.73 -8.898 1 93.38 272 PRO B C 1
ATOM 4554 O O . PRO B 1 272 ? -3.521 -8.164 -9.469 1 93.38 272 PRO B O 1
ATOM 4557 N N . ALA B 1 273 ? -2.332 -7.801 -7.621 1 95.88 273 ALA B N 1
ATOM 4558 C CA . ALA B 1 273 ? -3.352 -8.406 -6.766 1 95.88 273 ALA B CA 1
ATOM 4559 C C . ALA B 1 273 ? -4.668 -7.637 -6.855 1 95.88 273 ALA B C 1
ATOM 4561 O O . ALA B 1 273 ? -5.746 -8.227 -6.754 1 95.88 273 ALA B O 1
ATOM 4562 N N . PHE B 1 274 ? -4.609 -6.387 -7.062 1 93.06 274 PHE B N 1
ATOM 4563 C CA . PHE B 1 274 ? -5.816 -5.574 -7.137 1 93.06 274 PHE B CA 1
ATOM 4564 C C . PHE B 1 274 ? -6.344 -5.52 -8.57 1 93.06 274 PHE B C 1
ATOM 4566 O O . PHE B 1 274 ? -7.555 -5.457 -8.781 1 93.06 274 PHE B O 1
ATOM 4573 N N . LEU B 1 275 ? -5.457 -5.543 -9.516 1 94 275 LEU B N 1
ATOM 4574 C CA . LEU B 1 275 ? -5.848 -5.367 -10.906 1 94 275 LEU B CA 1
ATOM 4575 C C . LEU B 1 275 ? -6.77 -6.496 -11.359 1 94 275 LEU B C 1
ATOM 4577 O O . LEU B 1 275 ? -7.801 -6.246 -11.984 1 94 275 LEU B O 1
ATOM 4581 N N . GLY B 1 276 ? -6.438 -7.727 -11.062 1 94.31 276 GLY B N 1
ATOM 4582 C CA . GLY B 1 276 ? -7.25 -8.859 -11.492 1 94.31 276 GLY B CA 1
ATOM 4583 C C . GLY B 1 276 ? -8.711 -8.719 -11.109 1 94.31 276 GLY B C 1
ATOM 4584 O O . GLY B 1 276 ? -9.578 -8.594 -11.977 1 94.31 276 GLY B O 1
ATOM 4585 N N . PRO B 1 277 ? -8.953 -8.633 -9.828 1 94.44 277 PRO B N 1
ATOM 4586 C CA . PRO B 1 277 ? -10.344 -8.578 -9.375 1 94.44 277 PRO B CA 1
ATOM 4587 C C . PRO B 1 277 ? -11.039 -7.27 -9.758 1 94.44 277 PRO B C 1
ATOM 4589 O O . PRO B 1 277 ? -12.227 -7.266 -10.078 1 94.44 277 PRO B O 1
ATOM 4592 N N . VAL B 1 278 ? -10.367 -6.168 -9.75 1 89.38 278 VAL B N 1
ATOM 4593 C CA . VAL B 1 278 ? -11 -4.883 -10.055 1 89.38 278 VAL B CA 1
ATOM 4594 C C . VAL B 1 278 ? -11.406 -4.844 -11.523 1 89.38 278 VAL B C 1
ATOM 4596 O O . VAL B 1 278 ? -12.531 -4.449 -11.859 1 89.38 278 VAL B O 1
ATOM 4599 N N . LEU B 1 279 ? -10.492 -5.297 -12.336 1 89.56 279 LEU B N 1
ATOM 4600 C CA . LEU B 1 279 ? -10.82 -5.383 -13.758 1 89.56 279 LEU B CA 1
ATOM 4601 C C . LEU B 1 279 ? -11.938 -6.398 -13.992 1 89.56 279 LEU B C 1
ATOM 4603 O O . LEU B 1 279 ? -12.742 -6.238 -14.906 1 89.56 279 LEU B O 1
ATOM 4607 N N . GLY B 1 280 ? -11.922 -7.363 -13.18 1 90.88 280 GLY B N 1
ATOM 4608 C CA . GLY B 1 280 ? -12.859 -8.469 -13.344 1 90.88 280 GLY B CA 1
ATOM 4609 C C . GLY B 1 280 ? -14.258 -8.133 -12.867 1 90.88 280 GLY B C 1
ATOM 4610 O O . GLY B 1 280 ? -15.188 -8.93 -13.047 1 90.88 280 GLY B O 1
ATOM 4611 N N . GLY B 1 281 ? -14.438 -7.008 -12.219 1 87.69 281 GLY B N 1
ATOM 4612 C CA . GLY B 1 281 ? -15.781 -6.594 -11.836 1 87.69 281 GLY B CA 1
ATOM 4613 C C . GLY B 1 281 ? -16.078 -6.832 -10.375 1 87.69 281 GLY B C 1
ATOM 4614 O O . GLY B 1 281 ? -17.234 -6.695 -9.938 1 87.69 281 GLY B O 1
ATOM 4615 N N . THR B 1 282 ? -15.094 -7.289 -9.648 1 89.75 282 THR B N 1
ATOM 4616 C CA . THR B 1 282 ? -15.266 -7.41 -8.203 1 89.75 282 THR B CA 1
ATOM 4617 C C . THR B 1 282 ? -15.414 -6.035 -7.562 1 89.75 282 THR B C 1
ATOM 4619 O O . THR B 1 282 ? -14.688 -5.102 -7.898 1 89.75 282 THR B O 1
ATOM 4622 N N . LEU B 1 283 ? -16.391 -5.895 -6.707 1 87.31 283 LEU B N 1
ATOM 4623 C CA . LEU B 1 283 ? -16.656 -4.609 -6.07 1 87.31 283 LEU B CA 1
ATOM 4624 C C . LEU B 1 283 ? -15.812 -4.449 -4.805 1 87.31 283 LEU B C 1
ATOM 4626 O O . LEU B 1 283 ? -15.844 -5.312 -3.924 1 87.31 283 LEU B O 1
ATOM 4630 N N . LEU B 1 284 ? -15.164 -3.389 -4.715 1 84.94 284 LEU B N 1
ATOM 4631 C CA . LEU B 1 284 ? -14.258 -3.141 -3.594 1 84.94 284 LEU B CA 1
ATOM 4632 C C . LEU B 1 284 ? -15.047 -2.951 -2.299 1 84.94 284 LEU B C 1
ATOM 4634 O O . LEU B 1 284 ? -14.508 -3.15 -1.208 1 84.94 284 LEU B O 1
ATOM 4638 N N . GLN B 1 285 ? -16.266 -2.521 -2.414 1 84.56 285 GLN B N 1
ATOM 4639 C CA . GLN B 1 285 ? -17.109 -2.305 -1.238 1 84.56 285 GLN B CA 1
ATOM 4640 C C . GLN B 1 285 ? -17.547 -3.631 -0.627 1 84.56 285 GLN B C 1
ATOM 4642 O O . GLN B 1 285 ? -18.031 -3.668 0.506 1 84.56 285 GLN B O 1
ATOM 4647 N N . GLY B 1 286 ? -17.359 -4.711 -1.362 1 90.94 286 GLY B N 1
ATOM 4648 C CA . GLY B 1 286 ? -17.734 -6.023 -0.867 1 90.94 286 GLY B CA 1
ATOM 4649 C C . GLY B 1 286 ? -19.062 -6.512 -1.413 1 90.94 286 GLY B C 1
ATOM 4650 O O . GLY B 1 286 ? -19.797 -5.746 -2.037 1 90.94 286 GLY B O 1
ATOM 4651 N N . GLY B 1 287 ? -19.297 -7.77 -1.299 1 94.69 287 GLY B N 1
ATOM 4652 C CA . GLY B 1 287 ? -20.609 -8.344 -1.565 1 94.69 287 GLY B CA 1
ATOM 4653 C C . GLY B 1 287 ? -20.75 -8.891 -2.973 1 94.69 287 GLY B C 1
ATOM 4654 O O . GLY B 1 287 ? -21.719 -9.602 -3.277 1 94.69 287 GLY B O 1
ATOM 4655 N N . LYS B 1 288 ? -19.859 -8.586 -3.834 1 93.88 288 LYS B N 1
ATOM 4656 C CA . LYS B 1 288 ? -19.906 -9.102 -5.199 1 93.88 288 LYS B CA 1
ATOM 4657 C C . LYS B 1 288 ? -18.5 -9.461 -5.695 1 93.88 288 LYS B C 1
ATOM 4659 O O . LYS B 1 288 ? -17.594 -8.641 -5.645 1 93.88 288 LYS B O 1
ATOM 4664 N N . VAL B 1 289 ? -18.375 -10.68 -6.188 1 95.5 289 VAL B N 1
ATOM 4665 C CA . VAL B 1 289 ? -17.094 -11.102 -6.738 1 95.5 289 VAL B CA 1
ATOM 4666 C C . VAL B 1 289 ? -17.312 -11.836 -8.062 1 95.5 289 VAL B C 1
ATOM 4668 O O . VAL B 1 289 ? -18.422 -12.336 -8.328 1 95.5 289 VAL B O 1
ATOM 4671 N N . SER B 1 290 ? -16.391 -11.82 -8.914 1 95.62 290 SER B N 1
ATOM 4672 C CA . SER B 1 290 ? -16.391 -12.586 -10.164 1 95.62 290 SER B CA 1
ATOM 4673 C C . SER B 1 290 ? -15.094 -13.367 -10.328 1 95.62 290 SER B C 1
ATOM 4675 O O . SER B 1 290 ? -14.062 -12.805 -10.703 1 95.62 290 SER B O 1
ATOM 4677 N N . VAL B 1 291 ? -15.242 -14.672 -10.141 1 97.75 291 VAL B N 1
ATOM 4678 C CA . VAL B 1 291 ? -14.055 -15.523 -10.25 1 97.75 291 VAL B CA 1
ATOM 4679 C C . VAL B 1 291 ? -13.547 -15.508 -11.695 1 97.75 291 VAL B C 1
ATOM 4681 O O . VAL B 1 291 ? -12.352 -15.312 -11.93 1 97.75 291 VAL B O 1
ATOM 4684 N N . LEU B 1 292 ? -14.414 -15.672 -12.602 1 96.25 292 LEU B N 1
ATOM 4685 C CA . LEU B 1 292 ? -14.039 -15.648 -14.016 1 96.25 292 LEU B CA 1
ATOM 4686 C C . LEU B 1 292 ? -13.461 -14.289 -14.398 1 96.25 292 LEU B C 1
ATOM 4688 O O . LEU B 1 292 ? -12.461 -14.219 -15.117 1 96.25 292 LEU B O 1
ATOM 4692 N N . GLY B 1 293 ? -14.102 -13.258 -13.961 1 95.25 293 GLY B N 1
ATOM 4693 C CA . GLY B 1 293 ? -13.578 -11.922 -14.219 1 95.25 293 GLY B CA 1
ATOM 4694 C C . GLY B 1 293 ? -12.172 -11.719 -13.695 1 95.25 293 GLY B C 1
ATOM 4695 O O . GLY B 1 293 ? -11.328 -11.133 -14.375 1 95.25 293 GLY B O 1
ATOM 4696 N N . THR B 1 294 ? -11.977 -12.172 -12.5 1 96.75 294 THR B N 1
ATOM 4697 C CA . THR B 1 294 ? -10.656 -12.055 -11.891 1 96.75 294 THR B CA 1
ATOM 4698 C C . THR B 1 294 ? -9.617 -12.812 -12.711 1 96.75 294 THR B C 1
ATOM 4700 O O . THR B 1 294 ? -8.508 -12.312 -12.93 1 96.75 294 THR B O 1
ATOM 4703 N N . CYS B 1 295 ? -9.984 -13.977 -13.18 1 97.62 295 CYS B N 1
ATOM 4704 C CA . CYS B 1 295 ? -9.086 -14.758 -14.016 1 97.62 295 CYS B CA 1
ATOM 4705 C C . CYS B 1 295 ? -8.758 -14.023 -15.305 1 97.62 295 CYS B C 1
ATOM 4707 O O . CYS B 1 295 ? -7.59 -13.914 -15.688 1 97.62 295 CYS B O 1
ATOM 4709 N N . LEU B 1 296 ? -9.742 -13.516 -15.938 1 95.75 296 LEU B N 1
ATOM 4710 C CA . LEU B 1 296 ? -9.555 -12.797 -17.188 1 95.75 296 LEU B CA 1
ATOM 4711 C C . LEU B 1 296 ? -8.758 -11.516 -16.969 1 95.75 296 LEU B C 1
ATOM 4713 O O . LEU B 1 296 ? -7.898 -11.164 -17.781 1 95.75 296 LEU B O 1
ATOM 4717 N N . GLY B 1 297 ? -9.094 -10.82 -15.898 1 94.94 297 GLY B N 1
ATOM 4718 C CA . GLY B 1 297 ? -8.352 -9.609 -15.57 1 94.94 297 GLY B CA 1
ATOM 4719 C C . GLY B 1 297 ? -6.879 -9.867 -15.32 1 94.94 297 GLY B C 1
ATOM 4720 O O . GLY B 1 297 ? -6.023 -9.133 -15.812 1 94.94 297 GLY B O 1
ATOM 4721 N N . ALA B 1 298 ? -6.605 -10.891 -14.562 1 96.69 298 ALA B N 1
ATOM 4722 C CA . ALA B 1 298 ? -5.219 -11.234 -14.266 1 96.69 298 ALA B CA 1
ATOM 4723 C C . ALA B 1 298 ? -4.484 -11.68 -15.523 1 96.69 298 ALA B C 1
ATOM 4725 O O . ALA B 1 298 ? -3.285 -11.43 -15.672 1 96.69 298 ALA B O 1
ATOM 4726 N N . LEU B 1 299 ? -5.184 -12.359 -16.375 1 96.06 299 LEU B N 1
ATOM 4727 C CA . LEU B 1 299 ? -4.594 -12.734 -17.656 1 96.06 299 LEU B CA 1
ATOM 4728 C C . LEU B 1 299 ? -4.215 -11.5 -18.453 1 96.06 299 LEU B C 1
ATOM 4730 O O . LEU B 1 299 ? -3.152 -11.461 -19.078 1 96.06 299 LEU B O 1
ATOM 4734 N N . LEU B 1 300 ? -5.051 -10.547 -18.438 1 94.12 300 LEU B N 1
ATOM 4735 C CA . LEU B 1 300 ? -4.781 -9.289 -19.125 1 94.12 300 LEU B CA 1
ATOM 4736 C C . LEU B 1 300 ? -3.523 -8.625 -18.578 1 94.12 300 LEU B C 1
ATOM 4738 O O . LEU B 1 300 ? -2.697 -8.125 -19.344 1 94.12 300 LEU B O 1
ATOM 4742 N N . VAL B 1 301 ? -3.461 -8.617 -17.312 1 93.56 301 VAL B N 1
ATOM 4743 C CA . VAL B 1 301 ? -2.299 -8.047 -16.625 1 93.56 301 VAL B CA 1
ATOM 4744 C C . VAL B 1 301 ? -1.032 -8.77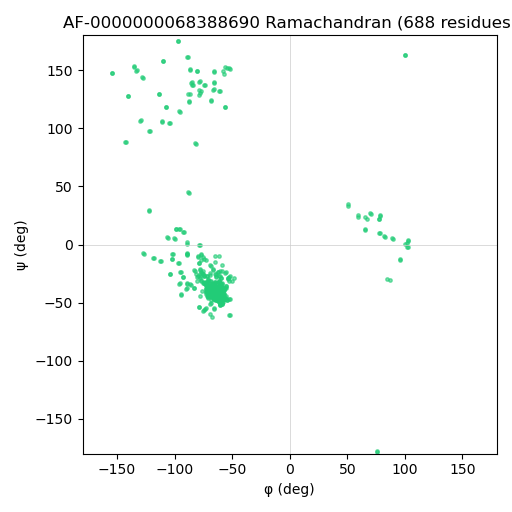3 -17.078 1 93.56 301 VAL B C 1
ATOM 4746 O O . VAL B 1 301 ? -0.017 -8.133 -17.375 1 93.56 301 VAL B O 1
ATOM 4749 N N . THR B 1 302 ? -1.124 -10.047 -17.156 1 95.31 302 THR B N 1
ATOM 4750 C CA . THR B 1 302 ? 0.021 -10.859 -17.547 1 95.31 302 THR B CA 1
ATOM 4751 C C . THR B 1 302 ? 0.409 -10.586 -19 1 95.31 302 THR B C 1
ATOM 4753 O O . THR B 1 302 ? 1.595 -10.5 -19.328 1 95.31 302 THR B O 1
ATOM 4756 N N . MET B 1 303 ? -0.56 -10.469 -19.828 1 94 303 MET B N 1
ATOM 4757 C CA . MET B 1 303 ? -0.301 -10.18 -21.234 1 94 303 MET B CA 1
ATOM 4758 C C . MET B 1 303 ? 0.384 -8.828 -21.406 1 94 303 MET B C 1
ATOM 4760 O O . MET B 1 303 ? 1.308 -8.695 -22.203 1 94 303 MET B O 1
ATOM 4764 N N . LEU B 1 304 ? -0.071 -7.918 -20.656 1 92.12 304 LEU B N 1
ATOM 4765 C CA . LEU B 1 304 ? 0.532 -6.59 -20.703 1 92.12 304 LEU B CA 1
ATOM 4766 C C . LEU B 1 304 ? 1.99 -6.637 -20.266 1 92.12 304 LEU B C 1
ATOM 4768 O O . LEU B 1 304 ? 2.863 -6.07 -20.922 1 92.12 304 LEU B O 1
ATOM 4772 N N . THR B 1 305 ? 2.193 -7.309 -19.203 1 92.56 305 THR B N 1
ATOM 4773 C CA . THR B 1 305 ? 3.545 -7.422 -18.672 1 92.56 305 THR B CA 1
ATOM 4774 C C . THR B 1 305 ? 4.457 -8.141 -19.656 1 92.56 305 THR B C 1
ATOM 4776 O O . THR B 1 305 ? 5.547 -7.656 -19.969 1 92.56 305 THR B O 1
ATOM 4779 N N . SER B 1 306 ? 4.008 -9.242 -20.172 1 91.62 306 SER B N 1
ATOM 4780 C CA . SER B 1 306 ? 4.789 -10.039 -21.109 1 91.62 306 SER B CA 1
ATOM 4781 C C . SER B 1 306 ? 5.035 -9.273 -22.406 1 91.62 306 SER B C 1
ATOM 4783 O O . SER B 1 306 ? 6.145 -9.297 -22.953 1 91.62 306 SER B O 1
ATOM 4785 N N . GLY B 1 307 ? 4.055 -8.672 -22.891 1 91.81 307 GLY B N 1
ATOM 4786 C CA . GLY B 1 307 ? 4.188 -7.906 -24.125 1 91.81 307 GLY B CA 1
ATOM 4787 C C . GLY B 1 307 ? 5.176 -6.762 -24.016 1 91.81 307 GLY B C 1
ATOM 4788 O O . GLY B 1 307 ? 6 -6.559 -24.906 1 91.81 307 GLY B O 1
ATOM 4789 N N . LEU B 1 308 ? 5.086 -6.043 -22.938 1 90.56 308 LEU B N 1
ATOM 4790 C CA . LEU B 1 308 ? 5.988 -4.914 -22.734 1 90.56 308 LEU B CA 1
ATOM 4791 C C . LEU B 1 308 ? 7.43 -5.387 -22.609 1 90.56 308 LEU B C 1
ATOM 4793 O O . LEU B 1 308 ? 8.352 -4.746 -23.125 1 90.56 308 LEU B O 1
ATOM 4797 N N . LEU B 1 309 ? 7.566 -6.477 -21.891 1 88.38 309 LEU B N 1
ATOM 4798 C CA . LEU B 1 309 ? 8.906 -7.02 -21.719 1 88.38 309 LEU B CA 1
ATOM 4799 C C . LEU B 1 309 ? 9.477 -7.508 -23.047 1 88.38 309 LEU B C 1
ATOM 4801 O O . LEU B 1 309 ? 10.664 -7.328 -23.328 1 88.38 309 LEU B O 1
ATOM 4805 N N . LEU B 1 310 ? 8.672 -8.047 -23.859 1 89.19 310 LEU B N 1
ATOM 4806 C CA . LEU B 1 310 ? 9.102 -8.523 -25.172 1 89.19 310 LEU B CA 1
ATOM 4807 C C . LEU B 1 310 ? 9.461 -7.348 -26.078 1 89.19 310 LEU B C 1
ATOM 4809 O O . LEU B 1 310 ? 10.32 -7.477 -26.953 1 89.19 310 LEU B O 1
ATOM 4813 N N . LEU B 1 311 ? 8.797 -6.266 -25.875 1 90.75 311 LEU B N 1
ATOM 4814 C CA . LEU B 1 311 ? 9.117 -5.055 -26.625 1 90.75 311 LEU B CA 1
ATOM 4815 C C . LEU B 1 311 ? 10.359 -4.375 -26.062 1 90.75 311 LEU B C 1
ATOM 4817 O O . LEU B 1 311 ? 10.727 -3.281 -26.5 1 90.75 311 LEU B O 1
ATOM 4821 N N . GLN B 1 312 ? 10.961 -5.027 -24.938 1 86.44 312 GLN B N 1
ATOM 4822 C CA . GLN B 1 312 ? 12.203 -4.594 -24.328 1 86.44 312 GLN B CA 1
ATOM 4823 C C . GLN B 1 312 ? 12.023 -3.273 -23.578 1 86.44 312 GLN B C 1
ATOM 4825 O O . GLN B 1 312 ? 12.93 -2.439 -23.562 1 86.44 312 GLN B O 1
ATOM 4830 N N . LEU B 1 313 ? 10.828 -3.156 -23.219 1 82.44 313 LEU B N 1
ATOM 4831 C CA . LEU B 1 313 ? 10.625 -2.051 -22.297 1 82.44 313 LEU B CA 1
ATOM 4832 C C . LEU B 1 313 ? 11.086 -2.43 -20.891 1 82.44 313 LEU B C 1
ATOM 4834 O O . LEU B 1 313 ? 10.922 -3.578 -20.469 1 82.44 313 LEU B O 1
ATOM 4838 N N . GLY B 1 314 ? 11.867 -1.637 -20.234 1 77.88 314 GLY B N 1
ATOM 4839 C CA . GLY B 1 314 ? 12.383 -1.906 -18.906 1 77.88 314 GLY B CA 1
ATOM 4840 C C . GLY B 1 314 ? 11.289 -2.158 -17.891 1 77.88 314 GLY B C 1
ATOM 4841 O O . GLY B 1 314 ? 10.133 -1.798 -18.109 1 77.88 314 GLY B O 1
ATOM 4842 N N . GLU B 1 315 ? 11.523 -2.957 -16.75 1 75.12 315 GLU B N 1
ATOM 4843 C CA . GLU B 1 315 ? 10.609 -3.359 -15.68 1 75.12 315 GLU B CA 1
ATOM 4844 C C . GLU B 1 315 ? 9.906 -2.15 -15.07 1 75.12 315 GLU B C 1
ATOM 4846 O O . GLU B 1 315 ? 8.742 -2.238 -14.672 1 75.12 315 GLU B O 1
ATOM 4851 N N . PHE B 1 316 ? 10.609 -1.088 -15.164 1 74.56 316 PHE B N 1
ATOM 4852 C CA . PHE B 1 316 ? 10.047 0.133 -14.602 1 74.56 316 PHE B CA 1
ATOM 4853 C C . PHE B 1 316 ? 8.781 0.538 -15.352 1 74.56 316 PHE B C 1
ATOM 4855 O O . PHE B 1 316 ? 7.785 0.93 -14.742 1 74.56 316 PHE B O 1
ATOM 4862 N N . TRP B 1 317 ? 8.781 0.338 -16.578 1 83.06 317 TRP B N 1
ATOM 4863 C CA . TRP B 1 317 ? 7.652 0.748 -17.406 1 83.06 317 TRP B CA 1
ATOM 4864 C C . TRP B 1 317 ? 6.465 -0.188 -17.203 1 83.06 317 TRP B C 1
ATOM 4866 O O . TRP B 1 317 ? 5.312 0.215 -17.375 1 83.06 317 TRP B O 1
ATOM 4876 N N . VAL B 1 318 ? 6.773 -1.331 -16.844 1 86.94 318 VAL B N 1
ATOM 4877 C CA . VAL B 1 318 ? 5.707 -2.301 -16.609 1 86.94 318 VAL B CA 1
ATOM 4878 C C . VAL B 1 318 ? 4.781 -1.806 -15.5 1 86.94 318 VAL B C 1
ATOM 4880 O O . VAL B 1 318 ? 3.561 -1.78 -15.672 1 86.94 318 VAL B O 1
ATOM 4883 N N . GLN B 1 319 ? 5.332 -1.339 -14.414 1 86.06 319 GLN B N 1
ATOM 4884 C CA . GLN B 1 319 ? 4.527 -0.861 -13.297 1 86.06 319 GLN B CA 1
ATOM 4885 C C . GLN B 1 319 ? 3.703 0.361 -13.695 1 86.06 319 GLN B C 1
ATOM 4887 O O . GLN B 1 319 ? 2.545 0.494 -13.297 1 86.06 319 GLN B O 1
ATOM 4892 N N . THR B 1 320 ? 4.316 1.178 -14.469 1 89.56 320 THR B N 1
ATOM 4893 C CA . THR B 1 320 ? 3.629 2.385 -14.914 1 89.56 320 THR B CA 1
ATOM 4894 C C . THR B 1 320 ? 2.412 2.029 -15.766 1 89.56 320 THR B C 1
ATOM 4896 O O . THR B 1 320 ? 1.317 2.547 -15.539 1 89.56 320 THR B O 1
ATOM 4899 N N . PHE B 1 321 ? 2.588 1.139 -16.625 1 91.31 321 PHE B N 1
ATOM 4900 C CA . PHE B 1 321 ? 1.5 0.767 -17.531 1 91.31 321 PHE B CA 1
ATOM 4901 C C . PHE B 1 321 ? 0.43 -0.02 -16.781 1 91.31 321 PHE B C 1
ATOM 4903 O O . PHE B 1 321 ? -0.758 0.085 -17.094 1 91.31 321 PHE B O 1
ATOM 4910 N N . LEU B 1 322 ? 0.85 -0.771 -15.82 1 90.25 322 LEU B N 1
ATOM 4911 C CA . LEU B 1 322 ? -0.133 -1.457 -14.984 1 90.25 322 LEU B CA 1
ATOM 4912 C C . LEU B 1 322 ? -0.972 -0.457 -14.203 1 90.25 322 LEU B C 1
ATOM 4914 O O . LEU B 1 322 ? -2.188 -0.623 -14.078 1 90.25 322 LEU B O 1
ATOM 4918 N N . GLY B 1 323 ? -0.303 0.521 -13.672 1 89.75 323 GLY B N 1
ATOM 4919 C CA . GLY B 1 323 ? -1.051 1.587 -13.023 1 89.75 323 GLY B CA 1
ATOM 4920 C C . GLY B 1 323 ? -2.033 2.275 -13.953 1 89.75 323 GLY B C 1
ATOM 4921 O O . GLY B 1 323 ? -3.178 2.535 -13.57 1 89.75 323 GLY B O 1
ATOM 4922 N N . LEU B 1 324 ? -1.613 2.539 -15.141 1 91.44 324 LEU B N 1
ATOM 4923 C CA . LEU B 1 324 ? -2.469 3.156 -16.156 1 91.44 324 LEU B CA 1
ATOM 4924 C C . LEU B 1 324 ? -3.652 2.252 -16.484 1 91.44 324 LEU B C 1
ATOM 4926 O O . LEU B 1 324 ? -4.773 2.73 -16.656 1 91.44 324 LEU B O 1
ATOM 4930 N N . LEU B 1 325 ? -3.309 0.997 -16.594 1 89.38 325 LEU B N 1
ATOM 4931 C CA . LEU B 1 325 ? -4.363 0.026 -16.859 1 89.38 325 LEU B CA 1
ATOM 4932 C C . LEU B 1 325 ? -5.414 0.041 -15.758 1 89.38 325 LEU B C 1
ATOM 4934 O O . LEU B 1 325 ? -6.617 0.019 -16.047 1 89.38 325 LEU B O 1
ATOM 4938 N N . LEU B 1 326 ? -4.93 0.055 -14.539 1 85.94 326 LEU B N 1
ATOM 4939 C CA . LEU B 1 326 ? -5.855 0.09 -13.414 1 85.94 326 LEU B CA 1
ATOM 4940 C C . LEU B 1 326 ? -6.703 1.357 -13.445 1 85.94 326 LEU B C 1
ATOM 4942 O O . LEU B 1 326 ? -7.926 1.296 -13.289 1 85.94 326 LEU B O 1
ATOM 4946 N N . LEU B 1 327 ? -6.09 2.443 -13.664 1 86.75 327 LEU B N 1
ATOM 4947 C CA . LEU B 1 327 ? -6.785 3.727 -13.672 1 86.75 327 LEU B CA 1
ATOM 4948 C C . LEU B 1 327 ? -7.816 3.771 -14.797 1 86.75 327 LEU B C 1
ATOM 4950 O O . LEU B 1 327 ? -8.953 4.207 -14.586 1 86.75 327 LEU B O 1
ATOM 4954 N N . LEU B 1 328 ? -7.453 3.322 -15.969 1 84.5 328 LEU B N 1
ATOM 4955 C CA . LEU B 1 328 ? -8.352 3.311 -17.109 1 84.5 328 LEU B CA 1
ATOM 4956 C C . LEU B 1 328 ? -9.523 2.359 -16.875 1 84.5 328 LEU B C 1
ATOM 4958 O O . LEU B 1 328 ? -10.664 2.668 -17.234 1 84.5 328 LEU B O 1
ATOM 4962 N N . ALA B 1 329 ? -9.219 1.229 -16.312 1 78.31 329 ALA B N 1
ATOM 4963 C CA . ALA B 1 329 ? -10.258 0.253 -16.016 1 78.31 329 ALA B CA 1
ATOM 4964 C C . ALA B 1 329 ? -11.312 0.843 -15.07 1 78.31 329 ALA B C 1
ATOM 4966 O O . ALA B 1 329 ? -12.508 0.66 -15.281 1 78.31 329 ALA B O 1
ATOM 4967 N N . VAL B 1 330 ? -10.867 1.525 -14.109 1 76.88 330 VAL B N 1
ATOM 4968 C CA . VAL B 1 330 ? -11.766 2.109 -13.117 1 76.88 330 VAL B CA 1
ATOM 4969 C C . VAL B 1 330 ? -12.586 3.223 -13.758 1 76.88 330 VAL B C 1
ATOM 4971 O O . VAL B 1 330 ? -13.789 3.352 -13.492 1 76.88 330 VAL B O 1
ATOM 4974 N N . LEU B 1 331 ? -11.977 3.996 -14.57 1 78.62 331 LEU B N 1
ATOM 4975 C CA . LEU B 1 331 ? -12.656 5.098 -15.242 1 78.62 331 LEU B CA 1
ATOM 4976 C C . LEU B 1 331 ? -13.688 4.574 -16.234 1 78.62 331 LEU B C 1
ATOM 4978 O O . LEU B 1 331 ? -14.773 5.145 -16.375 1 78.62 331 LEU B O 1
ATOM 4982 N N . MET B 1 332 ? -13.367 3.486 -16.844 1 74.25 332 MET B N 1
ATOM 4983 C CA . MET B 1 332 ? -14.273 2.9 -17.828 1 74.25 332 MET B CA 1
ATOM 4984 C C . MET B 1 332 ? -15.484 2.264 -17.156 1 74.25 332 MET B C 1
ATOM 4986 O O . MET B 1 332 ? -16.594 2.318 -17.672 1 74.25 332 MET B O 1
ATOM 4990 N N . ASP B 1 333 ? -15.211 1.622 -16.016 1 70.88 333 ASP B N 1
ATOM 4991 C CA . ASP B 1 333 ? -16.312 1.024 -15.258 1 70.88 333 ASP B CA 1
ATOM 4992 C C . ASP B 1 333 ? -17.328 2.08 -14.844 1 70.88 333 ASP B C 1
ATOM 4994 O O . ASP B 1 333 ? -18.531 1.846 -14.906 1 70.88 333 ASP B O 1
ATOM 4998 N N . LYS B 1 334 ? -16.891 3.18 -14.531 1 71.06 334 LYS B N 1
ATOM 4999 C CA . LYS B 1 334 ? -17.797 4.27 -14.156 1 71.06 334 LYS B CA 1
ATOM 5000 C C . LYS B 1 334 ? -18.578 4.777 -15.359 1 71.06 334 LYS B C 1
ATOM 5002 O O . LYS B 1 334 ? -19.781 5.043 -15.258 1 71.06 334 LYS B O 1
ATOM 5007 N N . ALA B 1 335 ? -17.859 4.906 -16.406 1 72.19 335 ALA B N 1
ATOM 5008 C CA . ALA B 1 335 ? -18.516 5.406 -17.609 1 72.19 335 ALA B CA 1
ATOM 5009 C C . ALA B 1 335 ? -19.609 4.453 -18.078 1 72.19 335 ALA B C 1
ATOM 5011 O O . ALA B 1 335 ? -20.688 4.895 -18.5 1 72.19 335 ALA B O 1
ATOM 5012 N N . ARG B 1 336 ? -19.328 3.225 -17.953 1 70.06 336 ARG B N 1
ATOM 5013 C CA . ARG B 1 336 ? -20.297 2.215 -18.344 1 70.06 336 ARG B CA 1
ATOM 5014 C C . ARG B 1 336 ? -21.516 2.238 -17.422 1 70.06 336 ARG B C 1
ATOM 5016 O O . ARG B 1 336 ? -22.656 2.139 -17.875 1 70.06 336 ARG B O 1
ATOM 5023 N N . GLY B 1 337 ? -21.203 2.359 -16.156 1 69.62 337 GLY B N 1
ATOM 5024 C CA . GLY B 1 337 ? -22.297 2.432 -15.188 1 69.62 337 GLY B CA 1
ATOM 5025 C C . GLY B 1 337 ? -23.188 3.637 -15.398 1 69.62 337 GLY B C 1
ATOM 5026 O O . GLY B 1 337 ? -24.406 3.521 -15.32 1 69.62 337 GLY B O 1
ATOM 5027 N N . SER B 1 338 ? -22.594 4.73 -15.656 1 68 338 SER B N 1
ATOM 5028 C CA . SER B 1 338 ? -23.359 5.953 -15.891 1 68 338 SER B CA 1
ATOM 5029 C C . SER B 1 338 ? -24.172 5.855 -17.172 1 68 338 SER B C 1
ATOM 5031 O O . SER B 1 338 ? -25.312 6.348 -17.234 1 68 338 SER B O 1
ATOM 5033 N N . TYR B 1 339 ? -23.578 5.238 -18.172 1 66.75 339 TYR B N 1
ATOM 5034 C CA . TYR B 1 339 ? -24.266 5.074 -19.438 1 66.75 339 TYR B CA 1
ATOM 5035 C C . TYR B 1 339 ? -25.484 4.164 -19.281 1 66.75 339 TYR B C 1
ATOM 5037 O O . TYR B 1 339 ? -26.562 4.48 -19.781 1 66.75 339 TYR B O 1
ATOM 5045 N N . LEU B 1 340 ? -25.344 3.145 -18.531 1 65.12 340 LEU B N 1
ATOM 5046 C CA . LEU B 1 340 ? -26.438 2.201 -18.344 1 65.12 340 LEU B CA 1
ATOM 5047 C C . LEU B 1 340 ? -27.531 2.811 -17.469 1 65.12 340 LEU B C 1
ATOM 5049 O O . LEU B 1 340 ? -28.719 2.566 -17.688 1 65.12 340 LEU B O 1
ATOM 5053 N N . ALA B 1 341 ? -27.078 3.543 -16.484 1 65.88 341 ALA B N 1
ATOM 5054 C CA . ALA B 1 341 ? -28.047 4.207 -15.609 1 65.88 341 ALA B CA 1
ATOM 5055 C C . ALA B 1 341 ? -28.875 5.223 -16.391 1 65.88 341 ALA B C 1
ATOM 5057 O O . ALA B 1 341 ? -30.078 5.352 -16.172 1 65.88 341 ALA B O 1
ATOM 5058 N N . ARG B 1 342 ? -28.312 5.895 -17.266 1 66.06 342 ARG B N 1
ATOM 5059 C CA . ARG B 1 342 ? -29 6.879 -18.094 1 66.06 342 ARG B CA 1
ATOM 5060 C C . ARG B 1 342 ? -29.938 6.203 -19.078 1 66.06 342 ARG B C 1
ATOM 5062 O O . ARG B 1 342 ? -31.016 6.73 -19.391 1 66.06 342 ARG B O 1
ATOM 5069 N N . ARG B 1 343 ? -29.531 5.098 -19.531 1 62.16 343 ARG B N 1
ATOM 5070 C CA . ARG B 1 343 ? -30.359 4.367 -20.484 1 62.16 343 ARG B CA 1
ATOM 5071 C C . ARG B 1 343 ? -31.578 3.756 -19.812 1 62.16 343 ARG B C 1
ATOM 5073 O O . ARG B 1 343 ? -32.656 3.66 -20.406 1 62.16 343 ARG B O 1
ATOM 5080 N N . ASN B 1 344 ? -31.359 3.359 -18.625 1 59.06 344 ASN B N 1
ATOM 5081 C CA . ASN B 1 344 ? -32.5 2.816 -17.891 1 59.06 344 ASN B CA 1
ATOM 5082 C C . ASN B 1 344 ? -33.5 3.912 -17.516 1 59.06 344 ASN B C 1
ATOM 5084 O O . ASN B 1 344 ? -34.688 3.648 -17.344 1 59.06 344 ASN B O 1
ATOM 5088 N N . LEU B 1 345 ? -33.094 5.074 -17.297 1 51.78 345 LEU B N 1
ATOM 5089 C CA . LEU B 1 345 ? -33.969 6.191 -16.984 1 51.78 345 LEU B CA 1
ATOM 5090 C C . LEU B 1 345 ? -34.656 6.711 -18.25 1 51.78 345 LEU B C 1
ATOM 5092 O O . LEU B 1 345 ? -35.688 7.391 -18.156 1 51.78 345 LEU B O 1
ATOM 5096 N N . ALA B 1 346 ? -34.25 6.344 -19.359 1 45.94 346 ALA B N 1
ATOM 5097 C CA . ALA B 1 346 ? -34.969 6.707 -20.562 1 45.94 346 ALA B CA 1
ATOM 5098 C C . ALA B 1 346 ? -36 5.625 -20.938 1 45.94 346 ALA B C 1
ATOM 5100 O O . ALA B 1 346 ? -35.688 4.434 -20.859 1 45.94 346 ALA B O 1
#